Protein 3CET (pdb70)

Secondary structure (DSSP, 8-state):
-EEEEE--EEEEE--STT--EEEE----EEEEE----TTHHHHHHHHHHHHHHTT-EEEE-SSS-EEETTHHHH----B--SSHHHHHHHHHHT-SSEEEE---S-EEEEEEETTEE---SSHHHH---SEE---SS--BGGGG-SEEEETTEEEE---SS--BHHHHHHHTTSS-GGG--SPPTTS---SHHHHHHHHHHTTT--TTTS-HHHHHHHHHHHHHHHHHHHHHHHHHHHHHH---EEEE-STTHHHHHHHTTTSEEEEHHHHH-HHHHHSHHHHHHHHHHHHHHTT-/-EEEEE-SSEEEEEEE-TTS-EEEEEEE-----SHHHHHHHHTTTTT---EEEEE----S--SS-HHHHHHHHHHHHHHHHTT--EEE-TTS-EE-HHHHHHT------TTHHHHHHIIIII-SSEEEE---S-EEEEEEETTEE---SSHHHH---SEE---SSS-BGGGG-SEEEETTEEEE---SS--BHHHHHHHTTSS-GGG--SPPTTS---SHHHHHHHHHHTTT--TTTS-HHHHHHHHHHHHHHHHHHHHHHHHHHHHHHT--EEEE-STTHHHHHHHTTTSEEEEHHHHH-HHHHTSHHHHHHHHHHHHHHHTT-

InterPro domains:
  IPR002756 4-[[4-(2-aminoethyl)phenoxy]-methyl]-2-furanmethanamine-glutamate synthase [TIGR03123] (3-322)
  IPR002821 Hydantoinase A/oxoprolinase [PF01968] (53-323)
  IPR043129 ATPase, nucleotide binding domain [SSF53067] (1-283)
  IPR053660 MfnF synthase [NF040623] (1-324)

Solvent-accessible surface area: 27172 Å² total

Structure (mmCIF, N/CA/C/O backbone):
data_3CET
#
_entry.id   3CET
#
_cell.length_a   67.424
_cell.length_b   75.308
_cell.length_c   163.317
_cell.angle_alpha   90.00
_cell.angle_beta   90.00
_cell.angle_gamma   90.00
#
_symmetry.space_group_name_H-M   'P 21 21 21'
#
loop_
_entity.id
_entity.type
_entity.pdbx_description
1 polymer 'Conserved archaeal protein'
2 non-polymer 'SULFATE ION'
3 water water
#
loop_
_atom_site.group_PDB
_atom_site.id
_atom_site.type_symbol
_atom_site.label_atom_id
_atom_site.label_alt_id
_atom_site.label_comp_id
_atom_site.label_asym_id
_atom_site.label_entity_id
_atom_site.label_seq_id
_atom_site.pdbx_PDB_ins_code
_atom_site.Cartn_x
_atom_site.Cartn_y
_atom_site.Cartn_z
_atom_site.occupancy
_atom_site.B_iso_or_equiv
_atom_site.auth_seq_id
_atom_site.auth_comp_id
_atom_site.auth_asym_id
_atom_site.auth_atom_id
_atom_site.pdbx_PDB_model_num
ATOM 9 N N . ILE A 1 2 ? 19.843 99.176 73.284 1.00 49.80 2 ILE A N 1
ATOM 10 C CA . ILE A 1 2 ? 19.065 98.067 73.815 1.00 47.42 2 ILE A CA 1
ATOM 11 C C . ILE A 1 2 ? 19.911 97.313 74.833 1.00 45.89 2 ILE A C 1
ATOM 12 O O . ILE A 1 2 ? 21.130 97.220 74.689 1.00 46.26 2 ILE A O 1
ATOM 17 N N . LEU A 1 3 ? 19.266 96.785 75.867 1.00 44.10 3 LEU A N 1
ATOM 18 C CA . LEU A 1 3 ? 19.979 96.048 76.904 1.00 41.84 3 LEU A CA 1
ATOM 19 C C . LEU A 1 3 ? 19.672 94.557 76.903 1.00 40.99 3 LEU A C 1
ATOM 20 O O . LEU A 1 3 ? 18.568 94.135 76.562 1.00 40.54 3 LEU A O 1
ATOM 25 N N . GLY A 1 4 ? 20.671 93.770 77.287 1.00 40.83 4 GLY A N 1
ATOM 26 C CA . GLY A 1 4 ? 20.510 92.332 77.379 1.00 40.71 4 GLY A CA 1
ATOM 27 C C . GL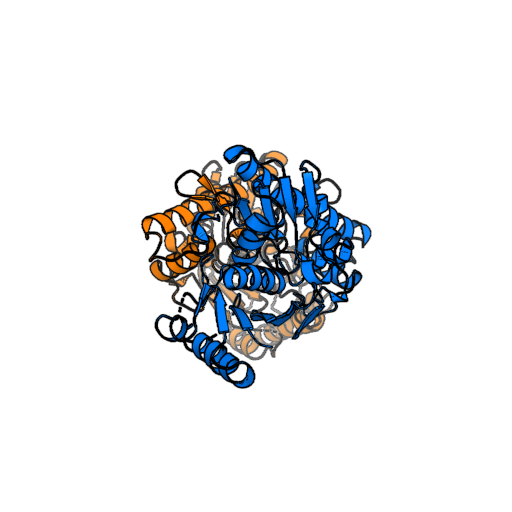Y A 1 4 ? 20.584 92.017 78.859 1.00 41.68 4 GLY A C 1
ATOM 28 O O . GLY A 1 4 ? 21.638 92.185 79.472 1.00 42.35 4 GLY A O 1
ATOM 29 N N . ILE A 1 5 ? 19.472 91.577 79.441 1.00 41.34 5 ILE A N 1
ATOM 30 C CA . ILE A 1 5 ? 19.432 91.277 80.868 1.00 42.03 5 ILE A CA 1
ATOM 31 C C . ILE A 1 5 ? 19.281 89.795 81.183 1.00 42.77 5 ILE A C 1
ATOM 32 O O . ILE A 1 5 ? 18.258 89.181 80.871 1.00 41.30 5 ILE A O 1
ATOM 37 N N . ASP A 1 6 ? 20.305 89.229 81.814 1.00 43.16 6 ASP A N 1
ATOM 38 C CA . ASP A 1 6 ? 20.292 87.826 82.202 1.00 44.67 6 ASP A CA 1
ATOM 39 C C . ASP A 1 6 ? 20.348 87.737 83.719 1.00 45.34 6 ASP A C 1
ATOM 40 O O . ASP A 1 6 ? 21.408 87.891 84.321 1.00 46.43 6 ASP A O 1
ATOM 45 N N . ILE A 1 7 ? 19.193 87.497 84.331 1.00 46.61 7 ILE A N 1
ATOM 46 C CA . ILE A 1 7 ? 19.101 87.393 85.781 1.00 48.39 7 ILE A CA 1
ATOM 47 C C . ILE A 1 7 ? 19.161 85.932 86.214 1.00 48.88 7 ILE A C 1
ATOM 48 O O . ILE A 1 7 ? 18.234 85.163 85.963 1.00 49.10 7 ILE A O 1
ATOM 53 N N . GLY A 1 8 ? 20.258 85.558 86.864 1.00 49.89 8 GLY A N 1
ATOM 54 C CA . GLY A 1 8 ? 20.417 84.190 87.321 1.00 50.58 8 GLY A CA 1
ATOM 55 C C . GLY A 1 8 ? 20.745 84.111 88.799 1.00 50.96 8 GLY A C 1
ATOM 56 O O . GLY A 1 8 ? 20.532 83.078 89.438 1.00 51.24 8 GLY A O 1
ATOM 57 N N . ASN A 1 11 ? 23.179 86.142 90.685 1.00 46.03 11 ASN A N 1
ATOM 58 C CA . ASN A 1 11 ? 23.902 87.190 89.975 1.00 45.74 11 ASN A CA 1
ATOM 59 C C . ASN A 1 11 ? 23.177 87.573 88.692 1.00 45.17 11 ASN A C 1
ATOM 60 O O . ASN A 1 11 ? 22.376 86.799 88.169 1.00 45.60 11 ASN A O 1
ATOM 65 N N . THR A 1 12 ? 23.462 88.769 88.188 1.00 44.80 12 THR A N 1
ATOM 66 C CA . THR A 1 12 ? 22.832 89.250 86.965 1.00 43.94 12 THR A CA 1
ATOM 67 C C . THR A 1 12 ? 23.856 89.923 86.059 1.00 42.55 12 THR A C 1
ATOM 68 O O . THR A 1 12 ? 24.792 90.566 86.534 1.00 42.13 12 THR A O 1
ATOM 72 N N . LYS A 1 13 ? 23.673 89.770 84.751 1.00 41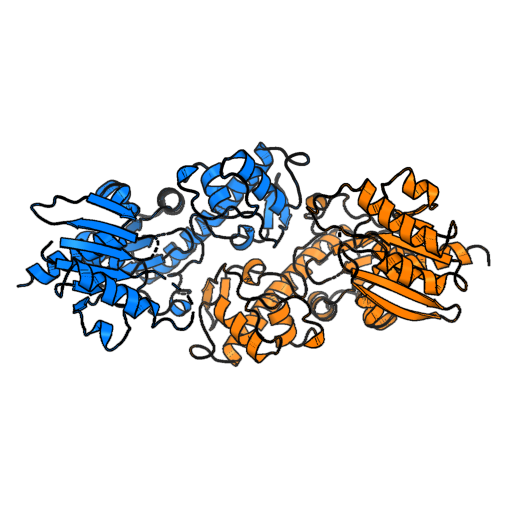.83 13 LYS A N 1
ATOM 73 C CA . LYS A 1 13 ? 24.585 90.354 83.773 1.00 41.32 13 LYS A CA 1
ATOM 74 C C . LYS A 1 13 ? 23.847 91.238 82.772 1.00 41.19 13 LYS A C 1
ATOM 75 O O . LYS A 1 13 ? 22.804 90.857 82.241 1.00 40.73 13 LYS A O 1
ATOM 81 N N . ILE A 1 14 ? 24.403 92.418 82.517 1.00 41.01 14 ILE A N 1
ATOM 82 C CA . ILE A 1 14 ? 23.792 93.374 81.601 1.00 41.50 14 ILE A CA 1
ATOM 83 C C . ILE A 1 14 ? 24.712 93.756 80.448 1.00 41.29 14 ILE A C 1
ATOM 84 O O . ILE A 1 14 ? 25.865 94.130 80.660 1.00 41.45 14 ILE A O 1
ATOM 89 N N . THR A 1 15 ? 24.189 93.663 79.229 1.00 41.25 15 THR A N 1
ATOM 90 C CA . THR A 1 15 ? 24.945 94.017 78.034 1.00 41.86 15 THR A CA 1
ATOM 91 C C . THR A 1 15 ? 24.275 95.201 77.338 1.00 42.73 15 THR A C 1
ATOM 92 O O . THR A 1 15 ? 23.108 95.124 76.954 1.00 42.28 15 THR A O 1
ATOM 96 N N . GLU A 1 16 ? 25.015 96.296 77.188 1.00 43.20 16 GLU A N 1
ATOM 97 C CA . GLU A 1 16 ? 24.496 97.494 76.536 1.00 43.55 16 GLU A CA 1
ATOM 98 C C . GLU A 1 16 ? 24.865 97.439 75.058 1.00 43.80 16 GLU A C 1
ATOM 99 O O . GLU A 1 16 ? 26.019 97.651 74.691 1.00 44.51 16 GLU A O 1
ATOM 105 N N . LEU A 1 17 ? 23.880 97.161 74.211 1.00 44.51 17 LEU A N 1
ATOM 106 C CA . LEU A 1 17 ? 24.119 97.039 72.777 1.00 44.91 17 LEU A CA 1
ATOM 107 C C . LEU A 1 17 ? 23.568 98.197 71.947 1.00 46.28 17 LEU A C 1
ATOM 108 O O . LEU A 1 17 ? 22.945 99.117 72.475 1.00 46.52 17 LEU A O 1
ATOM 113 N N . HIS A 1 18 ? 23.829 98.132 70.641 1.00 48.29 18 HIS A N 1
ATOM 114 C CA . HIS A 1 18 ? 23.378 99.120 69.662 1.00 49.06 18 HIS A CA 1
ATOM 115 C C . HIS A 1 18 ? 24.226 100.374 69.510 1.00 49.55 18 HIS A C 1
ATOM 116 O O . HIS A 1 18 ? 25.161 100.608 70.278 1.00 49.58 18 HIS A O 1
ATOM 123 N N . GLU A 1 19 ? 23.885 101.168 68.497 1.00 50.38 19 GLU A N 1
ATOM 124 C CA . GLU A 1 19 ? 24.595 102.401 68.171 1.00 51.53 19 GLU A CA 1
ATOM 125 C C . GLU A 1 19 ? 25.947 102.038 67.549 1.00 51.70 19 GLU A C 1
ATOM 126 O O . GLU A 1 19 ? 26.998 102.170 68.179 1.00 52.48 19 GLU A O 1
ATOM 132 N N . ASN A 1 20 ? 25.892 101.568 66.305 1.00 51.94 20 ASN A N 1
ATOM 133 C CA . ASN A 1 20 ? 27.067 101.155 65.539 1.00 51.94 20 ASN A CA 1
ATOM 134 C C . ASN A 1 20 ? 27.662 99.840 66.040 1.00 51.86 20 ASN A C 1
ATOM 135 O O . ASN A 1 20 ? 28.355 99.145 65.296 1.00 51.67 20 ASN A O 1
ATOM 140 N N . GLY A 1 21 ? 27.392 99.503 67.298 1.00 51.61 21 GLY A N 1
ATOM 141 C CA . GLY A 1 21 ? 27.913 98.270 67.860 1.00 51.09 21 GLY A CA 1
ATOM 142 C C . GLY A 1 21 ? 28.580 98.470 69.207 1.00 50.98 21 GLY A C 1
ATOM 143 O O . GLY A 1 21 ? 29.208 97.557 69.742 1.00 51.39 21 GLY A O 1
ATOM 144 N N . GLU A 1 22 ? 28.440 99.670 69.757 1.00 50.95 22 GLU A N 1
ATOM 145 C CA . GLU A 1 22 ? 29.031 100.002 71.048 1.00 50.76 22 GLU A CA 1
ATOM 146 C C . GLU A 1 22 ? 28.467 99.105 72.149 1.00 50.43 22 GLU A C 1
ATOM 147 O O . GLU A 1 22 ? 27.373 99.359 72.654 1.00 51.53 22 GLU A O 1
ATOM 153 N N . PHE A 1 23 ? 29.199 98.059 72.527 1.00 49.59 23 PHE A N 1
ATOM 154 C CA . PHE A 1 23 ? 28.716 97.181 73.586 1.00 48.16 23 PHE A CA 1
ATOM 155 C C . PHE A 1 23 ? 29.677 97.055 74.762 1.00 48.21 23 PHE A C 1
ATOM 156 O O . PHE A 1 23 ? 30.881 97.279 74.632 1.00 48.11 23 PHE A O 1
ATOM 164 N N . LYS A 1 24 ? 29.118 96.695 75.914 1.00 48.45 24 LYS A N 1
ATOM 165 C CA . LYS A 1 24 ? 29.867 96.508 77.153 1.00 48.50 24 LYS A CA 1
ATOM 166 C C . LYS A 1 24 ? 28.982 95.737 78.124 1.00 48.76 24 LYS A C 1
ATOM 167 O O . LYS A 1 24 ? 27.758 95.864 78.089 1.00 49.57 24 LYS A O 1
ATOM 173 N N . VAL A 1 25 ? 29.598 94.934 78.984 1.00 48.70 25 VAL A N 1
ATOM 174 C CA . VAL A 1 25 ? 28.845 94.148 79.950 1.00 49.08 25 VAL A CA 1
ATOM 175 C C . VAL A 1 25 ? 29.245 94.501 81.376 1.00 49.72 25 VAL A C 1
ATOM 176 O O . VAL A 1 25 ? 30.367 94.941 81.624 1.00 49.39 25 VAL A O 1
ATOM 180 N N . HIS A 1 26 ? 28.320 94.302 82.308 1.00 51.21 26 HIS A N 1
ATOM 181 C CA . HIS A 1 26 ? 28.568 94.595 83.713 1.00 52.96 26 HIS A CA 1
ATOM 182 C C . HIS A 1 26 ? 27.922 93.516 84.576 1.00 53.76 26 HIS A C 1
ATOM 183 O O . HIS A 1 26 ? 26.874 92.975 84.221 1.00 53.44 26 HIS A O 1
ATOM 190 N N . HIS A 1 27 ? 28.553 93.199 85.702 1.00 55.23 27 HIS A N 1
ATOM 191 C CA . HIS A 1 27 ? 28.031 92.183 86.609 1.00 56.88 27 HIS A CA 1
ATOM 192 C C . HIS A 1 27 ? 27.366 92.810 87.828 1.00 57.74 27 HIS A C 1
ATOM 193 O O . HIS A 1 27 ? 27.890 93.755 88.419 1.00 57.90 27 HIS A O 1
ATOM 200 N N . LEU A 1 28 ? 26.209 92.272 88.200 1.00 58.49 28 LEU A N 1
ATOM 201 C CA . LEU A 1 28 ? 25.457 92.770 89.343 1.00 59.14 28 LEU A CA 1
ATOM 202 C C . LEU A 1 28 ? 25.242 91.662 90.369 1.00 59.27 28 LEU A C 1
ATOM 203 O O . LEU A 1 28 ? 25.578 90.505 90.125 1.00 60.00 28 LEU A O 1
ATOM 208 N N . VAL A 1 50 ? 17.636 103.696 76.864 1.00 35.13 50 VAL A N 1
ATOM 209 C CA . VAL A 1 50 ? 17.329 102.325 76.467 1.00 35.44 50 VAL A CA 1
ATOM 210 C C . VAL A 1 50 ? 15.931 102.253 75.863 1.00 37.66 50 VAL A C 1
ATOM 211 O O . VAL A 1 50 ? 14.938 102.528 76.537 1.00 37.08 50 VAL A O 1
ATOM 215 N N . SER A 1 51 ? 15.865 101.877 74.590 1.00 36.77 51 SER A N 1
ATOM 216 C CA . SER A 1 51 ? 14.599 101.776 73.875 1.00 38.94 51 SER A CA 1
ATOM 217 C C . SER A 1 51 ? 13.950 100.402 74.013 1.00 40.93 51 SER A C 1
ATOM 218 O O . SER A 1 51 ? 12.724 100.286 74.060 1.00 41.38 51 SER A O 1
ATOM 221 N N . HIS A 1 52 ? 14.778 99.364 74.072 1.00 41.74 52 HIS A N 1
ATOM 222 C CA . HIS A 1 52 ? 14.283 97.998 74.192 1.00 42.22 52 HIS A CA 1
ATOM 223 C C . HIS A 1 52 ? 15.131 97.194 75.169 1.00 42.25 52 HIS A C 1
ATOM 224 O O . HIS A 1 52 ? 16.335 97.419 75.290 1.00 41.95 52 HIS A O 1
ATOM 231 N N . VAL A 1 53 ? 14.497 96.252 75.859 1.00 42.49 53 VAL A N 1
ATOM 232 C CA . VAL A 1 53 ? 15.196 95.413 76.822 1.00 42.05 53 VAL A CA 1
ATOM 233 C C . VAL A 1 53 ? 14.862 93.938 76.636 1.00 42.20 53 VAL A C 1
ATOM 234 O O . VAL A 1 53 ? 13.693 93.550 76.648 1.00 41.40 53 VAL A O 1
ATOM 238 N N . ALA A 1 54 ? 15.896 93.122 76.457 1.00 41.39 54 ALA A N 1
ATOM 239 C CA . ALA A 1 54 ? 15.721 91.684 76.296 1.00 41.16 54 ALA A CA 1
ATOM 240 C C . ALA A 1 54 ? 15.932 91.069 77.674 1.00 41.38 54 ALA A C 1
ATOM 241 O O . ALA A 1 54 ? 17.019 91.167 78.245 1.00 40.78 54 ALA A O 1
ATOM 243 N N . LEU A 1 55 ? 14.892 90.440 78.209 1.00 41.24 55 LEU A N 1
ATOM 244 C CA . LEU A 1 55 ? 14.972 89.845 79.535 1.00 41.52 55 LEU A CA 1
ATOM 245 C C . LEU A 1 55 ? 14.960 88.321 79.524 1.00 41.74 55 LEU A C 1
ATOM 246 O O . LEU A 1 55 ? 14.011 87.698 79.050 1.00 40.99 55 LEU A O 1
ATOM 251 N N . VAL A 1 56 ? 16.028 87.731 80.049 1.00 41.63 56 VAL A N 1
ATOM 252 C CA . VAL A 1 56 ? 16.146 86.283 80.134 1.00 41.76 56 VAL A CA 1
ATOM 253 C C . VAL A 1 56 ? 16.544 85.932 81.562 1.00 42.38 56 VAL A C 1
ATOM 254 O O . VAL A 1 56 ? 17.454 86.540 82.128 1.00 41.55 56 VAL A O 1
ATOM 258 N N . THR A 1 57 ? 15.853 84.962 82.149 1.00 43.17 57 THR A N 1
ATOM 259 C CA . THR A 1 57 ? 16.148 84.550 83.515 1.00 45.07 57 THR A CA 1
ATOM 260 C C . THR A 1 57 ? 16.590 83.096 83.574 1.00 45.12 57 THR A C 1
ATOM 261 O O . THR A 1 57 ? 15.790 82.182 83.369 1.00 45.24 57 THR A O 1
ATOM 265 N N . THR A 1 58 ? 17.874 82.896 83.854 1.00 46.23 58 THR A N 1
ATOM 266 C CA . THR A 1 58 ? 18.454 81.561 83.944 1.00 47.05 58 THR A CA 1
ATOM 267 C C . THR A 1 58 ? 18.451 81.066 85.387 1.00 46.77 58 THR A C 1
ATOM 268 O O . THR A 1 58 ? 18.897 79.954 85.675 1.00 46.32 58 THR A O 1
ATOM 272 N N . ALA A 1 59 ? 17.943 81.900 86.289 1.00 46.78 59 ALA A N 1
ATOM 273 C CA . ALA A 1 59 ? 17.878 81.554 87.704 1.00 46.90 59 ALA A CA 1
ATOM 274 C C . ALA A 1 59 ? 16.917 80.396 87.947 1.00 46.66 59 ALA A C 1
ATOM 275 O O . ALA A 1 59 ? 15.955 80.203 87.201 1.00 46.70 59 ALA A O 1
ATOM 277 N N . GLU A 1 66 ? 7.262 77.622 98.829 1.00 47.74 66 GLU A N 1
ATOM 278 C CA . GLU A 1 66 ? 8.086 78.340 97.864 1.00 48.20 66 GLU A CA 1
ATOM 279 C C . GLU A 1 66 ? 7.817 77.872 96.437 1.00 48.17 66 GLU A C 1
ATOM 280 O O . GLU A 1 66 ? 8.477 76.960 95.938 1.00 48.62 66 GLU A O 1
ATOM 286 N N . THR A 1 67 ? 6.842 78.503 95.787 1.00 48.75 67 THR A N 1
ATOM 287 C CA . THR A 1 67 ? 6.481 78.157 94.415 1.00 48.91 67 THR A CA 1
ATOM 288 C C . THR A 1 67 ? 7.220 79.060 93.434 1.00 49.31 67 THR A C 1
ATOM 289 O O . THR A 1 67 ? 7.378 80.258 93.677 1.00 49.80 67 THR A O 1
ATOM 293 N N . LYS A 1 68 ? 7.669 78.479 92.325 1.00 49.66 68 LYS A N 1
ATOM 294 C CA . LYS A 1 68 ? 8.411 79.227 91.320 1.00 49.93 68 LYS A CA 1
ATOM 295 C C . LYS A 1 68 ? 7.518 80.097 90.438 1.00 50.47 68 LYS A C 1
ATOM 296 O O . LYS A 1 68 ? 7.638 80.087 89.213 1.00 51.38 68 LYS A O 1
ATOM 302 N N . LYS A 1 69 ? 6.616 80.842 91.067 1.00 50.16 69 LYS A N 1
ATOM 303 C CA . LYS A 1 69 ? 5.725 81.736 90.339 1.00 50.33 69 LYS A CA 1
ATOM 304 C C . LYS A 1 69 ? 5.686 83.062 91.083 1.00 50.27 69 LYS A C 1
ATOM 305 O O . LYS A 1 69 ? 5.118 84.047 90.609 1.00 50.73 69 LYS A O 1
ATOM 311 N N . GLU A 1 70 ? 6.307 83.068 92.258 1.00 49.89 70 GLU A N 1
ATOM 312 C CA . GLU A 1 70 ? 6.383 84.260 93.089 1.00 49.78 70 GLU A CA 1
ATOM 313 C C . GLU A 1 70 ? 7.589 85.069 92.619 1.00 50.01 70 GLU A C 1
ATOM 314 O O . GLU A 1 70 ? 7.480 86.263 92.335 1.00 49.78 70 GLU A O 1
ATOM 320 N N . GLY A 1 71 ? 8.737 84.402 92.532 1.00 49.67 71 GLY A N 1
ATOM 321 C CA . GLY A 1 71 ? 9.947 85.067 92.087 1.00 49.16 71 GLY A CA 1
ATOM 322 C C . GLY A 1 71 ? 9.796 85.540 90.656 1.00 49.21 71 GLY A C 1
ATOM 323 O O . GLY A 1 71 ? 10.351 86.569 90.267 1.00 48.37 71 GLY A O 1
ATOM 324 N N . VAL A 1 72 ? 9.037 84.783 89.870 1.00 49.26 72 VAL A N 1
ATOM 325 C CA . VAL A 1 72 ? 8.806 85.130 88.476 1.00 49.93 72 VAL A CA 1
ATOM 326 C C . VAL A 1 72 ? 8.108 86.481 88.382 1.00 50.53 72 VAL A C 1
ATOM 327 O O . VAL A 1 72 ? 8.465 87.314 87.549 1.00 50.72 72 VAL A O 1
ATOM 331 N N . ASP A 1 73 ? 7.110 86.694 89.236 1.00 51.32 73 ASP A N 1
ATOM 332 C CA . ASP A 1 73 ? 6.384 87.958 89.239 1.00 52.14 73 ASP A CA 1
ATOM 333 C C . ASP A 1 73 ? 7.305 89.077 89.711 1.00 52.17 73 ASP A C 1
ATOM 334 O O . ASP A 1 73 ? 7.281 90.179 89.167 1.00 52.44 73 ASP A O 1
ATOM 339 N N . ASN A 1 74 ? 8.118 88.788 90.725 1.00 52.73 74 ASN A N 1
ATOM 340 C CA . ASN A 1 74 ? 9.054 89.773 91.254 1.00 53.51 74 ASN A CA 1
ATOM 341 C C . ASN A 1 74 ? 9.959 90.270 90.137 1.00 53.63 74 ASN A C 1
ATOM 342 O O . ASN A 1 74 ? 10.126 91.475 89.946 1.00 53.49 74 ASN A O 1
ATOM 347 N N . ILE A 1 75 ? 10.539 89.331 89.397 1.00 53.42 75 ILE A N 1
ATOM 348 C CA . ILE A 1 75 ? 11.428 89.670 88.292 1.00 53.16 75 ILE A CA 1
ATOM 349 C C . ILE A 1 75 ? 10.699 90.517 87.253 1.00 52.85 75 ILE A C 1
ATOM 350 O O . ILE A 1 75 ? 11.153 91.604 86.896 1.00 51.80 75 ILE A O 1
ATOM 355 N N . LEU A 1 76 ? 9.567 90.010 86.775 1.00 53.19 76 LEU A N 1
ATOM 356 C CA . LEU A 1 76 ? 8.774 90.709 85.773 1.00 53.44 76 LEU A CA 1
ATOM 357 C C . LEU A 1 76 ? 8.368 92.110 86.220 1.00 53.95 76 LEU A C 1
ATOM 358 O O . LEU A 1 76 ? 8.581 93.083 85.497 1.00 53.15 76 LEU A O 1
ATOM 363 N N . ASN A 1 77 ? 7.782 92.210 87.409 1.00 54.42 77 ASN A N 1
ATOM 364 C CA . ASN A 1 77 ? 7.350 93.502 87.928 1.00 55.63 77 ASN A CA 1
ATOM 365 C C . ASN A 1 77 ? 8.525 94.443 88.159 1.00 55.70 77 ASN A C 1
ATOM 366 O O . ASN A 1 77 ? 8.422 95.646 87.912 1.00 56.08 77 ASN A O 1
ATOM 371 N N . ALA A 1 78 ? 9.639 93.893 88.632 1.00 55.24 78 ALA A N 1
ATOM 372 C CA . ALA A 1 78 ? 10.831 94.693 88.888 1.00 55.02 78 ALA A CA 1
ATOM 373 C C . ALA A 1 78 ? 11.370 95.266 87.582 1.00 54.87 78 ALA A C 1
ATOM 374 O O . ALA A 1 78 ? 11.856 96.397 87.542 1.00 54.64 78 ALA A O 1
ATOM 376 N N . ALA A 1 79 ? 11.278 94.476 86.517 1.00 54.67 79 ALA A N 1
ATOM 377 C CA . ALA A 1 79 ? 11.751 94.900 85.205 1.00 55.14 79 ALA A CA 1
ATOM 378 C C . ALA A 1 79 ? 10.962 96.109 84.715 1.00 55.50 79 ALA A C 1
ATOM 379 O O . ALA A 1 79 ? 11.542 97.084 84.235 1.00 54.80 79 ALA A O 1
ATOM 381 N N . GLU A 1 80 ? 9.640 96.041 84.840 1.00 56.46 80 GLU A N 1
ATOM 382 C CA . GLU A 1 80 ? 8.768 97.133 84.411 1.00 57.73 80 GLU A CA 1
ATOM 383 C C . GLU A 1 80 ? 9.133 98.456 85.071 1.00 57.84 80 GLU A C 1
ATOM 384 O O . GLU A 1 80 ? 8.983 99.520 84.471 1.00 57.82 80 GLU A O 1
ATOM 390 N N . SER A 1 81 ? 9.608 98.378 86.310 1.00 57.84 81 SER A N 1
ATOM 391 C CA . SER A 1 81 ? 9.978 99.559 87.082 1.00 58.00 81 SER A CA 1
ATOM 392 C C . SER A 1 81 ? 10.818 100.591 86.337 1.00 57.58 81 SER A C 1
ATOM 393 O O . SER A 1 81 ? 10.397 101.737 86.176 1.00 57.61 81 SER A O 1
ATOM 396 N N . ALA A 1 82 ? 12.002 100.189 85.884 1.00 57.08 82 ALA A N 1
ATOM 397 C CA . ALA A 1 82 ? 12.891 101.114 85.189 1.00 56.36 82 ALA A CA 1
ATOM 398 C C . ALA A 1 82 ? 13.049 100.857 83.696 1.00 55.64 82 ALA A C 1
ATOM 399 O O . ALA A 1 82 ? 13.915 101.454 83.053 1.00 56.14 82 ALA A O 1
ATOM 401 N N . PHE A 1 83 ? 12.216 99.986 83.136 1.00 54.26 83 PHE A N 1
ATOM 402 C CA . PHE A 1 83 ? 12.316 99.689 81.712 1.00 52.78 83 PHE A CA 1
ATOM 403 C C . PHE A 1 83 ? 11.000 99.833 80.961 1.00 52.27 83 PHE A C 1
ATOM 404 O O . PHE A 1 83 ? 10.977 99.808 79.731 1.00 52.56 83 PHE A O 1
ATOM 412 N N . GLY A 1 84 ? 9.906 99.980 81.701 1.00 51.95 84 GLY A N 1
ATOM 413 C CA . GLY A 1 84 ? 8.608 100.142 81.070 1.00 51.13 84 GLY A CA 1
ATOM 414 C C . GLY A 1 84 ? 8.053 98.891 80.418 1.00 50.89 84 GLY A C 1
ATOM 415 O O . GLY A 1 84 ? 8.361 97.772 80.832 1.00 51.61 84 GLY A O 1
ATOM 416 N N . SER A 1 85 ? 7.232 99.082 79.389 1.00 49.78 85 SER A N 1
ATOM 417 C CA . SER A 1 85 ? 6.613 97.968 78.676 1.00 48.99 85 SER A CA 1
ATOM 418 C C . SER A 1 85 ? 7.482 97.419 77.546 1.00 47.66 85 SER A C 1
ATOM 419 O O . SER A 1 85 ? 7.204 96.347 77.010 1.00 47.26 85 SER A O 1
ATOM 422 N N . ASN A 1 86 ? 8.528 98.155 77.185 1.00 46.37 86 ASN A N 1
ATOM 423 C CA . ASN A 1 86 ? 9.424 97.727 76.114 1.00 45.26 86 ASN A CA 1
ATOM 424 C C . ASN A 1 86 ? 10.378 96.633 76.575 1.00 44.86 86 ASN A C 1
ATOM 425 O O . ASN A 1 86 ? 11.598 96.801 76.555 1.00 44.62 86 ASN A O 1
ATOM 430 N N . ILE A 1 87 ? 9.807 95.507 76.985 1.00 43.84 87 ILE A N 1
ATOM 431 C CA . ILE A 1 87 ? 10.595 94.381 77.453 1.00 43.03 87 ILE A CA 1
ATOM 432 C C . ILE A 1 87 ? 10.172 93.113 76.729 1.00 43.44 87 ILE A C 1
ATOM 433 O O . ILE A 1 87 ? 8.994 92.753 76.723 1.00 43.87 87 ILE A O 1
ATOM 438 N N . SER A 1 88 ? 11.137 92.448 76.106 1.00 42.58 88 SER A N 1
ATOM 439 C CA . SER A 1 88 ? 10.871 91.207 75.397 1.00 42.49 88 SER A CA 1
ATOM 440 C C . SER A 1 88 ? 11.490 90.079 76.210 1.00 42.29 88 SER A C 1
ATOM 441 O O . SER A 1 88 ? 12.690 90.088 76.483 1.00 41.81 88 SER A O 1
ATOM 444 N N . VAL A 1 89 ? 10.667 89.116 76.607 1.00 41.57 89 VAL A N 1
ATOM 445 C CA . VAL A 1 89 ? 11.148 88.000 77.403 1.00 41.85 89 VAL A CA 1
ATOM 446 C C . VAL A 1 89 ? 11.499 86.797 76.536 1.00 41.89 89 VAL A C 1
ATOM 447 O O . VAL A 1 89 ? 10.685 86.325 75.742 1.00 41.89 89 VAL A O 1
ATOM 451 N N . PHE A 1 90 ? 12.725 86.313 76.691 1.00 41.71 90 PHE A N 1
ATOM 452 C CA . PHE A 1 90 ? 13.199 85.159 75.943 1.00 42.27 90 PHE A CA 1
ATOM 453 C C . PHE A 1 90 ? 12.811 83.924 76.754 1.00 42.79 90 PHE A C 1
ATOM 454 O O . PHE A 1 90 ? 13.451 83.602 77.757 1.00 41.56 90 PHE A O 1
ATOM 462 N N . ASP A 1 91 ? 11.754 83.243 76.317 1.00 42.91 91 ASP A N 1
ATOM 463 C CA . ASP A 1 91 ? 11.243 82.068 77.017 1.00 43.91 91 ASP A CA 1
ATOM 464 C C . ASP A 1 91 ? 12.085 80.804 76.903 1.00 44.52 91 ASP A C 1
ATOM 465 O O . ASP A 1 91 ? 13.189 80.819 76.360 1.00 44.20 91 ASP A O 1
ATOM 470 N N . SER A 1 92 ? 11.541 79.711 77.430 1.00 45.28 92 SER A N 1
ATOM 471 C CA . SER A 1 92 ? 12.207 78.413 77.421 1.00 45.18 92 SER A CA 1
ATOM 472 C C . SER A 1 92 ? 12.710 78.046 76.032 1.00 43.38 92 SER A C 1
ATOM 473 O O . SER A 1 92 ? 13.753 77.405 75.888 1.00 45.96 92 SER A O 1
ATOM 476 N N . ASN A 1 93 ? 11.961 78.447 75.011 1.00 44.79 93 ASN A N 1
ATOM 477 C CA . ASN A 1 93 ? 12.341 78.166 73.633 1.00 43.32 93 ASN A CA 1
ATOM 478 C C . ASN A 1 93 ? 13.124 79.358 73.093 1.00 45.52 93 ASN A C 1
ATOM 479 O O . ASN A 1 93 ? 13.407 80.307 73.821 1.00 45.91 93 ASN A O 1
ATOM 484 N N . GLY A 1 94 ? 13.477 79.311 71.816 1.00 45.38 94 GLY A N 1
ATOM 485 C CA . GLY A 1 94 ? 14.209 80.417 71.231 1.00 47.16 94 GLY A CA 1
ATOM 486 C C . GLY A 1 94 ? 13.244 81.495 70.782 1.00 48.23 94 GLY A C 1
ATOM 487 O O . GLY A 1 94 ? 13.556 82.291 69.899 1.00 48.79 94 GLY A O 1
ATOM 488 N N . ASN A 1 95 ? 12.068 81.523 71.402 1.00 48.60 95 ASN A N 1
ATOM 489 C CA . ASN A 1 95 ? 11.037 82.494 71.049 1.00 48.58 95 ASN A CA 1
ATOM 490 C C . ASN A 1 95 ? 10.995 83.688 71.995 1.00 47.47 95 ASN A C 1
ATOM 491 O O . ASN A 1 95 ? 11.124 83.543 73.209 1.00 46.39 95 ASN A O 1
ATOM 496 N N . PHE A 1 96 ? 10.805 84.870 71.419 1.00 46.71 96 PHE A N 1
ATOM 497 C CA . PHE A 1 96 ? 10.723 86.107 72.185 1.00 46.18 96 PHE A CA 1
ATOM 498 C C . PHE A 1 96 ? 9.256 86.447 72.422 1.00 47.30 96 PHE A C 1
ATOM 499 O O . PHE A 1 96 ? 8.519 86.716 71.472 1.00 47.97 96 PHE A O 1
ATOM 507 N N . ILE A 1 97 ? 8.825 86.431 73.679 1.00 47.55 97 ILE A N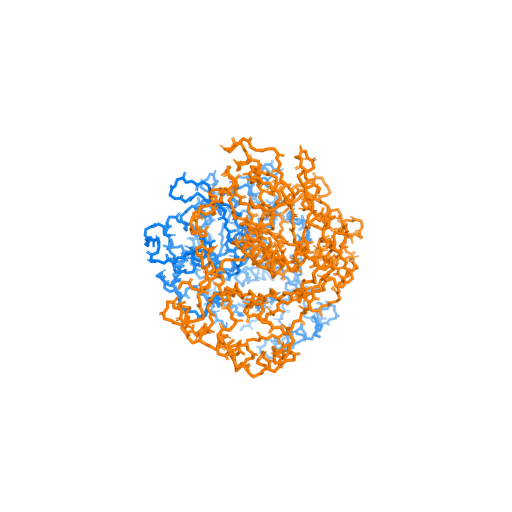 1
ATOM 508 C CA . ILE A 1 97 ? 7.443 86.773 73.991 1.00 48.16 97 ILE A CA 1
ATOM 509 C C . ILE A 1 97 ? 7.425 88.138 74.666 1.00 48.15 97 ILE A C 1
ATOM 510 O O . ILE A 1 97 ? 8.264 88.429 75.516 1.00 48.45 97 ILE A O 1
ATOM 515 N N . SER A 1 98 ? 6.474 88.978 74.274 1.00 48.98 98 SER A N 1
ATOM 516 C CA . SER A 1 98 ? 6.360 90.315 74.842 1.00 48.90 98 SER A CA 1
ATOM 517 C C . SER A 1 98 ? 5.951 90.243 76.306 1.00 48.81 98 SER A C 1
ATOM 518 O O . SER A 1 98 ? 5.700 89.161 76.841 1.00 48.52 98 SER A O 1
ATOM 521 N N . LEU A 1 99 ? 5.886 91.402 76.952 1.00 48.57 99 LEU A N 1
ATOM 522 C CA . LEU A 1 99 ? 5.492 91.466 78.352 1.00 47.47 99 LEU A CA 1
ATOM 523 C C . LEU A 1 99 ? 4.010 91.107 78.424 1.00 45.38 99 LEU A C 1
ATOM 524 O O . LEU A 1 99 ? 3.337 91.037 77.397 1.00 48.31 99 LEU A O 1
ATOM 529 N N . GLU A 1 100 ? 3.513 90.885 79.636 1.00 46.71 100 GLU A N 1
ATOM 530 C CA 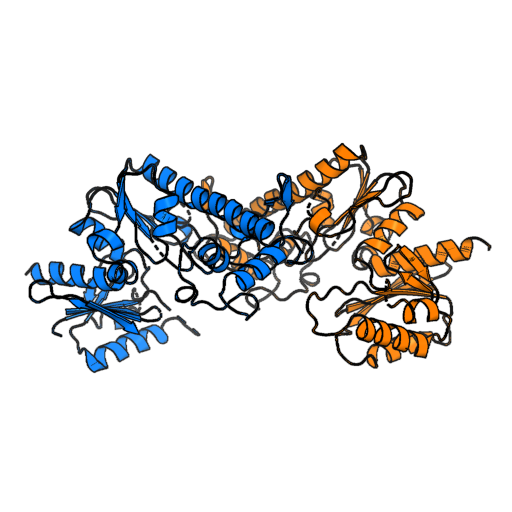. GLU A 1 100 ? 2.118 90.509 79.868 1.00 45.29 100 GLU A CA 1
ATOM 531 C C . GLU A 1 100 ? 1.885 89.080 79.388 1.00 48.44 100 GLU A C 1
ATOM 532 O O . GLU A 1 100 ? 1.096 88.341 79.977 1.00 47.24 100 GLU A O 1
ATOM 538 N N . SER A 1 101 ? 2.582 88.690 78.323 1.00 47.73 101 SER A N 1
ATOM 539 C CA . SER A 1 101 ? 2.469 87.336 77.796 1.00 51.00 101 SER A CA 1
ATOM 540 C C . SER A 1 101 ? 3.182 86.419 78.783 1.00 53.10 101 SER A C 1
ATOM 541 O O . SER A 1 101 ? 2.807 85.260 78.962 1.00 53.53 101 SER A O 1
ATOM 544 N N . ALA A 1 102 ? 4.217 86.960 79.419 1.00 54.31 102 ALA A N 1
ATOM 545 C CA . ALA A 1 102 ? 4.995 86.219 80.403 1.00 55.07 102 ALA A CA 1
ATOM 546 C C . ALA A 1 102 ? 4.294 86.322 81.751 1.00 55.87 102 ALA A C 1
ATOM 547 O O . ALA A 1 102 ? 4.465 85.465 82.620 1.00 56.08 102 ALA A O 1
ATOM 549 N N . LYS A 1 103 ? 3.508 87.383 81.917 1.00 56.46 103 LYS A N 1
ATOM 550 C CA . LYS A 1 103 ? 2.762 87.603 83.151 1.00 57.00 103 LYS A CA 1
ATOM 551 C C . LYS A 1 103 ? 1.571 86.655 83.218 1.00 57.04 103 LYS A C 1
ATOM 552 O O . LYS A 1 103 ? 1.190 86.201 84.297 1.00 57.38 103 LYS A O 1
ATOM 558 N N . THR A 1 104 ? 0.984 86.365 82.060 1.00 56.90 104 THR A N 1
ATOM 559 C CA . THR A 1 104 ? -0.159 85.463 81.992 1.00 56.55 104 THR A CA 1
ATOM 560 C C . THR A 1 104 ? 0.278 84.035 82.303 1.00 56.05 104 THR A C 1
ATOM 561 O O . THR A 1 104 ? -0.171 83.443 83.285 1.00 56.70 104 THR A O 1
ATOM 565 N N . ASN A 1 105 ? 1.156 83.486 81.468 1.00 55.33 105 ASN A N 1
ATOM 566 C CA . ASN A 1 105 ? 1.654 82.129 81.671 1.00 53.16 105 ASN A CA 1
ATOM 567 C C . ASN A 1 105 ? 3.133 82.135 82.048 1.00 49.83 105 ASN A C 1
ATOM 568 O O . ASN A 1 105 ? 4.010 82.004 81.194 1.00 52.56 105 ASN A O 1
ATOM 573 N N . ASN A 1 106 ? 3.393 82.280 83.343 1.00 50.44 106 ASN A N 1
ATOM 574 C CA . ASN A 1 106 ? 4.748 82.320 83.881 1.00 48.40 106 ASN A CA 1
ATOM 575 C C . ASN A 1 106 ? 5.549 81.033 83.682 1.00 51.43 106 ASN A C 1
ATOM 576 O O . ASN A 1 106 ? 6.735 80.985 84.005 1.00 49.87 106 ASN A O 1
ATOM 589 N N . LYS A 1 108 ? 6.784 79.909 81.183 1.00 57.47 108 LYS A N 1
ATOM 590 C CA . LYS A 1 108 ? 7.663 80.035 80.024 1.00 57.48 108 LYS A CA 1
ATOM 591 C C . LYS A 1 108 ? 8.838 80.954 80.335 1.00 57.01 108 LYS A C 1
ATOM 592 O O . LYS A 1 108 ? 9.820 80.997 79.595 1.00 57.44 108 LYS A O 1
ATOM 598 N N . VAL A 1 109 ? 8.729 81.686 81.438 1.00 55.83 109 VAL A N 1
ATOM 599 C CA . VAL A 1 109 ? 9.769 82.617 81.847 1.00 54.68 109 VAL A CA 1
ATOM 600 C C . VAL A 1 109 ? 11.088 81.915 82.166 1.00 53.60 109 VAL A C 1
ATOM 601 O O . VAL A 1 109 ? 12.155 82.378 81.765 1.00 53.97 109 VAL A O 1
ATOM 605 N N . SER A 1 110 ? 11.015 80.800 82.888 1.00 52.16 110 SER A N 1
ATOM 606 C CA . SER A 1 110 ? 12.214 80.046 83.248 1.00 50.62 110 SER A CA 1
ATOM 607 C C . SER A 1 110 ? 12.915 79.532 81.994 1.00 49.11 110 SER A C 1
ATOM 608 O O . SER A 1 110 ? 12.385 78.676 81.286 1.00 49.25 110 SER A O 1
ATOM 611 N N . ALA A 1 111 ? 14.109 80.051 81.726 1.00 46.89 111 ALA A N 1
ATOM 612 C CA . ALA A 1 111 ? 14.865 79.647 80.546 1.00 45.34 111 ALA A CA 1
ATOM 613 C C . ALA A 1 111 ? 16.228 79.052 80.883 1.00 43.88 111 ALA A C 1
ATOM 614 O O . ALA A 1 111 ? 16.801 79.331 81.936 1.00 43.85 111 ALA A O 1
ATOM 616 N N . SER A 1 112 ? 16.743 78.229 79.977 1.00 42.08 112 SER A N 1
ATOM 617 C CA . SER A 1 112 ? 18.043 77.598 80.163 1.00 40.91 112 SER A CA 1
ATOM 618 C C . SER A 1 112 ? 19.139 78.619 79.888 1.00 40.38 112 SER A C 1
ATOM 619 O O . SER A 1 112 ? 18.864 79.708 79.390 1.00 39.94 112 SER A O 1
ATOM 622 N N . ASN A 1 113 ? 20.380 78.269 80.206 1.00 40.29 113 ASN A N 1
ATOM 623 C CA . ASN A 1 113 ? 21.487 79.186 79.972 1.00 40.51 113 ASN A CA 1
ATOM 624 C C . ASN A 1 113 ? 22.139 78.940 78.613 1.00 37.85 113 ASN A C 1
ATOM 625 O O . ASN A 1 113 ? 23.118 79.599 78.265 1.00 38.14 113 ASN A O 1
ATOM 630 N N . TRP A 1 114 ? 21.597 78.000 77.844 1.00 34.31 114 TRP A N 1
ATOM 631 C CA . TRP A 1 114 ? 22.164 77.685 76.535 1.00 30.87 114 TRP A CA 1
ATOM 632 C C . TRP A 1 114 ? 21.260 78.015 75.347 1.00 29.75 114 TRP A C 1
ATOM 633 O O . TRP A 1 114 ? 21.750 78.266 74.245 1.00 28.29 114 TRP A O 1
ATOM 644 N N . CYS A 1 115 ? 19.949 78.013 75.563 1.00 29.42 115 CYS A N 1
ATOM 645 C CA . CYS A 1 115 ? 19.006 78.288 74.480 1.00 30.25 115 CYS A CA 1
ATOM 646 C C . CYS A 1 115 ? 19.255 79.621 73.782 1.00 29.33 115 CYS A C 1
ATOM 647 O O . CYS A 1 115 ? 19.318 79.679 72.555 1.00 29.04 115 CYS A O 1
ATOM 650 N N . GLY A 1 116 ? 19.392 80.688 74.564 1.00 28.92 116 GLY A N 1
ATOM 651 C CA . GLY A 1 116 ? 19.633 82.000 73.989 1.00 26.31 116 GLY A CA 1
ATOM 652 C C . GLY A 1 116 ? 20.943 82.030 73.229 1.00 26.10 116 GLY A C 1
ATOM 653 O O . GLY A 1 116 ? 21.011 82.520 72.099 1.00 23.80 116 GLY A O 1
ATOM 654 N N . THR A 1 117 ? 21.987 81.494 73.854 1.00 23.97 117 THR A N 1
ATOM 655 C CA . THR A 1 117 ? 23.309 81.442 73.244 1.00 23.50 117 THR A CA 1
ATOM 656 C C . THR A 1 117 ? 23.287 80.604 71.970 1.00 22.96 117 THR A C 1
ATOM 657 O O . THR A 1 117 ? 23.903 80.968 70.969 1.00 23.40 117 THR A O 1
ATOM 661 N N . ALA A 1 118 ? 22.577 79.480 72.011 1.00 22.15 118 ALA A N 1
ATOM 662 C CA . ALA A 1 118 ? 22.482 78.594 70.859 1.00 23.99 118 ALA A CA 1
ATOM 663 C C . ALA A 1 118 ? 21.846 79.315 69.674 1.00 24.76 118 ALA A C 1
ATOM 664 O O . ALA A 1 118 ? 22.342 79.233 68.550 1.00 24.26 118 ALA A O 1
ATOM 666 N N . LYS A 1 119 ? 20.749 80.020 69.936 1.00 26.37 119 LYS A N 1
ATOM 667 C CA . LYS A 1 119 ? 20.034 80.768 68.901 1.00 29.15 119 LYS A CA 1
ATOM 668 C C . LYS A 1 119 ? 20.986 81.777 68.257 1.00 28.53 119 LYS A C 1
ATOM 669 O O . LYS A 1 119 ? 21.122 81.833 67.036 1.00 27.88 119 LYS A O 1
ATOM 675 N N . TRP A 1 120 ? 21.639 82.567 69.104 1.00 28.55 120 TRP A N 1
ATOM 676 C CA . TRP A 1 120 ? 22.586 83.585 68.670 1.00 28.72 120 TRP A CA 1
ATOM 677 C C . TRP A 1 120 ? 23.687 82.992 67.796 1.00 29.30 120 TRP A C 1
ATOM 678 O O . TRP A 1 120 ? 24.006 83.522 66.727 1.00 29.50 120 TRP A O 1
ATOM 689 N N . VAL A 1 121 ? 24.268 81.888 68.250 1.00 28.57 121 VAL A N 1
ATOM 690 C CA . VAL A 1 121 ? 25.331 81.235 67.502 1.00 27.49 121 VAL A CA 1
ATOM 691 C C . VAL A 1 121 ? 24.881 80.765 66.122 1.00 27.53 121 VAL A C 1
ATOM 692 O O . VAL A 1 121 ? 25.586 80.965 65.133 1.00 28.08 121 VAL A O 1
ATOM 696 N N . SER A 1 122 ? 23.708 80.142 66.061 1.00 28.15 122 SER A N 1
ATOM 697 C CA . SER A 1 122 ? 23.176 79.621 64.806 1.00 30.96 122 SER A CA 1
ATOM 698 C C . SER A 1 122 ? 22.911 80.687 63.748 1.00 32.54 122 SER A C 1
ATOM 699 O O . SER A 1 122 ? 22.842 80.375 62.557 1.00 33.39 122 SER A O 1
ATOM 702 N N . LYS A 1 123 ? 22.764 81.936 64.174 1.00 33.43 123 LYS A N 1
ATOM 703 C CA . LYS A 1 123 ? 22.487 83.019 63.235 1.00 35.87 123 LYS A CA 1
ATOM 704 C C . LYS A 1 123 ? 23.612 84.040 63.117 1.00 36.14 123 LYS A C 1
ATOM 705 O O . LYS A 1 123 ? 23.567 84.909 62.249 1.00 37.59 123 LYS A O 1
ATOM 711 N N . ASN A 1 124 ? 24.628 83.938 63.967 1.00 36.69 124 ASN A N 1
ATOM 712 C CA . ASN A 1 124 ? 25.713 84.910 63.921 1.00 36.66 124 ASN A CA 1
ATOM 713 C C . ASN A 1 124 ? 27.134 84.359 63.895 1.00 36.71 124 ASN A C 1
ATOM 714 O O . ASN A 1 124 ? 28.087 85.124 63.748 1.00 37.30 124 ASN A O 1
ATOM 719 N N . ILE A 1 125 ? 27.286 83.046 64.037 1.00 35.56 125 ILE A N 1
ATOM 720 C CA . ILE A 1 125 ? 28.615 82.446 64.026 1.00 33.31 125 ILE A CA 1
ATOM 721 C C . ILE A 1 125 ? 28.707 81.255 63.081 1.00 32.76 125 ILE A C 1
ATOM 722 O O . ILE A 1 125 ? 29.470 81.276 62.111 1.00 31.54 125 ILE A O 1
ATOM 727 N N . GLU A 1 126 ? 27.923 80.218 63.359 1.00 31.03 126 GLU A N 1
ATOM 728 C CA . GLU A 1 126 ? 27.935 79.017 62.537 1.00 31.42 126 GLU A CA 1
ATOM 729 C C . GLU A 1 126 ? 26.557 78.360 62.528 1.00 31.02 126 GLU A C 1
ATOM 730 O O . GLU A 1 126 ? 25.896 78.279 63.563 1.00 31.61 126 GLU A O 1
ATOM 736 N N . GLU A 1 127 ? 26.130 77.898 61.355 1.00 29.90 127 GLU A N 1
ATOM 737 C CA . GLU A 1 127 ? 24.830 77.250 61.209 1.00 28.64 127 GLU A CA 1
ATOM 738 C C . GLU A 1 127 ? 24.932 75.742 61.365 1.00 26.84 127 GLU A C 1
ATOM 739 O O . GLU A 1 127 ? 23.921 75.050 61.499 1.00 24.53 127 GLU A O 1
ATOM 745 N N . ASN A 1 128 ? 26.159 75.236 61.330 1.00 25.21 128 ASN A N 1
ATOM 746 C CA . ASN A 1 128 ? 26.412 73.810 61.475 1.00 24.80 128 ASN A CA 1
ATOM 747 C C . ASN A 1 128 ? 27.568 73.622 62.438 1.00 24.72 128 ASN A C 1
ATOM 748 O O . ASN A 1 128 ? 28.733 73.624 62.036 1.00 25.50 128 ASN A O 1
ATOM 753 N N . CYS A 1 129 ? 27.241 73.471 63.716 1.00 20.67 129 CYS A N 1
ATOM 754 C CA . CYS A 1 129 ? 28.262 73.292 64.734 1.00 19.72 129 CYS A CA 1
ATOM 755 C C . CYS A 1 129 ? 27.651 72.747 66.009 1.00 20.08 129 CYS A C 1
ATOM 756 O O . CYS A 1 129 ? 26.472 72.390 66.053 1.00 18.57 129 CYS A O 1
ATOM 759 N N . ILE A 1 130 ? 28.483 72.675 67.039 1.00 19.41 130 ILE A N 1
ATOM 760 C CA . ILE A 1 130 ? 28.051 72.228 68.351 1.00 18.68 130 ILE A CA 1
ATOM 761 C C . ILE A 1 130 ? 28.471 73.327 69.316 1.00 18.98 130 ILE A C 1
ATOM 762 O O . ILE A 1 130 ? 29.646 73.701 69.366 1.00 20.67 130 ILE A O 1
ATOM 767 N N . LEU A 1 131 ? 27.513 73.875 70.052 1.00 18.10 131 LEU A N 1
ATOM 768 C CA . LEU A 1 131 ? 27.836 74.893 71.040 1.00 16.69 131 LEU A CA 1
ATOM 769 C C . LEU A 1 131 ? 28.162 74.142 72.317 1.00 17.54 131 LEU A C 1
ATOM 770 O O . LEU A 1 131 ? 27.413 73.253 72.724 1.00 15.35 131 LEU A O 1
ATOM 775 N N . VAL A 1 132 ? 29.282 74.485 72.939 1.00 17.43 132 VAL A N 1
ATOM 776 C CA . VAL A 1 132 ? 29.654 73.856 74.195 1.00 17.77 132 VAL A CA 1
ATOM 777 C C . VAL A 1 132 ? 29.908 74.977 75.186 1.00 18.10 132 VAL A C 1
ATOM 778 O O . VAL A 1 132 ? 30.837 75.766 75.025 1.00 17.51 132 VAL A O 1
ATOM 782 N N . ASP A 1 133 ? 29.051 75.059 76.197 1.00 18.48 133 ASP A N 1
ATOM 783 C CA . ASP A 1 133 ? 29.177 76.080 77.222 1.00 20.93 133 ASP A CA 1
ATOM 784 C C . ASP A 1 133 ? 29.279 75.395 78.572 1.00 20.08 133 ASP A C 1
ATOM 785 O O . ASP A 1 133 ? 28.528 74.466 78.865 1.00 20.97 133 ASP A O 1
ATOM 798 N N . GLY A 1 135 ? 29.405 76.287 82.647 1.00 17.96 135 GLY A N 1
ATOM 799 C CA . GLY A 1 135 ? 29.331 77.259 83.717 1.00 18.64 135 GLY A CA 1
ATOM 800 C C . GLY A 1 135 ? 29.999 76.728 84.967 1.00 19.71 135 GLY A C 1
ATOM 801 O O . GLY A 1 135 ? 30.971 75.974 84.897 1.00 18.10 135 GLY A O 1
ATOM 802 N N . SER A 1 136 ? 29.479 77.112 86.124 1.00 19.26 136 SER A N 1
ATOM 803 C CA . SER A 1 136 ? 30.066 76.655 87.376 1.00 19.91 136 SER A CA 1
ATOM 804 C C . SER A 1 136 ? 29.606 75.250 87.725 1.00 19.17 136 SER A C 1
ATOM 805 O O . SER A 1 136 ? 30.274 74.554 88.489 1.00 18.88 136 SER A O 1
ATOM 808 N N . THR A 1 137 ? 28.480 74.826 87.149 1.00 16.83 137 THR A N 1
ATOM 809 C CA . THR A 1 137 ? 27.902 73.530 87.481 1.00 17.56 137 THR A CA 1
ATOM 810 C C . THR A 1 137 ? 27.610 72.535 86.360 1.00 16.20 137 THR A C 1
ATOM 811 O O . THR A 1 137 ? 27.790 71.328 86.544 1.00 16.29 137 THR A O 1
ATOM 815 N N . THR A 1 138 ? 27.132 73.025 85.220 1.00 13.05 138 THR A N 1
ATOM 816 C CA . THR A 1 138 ? 26.800 72.141 84.102 1.00 14.07 138 THR A CA 1
ATOM 817 C C . THR A 1 138 ? 27.469 72.527 82.790 1.00 15.26 138 THR A C 1
ATOM 818 O O . THR A 1 138 ? 27.874 73.673 82.589 1.00 15.89 138 THR A O 1
ATOM 822 N N . THR A 1 139 ? 27.561 71.550 81.895 1.00 14.07 139 THR A N 1
ATOM 823 C CA . THR A 1 139 ? 28.140 71.759 80.582 1.00 13.40 139 THR A CA 1
ATOM 824 C C . THR A 1 139 ? 27.061 71.411 79.567 1.00 14.07 139 THR A C 1
ATOM 825 O O . THR A 1 139 ? 26.521 70.303 79.585 1.00 13.41 139 THR A O 1
ATOM 829 N N . ASP A 1 140 ? 26.741 72.364 78.698 1.00 12.87 140 ASP A N 1
ATOM 830 C CA . ASP A 1 140 ? 25.734 72.140 77.669 1.00 13.54 140 ASP A CA 1
ATOM 831 C C . ASP A 1 140 ? 26.438 71.833 76.352 1.00 13.97 140 ASP A C 1
ATOM 832 O O . ASP A 1 140 ? 27.392 72.510 75.975 1.00 15.39 140 ASP A O 1
ATOM 837 N N . ILE A 1 141 ? 25.980 70.786 75.677 1.00 13.92 141 ILE A N 1
ATOM 838 C CA . ILE A 1 141 ? 26.542 70.381 74.397 1.00 13.73 141 ILE A CA 1
ATOM 839 C C . ILE A 1 141 ? 25.346 70.340 73.453 1.00 16.50 141 ILE A C 1
ATOM 840 O O . ILE A 1 141 ? 24.619 69.351 73.388 1.00 15.38 141 ILE A O 1
ATOM 845 N N . ILE A 1 142 ? 25.151 71.428 72.718 1.00 18.08 142 ILE A N 1
ATOM 846 C CA . ILE A 1 142 ? 23.994 71.526 71.847 1.00 20.16 142 ILE A CA 1
ATOM 847 C C . ILE A 1 142 ? 24.272 71.595 70.354 1.00 18.07 142 ILE A C 1
ATOM 848 O O . ILE A 1 142 ? 24.931 72.510 69.866 1.00 16.76 142 ILE A O 1
ATOM 853 N N . PRO A 1 143 ? 23.774 70.599 69.611 1.00 18.40 143 PRO A N 1
ATOM 854 C CA . PRO A 1 143 ? 23.970 70.554 68.163 1.00 16.65 143 PRO A CA 1
ATOM 855 C C . PRO A 1 143 ? 23.107 71.586 67.448 1.00 20.40 143 PRO A C 1
ATOM 856 O O . PRO A 1 143 ? 21.947 71.816 67.809 1.00 18.88 143 PRO A O 1
ATOM 860 N N . ILE A 1 144 ? 23.705 72.224 66.452 1.00 20.52 144 ILE A N 1
ATOM 861 C CA . ILE A 1 144 ? 23.028 73.217 65.640 1.00 22.23 144 ILE A CA 1
ATOM 862 C C . ILE A 1 144 ? 23.201 72.695 64.225 1.00 22.96 144 ILE A C 1
ATOM 863 O O . ILE A 1 144 ? 24.327 72.502 63.764 1.00 23.30 144 ILE A O 1
ATOM 868 N N . VAL A 1 145 ? 22.082 72.429 63.558 1.00 24.36 145 VAL A N 1
ATOM 869 C CA . VAL A 1 145 ? 22.093 71.895 62.200 1.00 23.17 145 VAL A CA 1
ATOM 870 C C . VAL A 1 145 ? 21.241 72.762 61.277 1.00 24.96 145 VAL A C 1
ATOM 871 O O . VAL A 1 145 ? 20.087 73.063 61.5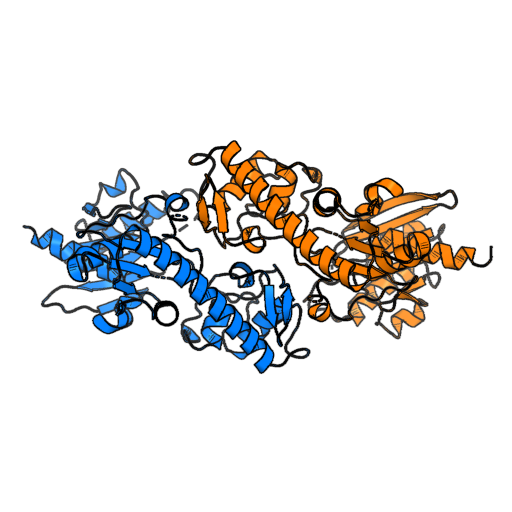79 1.00 22.32 145 VAL A O 1
ATOM 875 N N . GLU A 1 146 ? 21.826 73.165 60.153 1.00 26.14 146 GLU A N 1
ATOM 876 C CA . GLU A 1 146 ? 21.133 74.004 59.180 1.00 28.91 146 GLU A CA 1
ATOM 877 C C . GLU A 1 146 ? 20.576 75.283 59.803 1.00 28.60 146 GLU A C 1
ATOM 878 O O . GLU A 1 146 ? 19.516 75.769 59.401 1.00 28.69 146 GLU A O 1
ATOM 884 N N . GLY A 1 147 ? 21.287 75.819 60.791 1.00 27.73 147 GLY A N 1
ATOM 885 C CA . GLY A 1 147 ? 20.857 77.049 61.435 1.00 26.14 147 GLY A CA 1
ATOM 886 C C . GLY A 1 147 ? 19.825 76.904 62.539 1.00 27.18 147 GLY A C 1
ATOM 887 O O . GLY A 1 147 ? 19.370 77.902 63.105 1.00 26.15 147 GLY A O 1
ATOM 888 N N . LYS A 1 148 ? 19.448 75.672 62.855 1.00 25.99 148 LYS A N 1
ATOM 889 C CA . LYS A 1 148 ? 18.458 75.446 63.900 1.00 27.33 148 LYS A CA 1
ATOM 890 C C . LYS A 1 148 ? 19.030 74.615 65.045 1.00 27.55 148 LYS A C 1
ATOM 891 O O . LYS A 1 148 ? 19.895 73.763 64.836 1.00 26.66 148 LYS A O 1
ATOM 897 N N . VAL A 1 149 ? 18.546 74.880 66.254 1.00 27.39 149 VAL A N 1
ATOM 898 C CA . VAL A 1 149 ? 18.992 74.160 67.445 1.00 27.50 149 VAL A CA 1
ATOM 899 C C . VAL A 1 149 ? 18.230 72.839 67.485 1.00 27.36 149 VAL A C 1
ATOM 900 O O . VAL A 1 149 ? 17.000 72.832 67.563 1.00 28.44 149 VAL A O 1
ATOM 904 N N . VAL A 1 150 ? 18.948 71.722 67.431 1.00 25.56 150 VAL A N 1
ATOM 905 C CA . VAL A 1 150 ? 18.282 70.428 67.431 1.00 25.75 150 VAL A CA 1
ATOM 906 C C . VAL A 1 150 ? 18.530 69.578 68.678 1.00 24.61 150 VAL A C 1
ATOM 907 O O . VAL A 1 150 ? 18.447 68.351 68.632 1.00 25.24 150 VAL A O 1
ATOM 911 N N . ALA A 1 151 ? 18.832 70.234 69.792 1.00 23.26 151 ALA A N 1
ATOM 912 C CA . ALA A 1 151 ? 19.065 69.522 71.045 1.00 21.78 151 ALA A CA 1
ATOM 913 C C . ALA A 1 151 ? 17.705 69.120 71.598 1.00 21.62 151 ALA A C 1
ATOM 914 O O . ALA A 1 151 ? 16.692 69.747 71.274 1.00 21.42 151 ALA A O 1
ATOM 916 N N . GLU A 1 152 ? 17.674 68.077 72.420 1.00 19.81 152 GLU A N 1
ATOM 917 C CA . GLU A 1 152 ? 16.419 67.631 73.010 1.00 21.74 152 GLU A CA 1
ATOM 918 C C . GLU A 1 152 ? 15.899 68.699 73.970 1.00 21.37 152 GLU A C 1
ATOM 919 O O . GLU A 1 152 ? 16.650 69.568 74.416 1.00 21.88 152 GLU A O 1
ATOM 925 N N . LYS A 1 153 ? 14.615 68.618 74.297 1.00 21.82 153 LYS A N 1
ATOM 926 C CA . LYS A 1 153 ? 13.964 69.603 75.156 1.00 22.38 153 LYS A CA 1
ATOM 927 C C . LYS A 1 153 ? 14.292 69.630 76.647 1.00 19.64 153 LYS A C 1
ATOM 928 O O . LYS A 1 153 ? 14.964 70.550 77.119 1.00 18.90 153 LYS A O 1
ATOM 934 N N . THR A 1 154 ? 13.816 68.636 77.388 1.00 17.77 154 THR A N 1
ATOM 935 C CA . THR A 1 154 ? 14.032 68.594 78.836 1.00 16.35 154 THR A CA 1
ATOM 936 C C . THR A 1 154 ? 15.439 68.177 79.260 1.00 16.12 154 THR A C 1
ATOM 937 O O . THR A 1 154 ? 16.203 67.628 78.467 1.00 15.31 154 THR A O 1
ATOM 941 N N . ASP A 1 155 ? 15.779 68.443 80.518 1.00 15.58 155 ASP A N 1
ATOM 942 C CA . ASP A 1 155 ? 17.098 68.079 81.014 1.00 15.00 155 ASP A CA 1
ATOM 943 C C . ASP A 1 155 ? 17.323 66.575 80.914 1.00 14.19 155 ASP A C 1
ATOM 944 O O . ASP A 1 155 ? 18.412 66.130 80.551 1.00 14.24 155 ASP A O 1
ATOM 949 N N . LEU A 1 156 ? 16.297 65.792 81.237 1.00 11.81 156 LEU A N 1
ATOM 950 C CA . LEU A 1 156 ? 16.407 64.336 81.162 1.00 12.56 156 LEU A CA 1
ATOM 951 C C . LEU A 1 156 ? 16.751 63.892 79.749 1.00 11.15 156 LEU A C 1
ATOM 952 O O . LEU A 1 156 ? 17.646 63.072 79.538 1.00 10.42 156 LEU A O 1
ATOM 957 N N . GLU A 1 157 ? 16.017 64.412 78.775 1.00 12.16 157 GLU A N 1
ATOM 958 C CA . GLU A 1 157 ? 16.264 64.031 77.397 1.00 13.25 157 GLU A CA 1
ATOM 959 C C . GLU A 1 157 ? 17.670 64.417 76.958 1.00 13.22 157 GLU A C 1
ATOM 960 O O . GLU A 1 157 ? 18.301 63.696 76.201 1.00 14.20 157 GLU A O 1
ATOM 966 N N . ARG A 1 158 ? 18.167 65.549 77.436 1.00 12.14 158 ARG A N 1
ATOM 967 C CA . ARG A 1 158 ? 19.517 65.948 77.067 1.00 12.47 158 ARG A CA 1
ATOM 968 C C . ARG A 1 158 ? 20.574 65.072 77.765 1.00 11.20 158 ARG A C 1
ATOM 969 O O . ARG A 1 158 ? 21.614 64.772 77.177 1.00 11.00 158 ARG A O 1
ATOM 977 N N . LEU A 1 159 ? 20.299 64.642 78.996 1.00 11.62 159 LEU A N 1
ATOM 978 C CA . LEU A 1 159 ? 21.231 63.762 79.705 1.00 12.70 159 LEU A CA 1
ATOM 979 C C . LEU A 1 159 ? 21.313 62.428 78.965 1.00 13.46 159 LEU A C 1
ATOM 980 O O . LEU A 1 159 ? 22.336 61.744 79.016 1.00 12.67 159 LEU A O 1
ATOM 993 N N . ASN A 1 161 ? 21.100 62.083 75.724 1.00 13.05 161 ASN A N 1
ATOM 994 C CA . ASN A 1 161 ? 21.648 62.275 74.389 1.00 12.54 161 ASN A CA 1
ATOM 995 C C . ASN A 1 161 ? 22.974 63.036 74.354 1.00 12.97 161 ASN A C 1
ATOM 996 O O . ASN A 1 161 ? 23.304 63.679 73.360 1.00 12.09 161 ASN A O 1
ATOM 1001 N N . HIS A 1 162 ? 23.732 62.939 75.442 1.00 12.93 162 HIS A N 1
ATOM 1002 C CA . HIS A 1 162 ? 25.031 63.586 75.542 1.00 14.77 162 HIS A CA 1
ATOM 1003 C C . HIS A 1 162 ? 25.000 65.098 75.332 1.00 14.11 162 HIS A C 1
ATOM 1004 O O . HIS A 1 162 ? 26.012 65.691 74.942 1.00 16.53 162 HIS A O 1
ATOM 1011 N N . GLU A 1 163 ? 23.856 65.721 75.607 1.00 14.33 163 GLU A N 1
ATOM 1012 C CA . GLU A 1 163 ? 23.704 67.164 75.433 1.00 14.41 163 GLU A CA 1
ATOM 1013 C C . GLU A 1 163 ? 23.751 67.946 76.748 1.00 12.77 163 GLU A C 1
ATOM 1014 O O . GLU A 1 163 ? 23.776 69.175 76.754 1.00 14.93 163 GLU A O 1
ATOM 1020 N N . LEU A 1 164 ? 23.774 67.214 77.858 1.00 12.74 164 LEU A N 1
ATOM 1021 C CA . LEU A 1 164 ? 23.884 67.804 79.185 1.00 14.03 164 LEU A CA 1
ATOM 1022 C C . LEU A 1 164 ? 24.842 66.922 79.979 1.00 12.06 164 LEU A C 1
ATOM 1023 O O . LEU A 1 164 ? 24.638 65.714 80.088 1.00 14.18 164 LEU A O 1
ATOM 1028 N N . LEU A 1 165 ? 25.902 67.530 80.497 1.00 14.36 165 LEU A N 1
ATOM 1029 C CA . LEU A 1 165 ? 26.900 66.826 81.297 1.00 13.51 165 LEU A CA 1
ATOM 1030 C C . LEU A 1 165 ? 26.948 67.593 82.613 1.00 14.08 165 LEU A C 1
ATOM 1031 O O . LEU A 1 165 ? 27.190 68.803 82.629 1.00 12.24 165 LEU A O 1
ATOM 1036 N N . TYR A 1 166 ? 26.701 66.901 83.717 1.00 13.75 166 TYR A N 1
ATOM 1037 C CA . TYR A 1 166 ? 26.682 67.581 84.990 1.00 16.87 166 TYR A CA 1
ATOM 1038 C C . TYR A 1 166 ? 28.046 67.754 85.640 1.00 16.63 166 TYR A C 1
ATOM 1039 O O . TYR A 1 166 ? 28.319 67.228 86.721 1.00 18.77 166 TYR A O 1
ATOM 1048 N N . VAL A 1 167 ? 28.905 68.495 84.949 1.00 17.46 167 VAL A N 1
ATOM 1049 C CA . VAL A 1 167 ? 30.238 68.831 85.441 1.00 16.80 167 VAL A CA 1
ATOM 1050 C C . VAL A 1 167 ? 30.389 70.310 85.136 1.00 15.74 167 VAL A C 1
ATOM 1051 O O . VAL A 1 167 ? 30.012 70.761 84.050 1.00 14.45 167 VAL A O 1
ATOM 1055 N N . GLY A 1 168 ? 30.914 71.062 86.097 1.00 14.20 168 GLY A N 1
ATOM 1056 C CA . GLY A 1 168 ? 31.088 72.487 85.902 1.00 14.55 168 GLY A CA 1
ATOM 1057 C C . GLY A 1 168 ? 32.484 72.935 86.277 1.00 13.88 168 GLY A C 1
ATOM 1058 O O . GLY A 1 168 ? 33.279 72.167 86.821 1.00 11.88 168 GLY A O 1
ATOM 1059 N N . THR A 1 169 ? 32.782 74.194 86.003 1.00 13.66 169 THR A N 1
ATOM 1060 C CA . THR A 1 169 ? 34.098 74.724 86.302 1.00 14.34 169 THR A CA 1
ATOM 1061 C C . THR A 1 169 ? 34.377 74.811 87.797 1.00 14.15 169 THR A C 1
ATOM 1062 O O . THR A 1 169 ? 35.526 74.687 88.225 1.00 13.67 169 THR A O 1
ATOM 1066 N N . LEU A 1 170 ? 33.323 74.977 88.594 1.00 12.41 170 LEU A N 1
ATOM 1067 C CA . LEU A 1 170 ? 33.490 75.174 90.031 1.00 12.98 170 LEU A CA 1
ATOM 1068 C C . LEU A 1 170 ? 32.860 74.248 91.071 1.00 12.14 170 LEU A C 1
ATOM 1069 O O . LEU A 1 170 ? 33.537 73.795 91.989 1.00 12.74 170 LEU A O 1
ATOM 1074 N N . ARG A 1 171 ? 31.564 73.989 90.931 1.00 12.59 171 ARG A N 1
ATOM 1075 C CA . ARG A 1 171 ? 30.809 73.238 91.937 1.00 14.98 171 ARG A CA 1
ATOM 1076 C C . ARG A 1 171 ? 30.725 71.717 91.955 1.00 14.49 171 ARG A C 1
ATOM 1077 O O . ARG A 1 171 ? 30.130 71.145 92.873 1.00 17.24 171 ARG A O 1
ATOM 1085 N N . THR A 1 172 ? 31.327 71.057 90.979 1.00 12.72 172 THR A N 1
ATOM 1086 C CA . THR A 1 172 ? 31.258 69.605 90.898 1.00 14.27 172 THR A CA 1
ATOM 1087 C C . THR A 1 172 ? 32.083 68.868 91.945 1.00 13.41 172 THR A C 1
ATOM 1088 O O . THR A 1 172 ? 33.285 69.081 92.040 1.00 14.75 172 THR A O 1
ATOM 1092 N N . PRO A 1 173 ? 31.436 68.014 92.759 1.00 14.71 173 PRO A N 1
ATOM 1093 C CA . PRO A 1 173 ? 32.148 67.242 93.784 1.00 13.86 173 PRO A CA 1
ATOM 1094 C C . PRO A 1 173 ? 33.132 66.378 92.994 1.00 14.63 173 PRO A C 1
ATOM 1095 O O . PRO A 1 173 ? 32.745 65.726 92.032 1.00 12.57 173 PRO A O 1
ATOM 1099 N N . ILE A 1 174 ? 34.395 66.362 93.392 1.00 11.31 174 ILE A N 1
ATOM 1100 C CA . ILE A 1 174 ? 35.391 65.616 92.636 1.00 15.09 174 ILE A CA 1
ATOM 1101 C C . ILE A 1 174 ? 35.144 64.127 92.353 1.00 12.71 174 ILE A C 1
ATOM 1102 O O . ILE A 1 174 ? 35.458 63.661 91.258 1.00 11.46 174 ILE A O 1
ATOM 1107 N N . SER A 1 175 ? 34.558 63.375 93.280 1.00 11.73 175 SER A N 1
ATOM 1108 C CA . SER A 1 175 ? 34.356 61.954 92.985 1.00 11.61 175 SER A CA 1
ATOM 1109 C C . SER A 1 175 ? 33.312 61.714 91.898 1.00 11.54 175 SER A C 1
ATOM 1110 O O . SER A 1 175 ? 33.190 60.600 91.395 1.00 12.49 175 SER A O 1
ATOM 1113 N N . HIS A 1 176 ? 32.581 62.759 91.510 1.00 11.04 176 HIS A N 1
ATOM 1114 C CA . HIS A 1 176 ? 31.603 62.617 90.434 1.00 11.16 176 HIS A CA 1
ATOM 1115 C C . HIS A 1 176 ? 32.382 62.388 89.143 1.00 12.61 176 HIS A C 1
ATOM 1116 O O . HIS A 1 176 ? 31.861 61.808 88.187 1.00 12.46 176 HIS A O 1
ATOM 1123 N N . LEU A 1 177 ? 33.631 62.855 89.118 1.00 9.92 177 LEU A N 1
ATOM 1124 C CA . LEU A 1 177 ? 34.504 62.670 87.946 1.00 10.19 177 LEU A CA 1
ATOM 1125 C C . LEU A 1 177 ? 35.046 61.244 87.902 1.00 11.53 177 LEU A C 1
ATOM 1126 O O . LEU A 1 177 ? 35.555 60.799 86.868 1.00 11.36 177 LEU A O 1
ATOM 1131 N N . GLY A 1 178 ? 34.967 60.550 89.034 1.00 10.54 178 GLY A N 1
ATOM 1132 C CA . GLY A 1 178 ? 35.449 59.180 89.111 1.00 11.72 178 GLY A CA 1
ATOM 1133 C C . GLY A 1 178 ? 35.676 58.747 90.551 1.00 11.41 178 GLY A C 1
ATOM 1134 O O . GLY A 1 178 ? 36.246 59.500 91.346 1.00 10.28 178 GLY A O 1
ATOM 1135 N N . ASN A 1 179 ? 35.233 57.539 90.899 1.00 10.28 179 ASN A N 1
ATOM 1136 C CA . ASN A 1 179 ? 35.410 57.054 92.262 1.00 10.98 179 ASN A CA 1
ATOM 1137 C C . ASN A 1 179 ? 36.757 56.377 92.508 1.00 11.13 179 ASN A C 1
ATOM 1138 O O . ASN A 1 179 ? 36.993 55.822 93.584 1.00 10.56 179 ASN A O 1
ATOM 1143 N N . THR A 1 180 ? 37.630 56.407 91.506 1.00 13.21 180 THR A N 1
ATOM 1144 C CA . THR A 1 180 ? 38.978 55.870 91.659 1.00 11.32 180 THR A CA 1
ATOM 1145 C C . THR A 1 180 ? 39.900 56.806 90.892 1.00 11.64 180 THR A C 1
ATOM 1146 O O . THR A 1 180 ? 39.496 57.402 89.894 1.00 11.86 180 THR A O 1
ATOM 1150 N N . ILE A 1 181 ? 41.127 56.961 91.372 1.00 10.54 181 ILE A N 1
ATOM 1151 C CA . ILE A 1 181 ? 42.071 57.843 90.711 1.00 9.26 181 ILE A CA 1
ATOM 1152 C C . ILE A 1 181 ? 43.469 57.241 90.789 1.00 11.81 181 ILE A C 1
ATOM 1153 O O . ILE A 1 181 ? 43.801 56.545 91.747 1.00 10.50 181 ILE A O 1
ATOM 1158 N N . SER A 1 182 ? 44.283 57.485 89.770 1.00 12.09 182 SER A N 1
ATOM 1159 C CA . SER A 1 182 ? 45.646 56.976 89.791 1.00 11.52 182 SER A CA 1
ATOM 1160 C C . SER A 1 182 ? 46.428 57.874 90.748 1.00 11.62 182 SER A C 1
ATOM 1161 O O . SER A 1 182 ? 46.461 59.092 90.583 1.00 11.88 182 SER A O 1
ATOM 1164 N N . PHE A 1 183 ? 47.034 57.273 91.765 1.00 11.89 183 PHE A N 1
ATOM 1165 C CA . PHE A 1 183 ? 47.805 58.030 92.742 1.00 12.29 183 PHE A CA 1
ATOM 1166 C C . PHE A 1 183 ? 49.142 57.338 92.941 1.00 12.09 183 PHE A C 1
ATOM 1167 O O . PHE A 1 183 ? 49.189 56.152 93.256 1.00 11.99 183 PHE A O 1
ATOM 1175 N N . LYS A 1 184 ? 50.222 58.087 92.763 1.00 13.51 184 LYS A N 1
ATOM 1176 C CA . LYS A 1 184 ? 51.559 57.531 92.886 1.00 14.18 184 LYS A CA 1
ATOM 1177 C C . LYS A 1 184 ? 51.655 56.225 92.100 1.00 14.26 184 LYS A C 1
ATOM 1178 O O . LYS A 1 184 ? 52.259 55.252 92.547 1.00 16.07 184 LYS A O 1
ATOM 1184 N N . GLY A 1 185 ? 51.031 56.222 90.924 1.00 13.66 185 GLY A N 1
ATOM 1185 C CA . GLY A 1 185 ? 51.069 55.064 90.047 1.00 14.07 185 GLY A CA 1
ATOM 1186 C C . GLY A 1 185 ? 50.101 53.922 90.294 1.00 14.63 185 GLY A C 1
ATOM 1187 O O . GLY A 1 185 ? 50.098 52.952 89.534 1.00 15.26 185 GLY A O 1
ATOM 1188 N N . VAL A 1 186 ? 49.275 54.010 91.334 1.00 14.27 186 VAL A N 1
ATOM 1189 C CA . VAL A 1 186 ? 48.337 52.925 91.613 1.00 15.43 186 VAL A CA 1
ATOM 1190 C C . VAL A 1 186 ? 46.887 53.391 91.638 1.00 14.46 186 VAL A C 1
ATOM 1191 O O . VAL A 1 186 ? 46.588 54.479 92.126 1.00 12.65 186 VAL A O 1
ATOM 1195 N N . ASP A 1 187 ? 45.994 52.566 91.099 1.00 15.00 187 ASP A N 1
ATOM 1196 C CA . ASP A 1 187 ? 44.568 52.885 91.075 1.00 16.59 187 ASP A CA 1
ATOM 1197 C C . ASP A 1 187 ? 44.114 52.881 92.531 1.00 14.42 187 ASP A C 1
ATOM 1198 O O . ASP A 1 187 ? 44.190 51.865 93.212 1.00 14.61 187 ASP A O 1
ATOM 1203 N N . THR A 1 188 ? 43.629 54.030 92.983 1.00 12.87 188 THR A N 1
ATOM 1204 C CA . THR A 1 188 ? 43.230 54.231 94.371 1.00 12.76 188 THR A CA 1
ATOM 1205 C C . THR A 1 188 ? 41.767 54.625 94.540 1.00 11.55 188 THR A C 1
ATOM 1206 O O . THR A 1 188 ? 41.275 55.501 93.828 1.00 12.82 188 THR A O 1
ATOM 1210 N N . ASN A 1 189 ? 41.080 53.996 95.493 1.00 11.18 189 ASN A N 1
ATOM 1211 C CA . ASN A 1 189 ? 39.683 54.332 95.761 1.00 10.48 189 ASN A CA 1
ATOM 1212 C C . ASN A 1 189 ? 39.630 55.705 96.410 1.00 9.95 189 ASN A C 1
ATOM 1213 O O . ASN A 1 189 ? 40.579 56.110 97.083 1.00 10.81 189 ASN A O 1
ATOM 1218 N N . VAL A 1 190 ? 38.522 56.420 96.224 1.00 8.16 190 VAL A N 1
ATOM 1219 C CA . VAL A 1 190 ? 38.407 57.746 96.803 1.00 9.83 190 VAL A CA 1
ATOM 1220 C C . VAL A 1 190 ? 37.183 57.896 97.685 1.00 10.09 190 VAL A C 1
ATOM 1221 O O . VAL A 1 190 ? 36.204 57.156 97.557 1.00 11.03 190 VAL A O 1
ATOM 1225 N N . SER A 1 191 ? 37.249 58.869 98.579 1.00 8.69 191 SER A N 1
ATOM 1226 C CA . SER A 1 191 ? 36.147 59.129 99.495 1.00 9.60 191 SER A CA 1
ATOM 1227 C C . SER A 1 191 ? 34.943 59.698 98.750 1.00 8.96 191 SER A C 1
ATOM 1228 O O . SER A 1 191 ? 35.090 60.368 97.730 1.00 11.77 191 SER A O 1
ATOM 1231 N N . SER A 1 192 ? 33.751 59.432 99.276 1.00 10.74 192 SER A N 1
ATOM 1232 C CA . SER A 1 192 ? 32.514 59.937 98.689 1.00 11.13 192 SER A CA 1
ATOM 1233 C C . SER A 1 192 ? 32.056 61.208 99.415 1.00 11.19 192 SER A C 1
ATOM 1234 O O . SER A 1 192 ? 31.095 61.858 99.003 1.00 13.01 192 SER A O 1
ATOM 1237 N N . GLU A 1 193 ? 32.749 61.561 100.494 1.00 13.26 193 GLU A N 1
ATOM 1238 C CA . GLU A 1 193 ? 32.405 62.747 101.277 1.00 14.60 193 GLU A CA 1
ATOM 1239 C C . GLU A 1 193 ? 32.685 64.037 100.509 1.00 15.93 193 GLU A C 1
ATOM 1240 O O . GLU A 1 193 ? 33.556 64.088 99.633 1.00 13.87 193 GLU A O 1
ATOM 1246 N N . TYR A 1 194 ? 31.928 65.080 100.835 1.00 16.05 194 TYR A N 1
ATOM 1247 C CA . TYR A 1 194 ? 32.094 66.372 100.190 1.00 17.69 194 TYR A CA 1
ATOM 1248 C C . TYR A 1 194 ? 33.334 67.048 100.772 1.00 18.43 194 TYR A C 1
ATOM 1249 O O . TYR A 1 194 ? 33.282 67.628 101.859 1.00 20.04 194 TYR A O 1
ATOM 1258 N N . PHE A 1 195 ? 34.449 66.957 100.049 1.00 16.14 195 PHE A N 1
ATOM 1259 C CA . PHE A 1 195 ? 35.713 67.539 100.496 1.00 15.97 195 PHE A CA 1
ATOM 1260 C C . PHE A 1 195 ? 36.327 68.496 99.486 1.00 15.28 195 PHE A C 1
ATOM 1261 O O . PHE A 1 195 ? 36.876 69.528 99.860 1.00 14.79 195 PHE A O 1
ATOM 1269 N N . ALA A 1 196 ? 36.259 68.137 98.207 1.00 13.87 196 ALA A N 1
ATOM 1270 C CA . ALA A 1 196 ? 36.850 68.960 97.159 1.00 12.46 196 ALA A CA 1
ATOM 1271 C C . ALA A 1 196 ? 35.958 69.053 95.925 1.00 9.68 196 ALA A C 1
ATOM 1272 O O . ALA A 1 196 ? 35.198 68.132 95.623 1.00 11.22 196 ALA A O 1
ATOM 1274 N N . ILE A 1 197 ? 36.061 70.170 95.214 1.00 11.60 197 ILE A N 1
ATOM 1275 C CA . ILE A 1 197 ? 35.254 70.402 94.023 1.00 10.19 197 ILE A CA 1
ATOM 1276 C C . ILE A 1 197 ? 36.108 70.815 92.824 1.00 11.48 197 ILE A C 1
ATOM 1277 O O . ILE A 1 197 ? 37.310 71.049 92.958 1.00 12.72 197 ILE A O 1
ATOM 1282 N N . THR A 1 198 ? 35.496 70.896 91.646 1.00 12.48 198 THR A N 1
ATOM 1283 C CA . THR A 1 198 ? 36.250 71.276 90.460 1.00 11.05 198 THR A CA 1
ATOM 1284 C C . THR A 1 198 ? 36.919 72.640 90.613 1.00 11.19 198 THR A C 1
ATOM 1285 O O . THR A 1 198 ? 37.948 72.892 90.003 1.00 11.41 198 THR A O 1
ATOM 1289 N N . ALA A 1 199 ? 36.349 73.519 91.432 1.00 11.70 199 ALA A N 1
ATOM 1290 C CA . ALA A 1 199 ? 36.970 74.827 91.640 1.00 12.98 199 ALA A CA 1
ATOM 1291 C C . ALA A 1 199 ? 38.404 74.638 92.154 1.00 13.99 199 ALA A C 1
ATOM 1292 O O . ALA A 1 199 ? 39.321 75.364 91.754 1.00 15.57 199 ALA A O 1
ATOM 1294 N N . ASP A 1 200 ? 38.588 73.659 93.038 1.00 10.97 200 ASP A N 1
ATOM 1295 C CA . ASP A 1 200 ? 39.907 73.363 93.609 1.00 12.49 200 ASP A CA 1
ATOM 1296 C C . ASP A 1 200 ? 40.875 72.898 92.526 1.00 13.82 200 ASP A C 1
ATOM 1297 O O . ASP A 1 200 ? 42.050 73.286 92.513 1.00 12.15 200 ASP A O 1
ATOM 1302 N N . ILE A 1 201 ? 40.379 72.050 91.630 1.00 11.99 201 ILE A N 1
ATOM 1303 C CA . ILE A 1 201 ? 41.194 71.556 90.525 1.00 12.72 201 ILE A CA 1
ATOM 1304 C C . ILE A 1 201 ? 41.514 72.727 89.597 1.00 14.13 201 ILE A C 1
ATOM 1305 O O . ILE A 1 201 ? 42.659 72.920 89.184 1.00 13.26 201 ILE A O 1
ATOM 1310 N N . SER A 1 202 ? 40.490 73.514 89.277 1.00 12.47 202 SER A N 1
ATOM 1311 C CA . SER A 1 202 ? 40.656 74.654 88.380 1.00 14.39 202 SER A CA 1
ATOM 1312 C C . SER A 1 202 ? 41.695 75.662 88.868 1.00 14.94 202 SER A C 1
ATOM 1313 O O . SER A 1 202 ? 42.476 76.181 88.071 1.00 16.34 202 SER A O 1
ATOM 1316 N N . VAL A 1 203 ? 41.711 75.931 90.168 1.00 16.04 203 VAL A N 1
ATOM 1317 C CA . VAL A 1 203 ? 42.667 76.880 90.728 1.00 17.88 203 VAL A CA 1
ATOM 1318 C C . VAL A 1 203 ? 44.076 76.297 90.762 1.00 18.65 203 VAL A C 1
ATOM 1319 O O . VAL A 1 203 ? 45.050 76.964 90.400 1.00 18.30 203 VAL A O 1
ATOM 1323 N N . VAL A 1 204 ? 44.182 75.045 91.187 1.00 16.94 204 VAL A N 1
ATOM 1324 C CA . VAL A 1 204 ? 45.475 74.386 91.274 1.00 17.07 204 VAL A CA 1
ATOM 1325 C C . VAL A 1 204 ? 46.146 74.255 89.911 1.00 16.89 204 VAL A C 1
ATOM 1326 O O . VAL A 1 204 ? 47.364 74.360 89.797 1.00 19.75 204 VAL A O 1
ATOM 1330 N N . LEU A 1 205 ? 45.349 74.039 88.874 1.00 15.05 205 LEU A N 1
ATOM 1331 C CA . LEU A 1 205 ? 45.901 73.878 87.538 1.00 17.53 205 LEU A CA 1
ATOM 1332 C C . LEU A 1 205 ? 45.887 75.165 86.721 1.00 17.06 205 LEU A C 1
ATOM 1333 O O . LEU A 1 205 ? 46.190 75.157 85.529 1.00 16.20 205 LEU A O 1
ATOM 1338 N N . GLU A 1 206 ? 45.533 76.261 87.382 1.00 16.25 206 GLU A N 1
ATOM 1339 C CA . GLU A 1 206 ? 45.491 77.586 86.771 1.00 19.04 206 GLU A CA 1
ATOM 1340 C C . GLU A 1 206 ? 44.576 77.712 85.555 1.00 18.41 206 GLU A C 1
ATOM 1341 O O . GLU A 1 206 ? 44.924 78.370 84.568 1.00 18.30 206 GLU A O 1
ATOM 1347 N N . LYS A 1 207 ? 43.403 77.090 85.633 1.00 15.69 207 LYS A N 1
ATOM 1348 C CA . LYS A 1 207 ? 42.431 77.157 84.549 1.00 16.49 207 LYS A CA 1
ATOM 1349 C C . LYS A 1 207 ? 41.470 78.315 84.814 1.00 17.24 207 LYS A C 1
ATOM 1350 O O . LYS A 1 207 ? 40.736 78.749 83.920 1.00 19.25 207 LYS A O 1
ATOM 1356 N N . VAL A 1 208 ? 41.472 78.785 86.059 1.00 18.52 208 VAL A N 1
ATOM 1357 C CA . VAL A 1 208 ? 40.675 79.934 86.502 1.00 20.45 208 VAL A CA 1
ATOM 1358 C C . VAL A 1 208 ? 41.501 80.605 87.594 1.00 20.80 208 VAL A C 1
ATOM 1359 O O . VAL A 1 208 ? 42.328 79.955 88.235 1.00 20.45 208 VAL A O 1
ATOM 1363 N N . THR A 1 209 ? 41.279 81.896 87.814 1.00 22.60 209 THR A N 1
ATOM 1364 C CA . THR A 1 209 ? 42.019 82.614 88.847 1.00 23.22 209 THR A CA 1
ATOM 1365 C C . THR A 1 209 ? 41.397 82.364 90.213 1.00 23.67 209 THR A C 1
ATOM 1366 O O . THR A 1 209 ? 40.288 81.838 90.317 1.00 22.52 209 THR A O 1
ATOM 1370 N N . THR A 1 210 ? 42.113 82.752 91.262 1.00 23.67 210 THR A N 1
ATOM 1371 C CA . THR A 1 210 ? 41.616 82.584 92.619 1.00 26.27 210 THR A CA 1
ATOM 1372 C C . THR A 1 210 ? 40.361 83.425 92.798 1.00 25.16 210 THR A C 1
ATOM 1373 O O . THR A 1 210 ? 39.444 83.040 93.522 1.00 25.42 210 THR A O 1
ATOM 1377 N N . GLU A 1 211 ? 40.328 84.573 92.127 1.00 25.82 211 GLU A N 1
ATOM 1378 C CA . GLU A 1 211 ? 39.193 85.484 92.203 1.00 25.59 211 GLU A CA 1
ATOM 1379 C C . GLU A 1 211 ? 37.948 84.874 91.572 1.00 25.00 211 GLU A C 1
ATOM 1380 O O . GLU A 1 211 ? 36.827 85.207 91.951 1.00 23.50 211 GLU A O 1
ATOM 1386 N N . GLU A 1 212 ? 38.147 83.977 90.610 1.00 22.21 212 GLU A N 1
ATOM 1387 C CA . GLU A 1 212 ? 37.025 83.347 89.929 1.00 22.16 212 GLU A CA 1
ATOM 1388 C C . GLU A 1 212 ? 36.444 82.155 90.691 1.00 20.71 212 GLU A C 1
ATOM 1389 O O . GLU A 1 212 ? 35.478 81.537 90.242 1.00 20.10 212 GLU A O 1
ATOM 1395 N N . TYR A 1 213 ? 37.039 81.842 91.842 1.00 19.64 213 TYR A N 1
ATOM 1396 C CA . TYR A 1 213 ? 36.563 80.763 92.710 1.00 19.01 213 TYR A CA 1
ATOM 1397 C C . TYR A 1 213 ? 35.564 81.503 93.601 1.00 20.19 213 TYR A C 1
ATOM 1398 O O . TYR A 1 213 ? 35.858 81.856 94.749 1.00 19.03 213 TYR A O 1
ATOM 1407 N N . THR A 1 214 ? 34.381 81.737 93.039 1.00 21.28 214 THR A N 1
ATOM 1408 C CA . THR A 1 214 ? 33.313 82.483 93.695 1.00 23.04 214 THR A CA 1
ATOM 1409 C C . THR A 1 214 ? 32.284 81.712 94.522 1.00 23.96 214 THR A C 1
ATOM 1410 O O . THR A 1 214 ? 31.524 82.322 95.272 1.00 24.54 214 THR A O 1
ATOM 1414 N N . CYS A 1 215 ? 32.238 80.390 94.384 1.00 22.69 215 CYS A N 1
ATOM 1415 C CA . CYS A 1 215 ? 31.296 79.592 95.164 1.00 20.95 215 CYS A CA 1
ATOM 1416 C C . CYS A 1 215 ? 31.931 79.321 96.526 1.00 20.99 215 CYS A C 1
ATOM 1417 O O . CYS A 1 215 ? 33.130 79.542 96.704 1.00 20.96 215 CYS A O 1
ATOM 1420 N N . ASP A 1 216 ? 31.141 78.849 97.488 1.00 20.63 216 ASP A N 1
ATOM 1421 C CA . ASP A 1 216 ? 31.684 78.555 98.814 1.00 21.63 216 ASP A CA 1
ATOM 1422 C C . ASP A 1 216 ? 32.666 77.387 98.726 1.00 21.52 216 ASP A C 1
ATOM 1423 O O . ASP A 1 216 ? 32.453 76.445 97.958 1.00 21.02 216 ASP A O 1
ATOM 1428 N N . THR A 1 217 ? 33.747 77.452 99.497 1.00 20.62 217 THR A N 1
ATOM 1429 C CA . THR A 1 217 ? 34.706 76.356 99.507 1.00 19.71 217 THR A CA 1
ATOM 1430 C C . THR A 1 217 ? 34.062 75.260 100.351 1.00 18.81 217 THR A C 1
ATOM 1431 O O . THR A 1 217 ? 33.286 75.548 101.268 1.00 17.84 217 THR A O 1
ATOM 1435 N N . PRO A 1 218 ? 34.357 73.988 100.048 1.00 18.03 218 PRO A N 1
ATOM 1436 C CA . PRO A 1 218 ? 33.766 72.893 100.821 1.00 17.93 218 PRO A CA 1
ATOM 1437 C C . PRO A 1 218 ? 34.050 72.912 102.325 1.00 19.17 218 PRO A C 1
ATOM 1438 O O . PRO A 1 218 ? 33.213 72.475 103.113 1.00 19.95 218 PRO A O 1
ATOM 1442 N N . ASP A 1 219 ? 35.214 73.415 102.727 1.00 18.43 219 ASP A N 1
ATOM 1443 C CA . ASP A 1 219 ? 35.567 73.434 104.145 1.00 19.48 219 ASP A CA 1
ATOM 1444 C C . ASP A 1 219 ? 35.468 74.805 104.798 1.00 20.92 219 ASP A C 1
ATOM 1445 O O . ASP A 1 219 ? 35.830 74.969 105.963 1.00 21.25 219 ASP A O 1
ATOM 1450 N N . GLY A 1 220 ? 34.974 75.781 104.044 1.00 21.51 220 GLY A N 1
ATOM 1451 C CA . GLY A 1 220 ? 34.836 77.125 104.567 1.00 23.37 220 GLY A CA 1
ATOM 1452 C C . GLY A 1 220 ? 36.146 77.885 104.637 1.00 23.51 220 GLY A C 1
ATOM 1453 O O . GLY A 1 220 ? 36.199 78.968 105.214 1.00 25.15 220 GLY A O 1
ATOM 1454 N N . LYS A 1 221 ? 37.207 77.335 104.055 1.00 22.56 221 LYS A N 1
ATOM 1455 C CA . LYS A 1 221 ? 38.502 78.013 104.086 1.00 21.97 221 LYS A CA 1
ATOM 1456 C C . LYS A 1 221 ? 38.837 78.767 102.803 1.00 20.89 221 LYS A C 1
ATOM 1457 O O . LYS A 1 221 ? 37.969 78.998 101.960 1.00 21.43 221 LYS A O 1
ATOM 1463 N N . GLY A 1 222 ? 40.107 79.142 102.668 1.00 21.02 222 GLY A N 1
ATOM 1464 C CA . GLY A 1 222 ? 40.569 79.904 101.520 1.00 20.91 222 GLY A CA 1
ATOM 1465 C C . GLY A 1 222 ? 40.505 79.243 100.156 1.00 21.73 222 GLY A C 1
ATOM 1466 O O . GLY A 1 222 ? 40.379 78.026 100.041 1.00 21.84 222 GLY A O 1
ATOM 1467 N N . THR A 1 223 ? 40.616 80.066 99.117 1.00 20.75 223 THR A N 1
ATOM 1468 C CA . THR A 1 223 ? 40.560 79.596 97.736 1.00 20.73 223 THR A CA 1
ATOM 1469 C C . THR A 1 223 ? 41.929 79.541 97.067 1.00 19.95 223 THR A C 1
ATOM 1470 O O . THR A 1 223 ? 42.025 79.319 95.861 1.00 21.18 223 THR A O 1
ATOM 1474 N N . ASP A 1 224 ? 42.986 79.737 97.849 1.00 19.85 224 ASP A N 1
ATOM 1475 C CA . ASP A 1 224 ? 44.350 79.703 97.323 1.00 19.61 224 ASP A CA 1
ATOM 1476 C C . ASP A 1 224 ? 44.771 78.275 96.991 1.00 21.46 224 ASP A C 1
ATOM 1477 O O . ASP A 1 224 ? 44.149 77.315 97.443 1.00 20.16 224 ASP A O 1
ATOM 1482 N N . LYS A 1 225 ? 45.772 78.193 96.335 1.00 20.59 225 LYS A N 1
ATOM 1483 C CA . LYS A 1 225 ? 46.261 76.887 95.919 1.00 22.61 225 LYS A CA 1
ATOM 1484 C C . LYS A 1 225 ? 46.507 75.913 97.068 1.00 22.18 225 LYS A C 1
ATOM 1485 O O . LYS A 1 225 ? 46.042 74.772 97.027 1.00 18.79 225 LYS A O 1
ATOM 1491 N N . ARG A 1 226 ? 47.285 76.310 98.028 1.00 20.83 226 ARG A N 1
ATOM 1492 C CA . ARG A 1 226 ? 47.533 75.386 99.124 1.00 20.50 226 ARG A CA 1
ATOM 1493 C C . ARG A 1 226 ? 46.249 74.908 99.792 1.00 18.98 226 ARG A C 1
ATOM 1494 O O . ARG A 1 226 ? 46.113 73.724 100.098 1.00 18.54 226 ARG A O 1
ATOM 1502 N N . SER A 1 227 ? 45.312 75.822 100.022 1.00 18.06 227 SER A N 1
ATOM 1503 C CA . SER A 1 227 ? 44.053 75.452 100.659 1.00 17.04 227 SER A CA 1
ATOM 1504 C C . SER A 1 227 ? 43.286 74.465 99.782 1.00 16.15 227 SER A C 1
ATOM 1505 O O . SER A 1 227 ? 42.578 73.589 100.285 1.00 15.07 227 SER A O 1
ATOM 1508 N N . SER A 1 228 ? 43.435 74.615 98.472 1.00 15.55 228 SER A N 1
ATOM 1509 C CA . SER A 1 228 ? 42.774 73.729 97.525 1.00 16.13 228 SER A CA 1
ATOM 1510 C C . SER A 1 228 ? 43.431 72.352 97.578 1.00 16.15 228 SER A C 1
ATOM 1511 O O . SER A 1 228 ? 42.747 71.331 97.488 1.00 13.83 228 SER A O 1
ATOM 1514 N N . LEU A 1 229 ? 44.756 72.327 97.727 1.00 15.74 229 LEU A N 1
ATOM 1515 C CA . LEU A 1 229 ? 45.487 71.061 97.814 1.00 16.83 229 LEU A CA 1
ATOM 1516 C C . LEU A 1 229 ? 45.108 70.340 99.099 1.00 17.70 229 LEU A C 1
ATOM 1517 O O . LEU A 1 229 ? 45.059 69.110 99.138 1.00 14.60 229 LEU A O 1
ATOM 1522 N N . VAL A 1 230 ? 44.846 71.103 100.156 1.00 15.68 230 VAL A N 1
ATOM 1523 C CA . VAL A 1 230 ? 44.451 70.488 101.412 1.00 16.69 230 VAL A CA 1
ATOM 1524 C C . VAL A 1 230 ? 43.121 69.770 101.208 1.00 14.80 230 VAL A C 1
ATOM 1525 O O . VAL A 1 230 ? 42.953 68.631 101.637 1.00 14.43 230 VAL A O 1
ATOM 1529 N N . ARG A 1 231 ? 42.177 70.439 100.552 1.00 13.70 231 ARG A N 1
ATOM 1530 C CA . ARG A 1 231 ? 40.869 69.838 100.303 1.00 14.34 231 ARG A CA 1
ATOM 1531 C C . ARG A 1 231 ? 40.980 68.591 99.423 1.00 13.59 231 ARG A C 1
ATOM 1532 O O . ARG A 1 231 ? 40.358 67.565 99.706 1.00 13.18 231 ARG A O 1
ATOM 1540 N N . ILE A 1 232 ? 41.791 68.674 98.374 1.00 14.06 232 ILE A N 1
ATOM 1541 C CA . ILE A 1 232 ? 41.963 67.543 97.464 1.00 14.74 232 ILE A CA 1
ATOM 1542 C C . ILE A 1 232 ? 42.577 66.340 98.167 1.00 14.33 232 ILE A C 1
ATOM 1543 O O . ILE A 1 232 ? 42.230 65.194 97.878 1.00 14.54 232 ILE A O 1
ATOM 1548 N N . SER A 1 233 ? 43.479 66.596 99.108 1.00 14.19 233 SER A N 1
ATOM 1549 C CA . SER A 1 233 ? 44.117 65.512 99.841 1.00 15.52 233 SER A CA 1
ATOM 1550 C C . SER A 1 233 ? 43.128 64.737 100.701 1.00 14.44 233 SER A C 1
ATOM 1551 O O . SER A 1 233 ? 43.335 63.561 100.967 1.00 15.71 233 SER A O 1
ATOM 1554 N N . LYS A 1 234 ? 42.052 65.388 101.133 1.00 14.66 234 LYS A N 1
ATOM 1555 C CA . LYS A 1 234 ? 41.057 64.713 101.960 1.00 14.29 234 LYS A CA 1
ATOM 1556 C C . LYS A 1 234 ? 40.289 63.667 101.161 1.00 14.75 234 LYS A C 1
ATOM 1557 O O . LYS A 1 234 ? 39.678 62.763 101.731 1.00 14.26 234 LYS A O 1
ATOM 1563 N N . VAL A 1 235 ? 40.310 63.802 99.841 1.00 14.06 235 VAL A N 1
ATOM 1564 C CA . VAL A 1 235 ? 39.612 62.862 98.971 1.00 15.94 235 VAL A CA 1
ATOM 1565 C C . VAL A 1 235 ? 40.223 61.472 99.123 1.00 14.31 235 VAL A C 1
ATOM 1566 O O . VAL A 1 235 ? 39.542 60.452 98.952 1.00 14.28 235 VAL A O 1
ATOM 1570 N N . LEU A 1 236 ? 41.512 61.434 99.454 1.00 14.12 236 LEU A N 1
ATOM 1571 C CA . LEU A 1 236 ? 42.208 60.167 99.662 1.00 14.41 236 LEU A CA 1
ATOM 1572 C C . LEU A 1 236 ? 42.411 59.884 101.152 1.00 16.22 236 LEU A C 1
ATOM 1573 O O . LEU A 1 236 ? 43.335 59.163 101.532 1.00 14.96 236 LEU A O 1
ATOM 1578 N N . CYS A 1 237 ? 41.542 60.457 101.984 1.00 14.55 237 CYS A N 1
ATOM 1579 C CA . CYS A 1 237 ? 41.599 60.263 103.432 1.00 17.45 237 CYS A CA 1
ATOM 1580 C C . CYS A 1 237 ? 42.988 60.580 103.970 1.00 18.29 237 CYS A C 1
ATOM 1581 O O . CYS A 1 237 ? 43.479 59.919 104.883 1.00 19.54 237 CYS A O 1
ATOM 1584 N N . SER A 1 238 ? 43.609 61.610 103.412 1.00 17.99 238 SER A N 1
ATOM 1585 C CA . SER A 1 238 ? 44.952 61.975 103.822 1.00 21.51 238 SER A CA 1
ATOM 1586 C C . SER A 1 238 ? 45.067 63.480 104.034 1.00 21.84 238 SER A C 1
ATOM 1587 O O . SER A 1 238 ? 44.069 64.204 104.016 1.00 23.14 238 SER A O 1
ATOM 1590 N N . ASP A 1 239 ? 46.293 63.941 104.241 1.00 22.92 239 ASP A N 1
ATOM 1591 C CA . ASP A 1 239 ? 46.557 65.356 104.441 1.00 24.38 239 ASP A CA 1
ATOM 1592 C C . ASP A 1 239 ? 47.945 65.645 103.904 1.00 23.28 239 ASP A C 1
ATOM 1593 O O . ASP A 1 239 ? 48.637 64.734 103.456 1.00 22.17 239 ASP A O 1
ATOM 1598 N N . LEU A 1 240 ? 48.355 66.907 103.943 1.00 23.42 240 LEU A N 1
ATOM 1599 C CA . LEU A 1 240 ? 49.660 67.276 103.415 1.00 24.67 240 LEU A CA 1
ATOM 1600 C C . LEU A 1 240 ? 50.834 66.913 104.312 1.00 25.57 240 LEU A C 1
ATOM 1601 O O . LEU A 1 240 ? 51.954 67.373 104.094 1.00 25.89 240 LEU A O 1
ATOM 1606 N N . ASP A 1 241 ? 50.572 66.092 105.323 1.00 27.77 241 ASP A N 1
ATOM 1607 C CA . ASP A 1 241 ? 51.630 65.621 106.208 1.00 29.50 241 ASP A CA 1
ATOM 1608 C C . ASP A 1 241 ? 51.967 64.205 105.739 1.00 29.27 241 ASP A C 1
ATOM 1609 O O . ASP A 1 241 ? 53.122 63.777 105.785 1.00 30.59 241 ASP A O 1
ATOM 1614 N N . GLN A 1 242 ? 50.951 63.487 105.265 1.00 27.10 242 GLN A N 1
ATOM 1615 C CA . GLN A 1 242 ? 51.144 62.125 104.783 1.00 26.01 242 GLN A CA 1
ATOM 1616 C C . GLN A 1 242 ? 51.555 62.122 103.313 1.00 23.84 242 GLN A C 1
ATOM 1617 O O . GLN A 1 242 ? 52.320 61.264 102.880 1.00 23.94 242 GLN A O 1
ATOM 1623 N N . ILE A 1 243 ? 51.041 63.075 102.542 1.00 20.44 243 ILE A N 1
ATOM 1624 C CA . ILE A 1 243 ? 51.405 63.165 101.135 1.00 20.14 243 ILE A CA 1
ATOM 1625 C C . ILE A 1 243 ? 51.917 64.568 100.858 1.00 19.39 243 ILE A C 1
ATOM 1626 O O . ILE A 1 243 ? 51.546 65.513 101.548 1.00 21.21 243 ILE A O 1
ATOM 1631 N N . SER A 1 244 ? 52.773 64.700 99.852 1.00 19.55 244 SER A N 1
ATOM 1632 C CA . SER A 1 244 ? 53.355 65.995 99.516 1.00 20.91 244 SER A CA 1
ATOM 1633 C C . SER A 1 244 ? 52.445 66.877 98.671 1.00 21.68 244 SER A C 1
ATOM 1634 O O . SER A 1 244 ? 51.417 66.422 98.167 1.00 18.26 244 SER A O 1
ATOM 1637 N N . GLU A 1 245 ? 52.818 68.148 98.529 1.00 19.45 245 GLU A N 1
ATOM 1638 C CA . GLU A 1 245 ? 52.029 69.060 97.710 1.00 21.00 245 GLU A CA 1
ATOM 1639 C C . GLU A 1 245 ? 52.111 68.600 96.257 1.00 20.13 245 GLU A C 1
ATOM 1640 O O . GLU A 1 245 ? 51.153 68.752 95.498 1.00 19.30 245 GLU A O 1
ATOM 1646 N N . ILE A 1 246 ? 53.252 68.037 95.869 1.00 20.21 246 ILE A N 1
ATOM 1647 C CA . ILE A 1 246 ? 53.423 67.542 94.507 1.00 20.73 246 ILE A CA 1
ATOM 1648 C C . ILE A 1 246 ? 52.495 66.346 94.281 1.00 20.83 246 ILE A C 1
ATOM 1649 O O . ILE A 1 246 ? 51.914 66.202 93.201 1.00 17.55 246 ILE A O 1
ATOM 1654 N N . ASP A 1 247 ? 52.366 65.487 95.294 1.00 18.08 247 ASP A N 1
ATOM 1655 C CA . ASP A 1 247 ? 51.481 64.317 95.196 1.00 19.34 247 ASP A CA 1
ATOM 1656 C C . ASP A 1 247 ? 50.041 64.777 95.043 1.00 18.06 247 ASP A C 1
ATOM 1657 O O . ASP A 1 247 ? 49.295 64.264 94.206 1.00 18.08 247 ASP A O 1
ATOM 1662 N N . ALA A 1 248 ? 49.652 65.727 95.886 1.00 15.73 248 ALA A N 1
ATOM 1663 C CA . ALA A 1 248 ? 48.304 66.269 95.860 1.00 17.15 248 ALA A CA 1
ATOM 1664 C C . ALA A 1 248 ? 48.022 66.948 94.523 1.00 17.42 248 ALA A C 1
ATOM 1665 O O . ALA A 1 248 ? 46.930 66.817 93.974 1.00 15.68 248 ALA A O 1
ATOM 1667 N N . GLU A 1 249 ? 48.998 67.690 94.006 1.00 16.40 249 GLU A N 1
ATOM 1668 C CA . GLU A 1 249 ? 48.805 68.350 92.722 1.00 17.51 249 GLU A CA 1
ATOM 1669 C C . GLU A 1 249 ? 48.586 67.289 91.652 1.00 15.89 249 GLU A C 1
ATOM 1670 O O . GLU A 1 249 ? 47.802 67.490 90.724 1.00 14.52 249 GLU A O 1
ATOM 1676 N N . ASN A 1 250 ? 49.283 66.159 91.783 1.00 13.95 250 ASN A N 1
ATOM 1677 C CA . ASN A 1 250 ? 49.148 65.072 90.812 1.00 14.71 250 ASN A CA 1
ATOM 1678 C C . ASN A 1 250 ? 47.757 64.459 90.844 1.00 13.94 250 ASN A C 1
ATOM 1679 O O . ASN A 1 250 ? 47.287 63.935 89.837 1.00 12.80 250 ASN A O 1
ATOM 1684 N N . ILE A 1 251 ? 47.110 64.514 92.002 1.00 11.47 251 ILE A N 1
ATOM 1685 C CA . ILE A 1 251 ? 45.749 64.011 92.126 1.00 11.59 251 ILE A CA 1
ATOM 1686 C C . ILE A 1 251 ? 44.878 64.950 91.276 1.00 10.28 251 ILE A C 1
ATOM 1687 O O . ILE A 1 251 ? 44.018 64.508 90.513 1.00 11.03 251 ILE A O 1
ATOM 1692 N N . ALA A 1 252 ? 45.122 66.250 91.409 1.00 10.34 252 ALA A N 1
ATOM 1693 C CA . ALA A 1 252 ? 44.373 67.244 90.646 1.00 11.33 252 ALA A CA 1
ATOM 1694 C C . ALA A 1 252 ? 44.612 67.064 89.149 1.00 10.73 252 ALA A C 1
ATOM 1695 O O . ALA A 1 252 ? 43.675 67.125 88.352 1.00 9.18 252 ALA A O 1
ATOM 1697 N N . LYS A 1 253 ? 45.867 66.843 88.765 1.00 10.21 253 LYS A N 1
ATOM 1698 C CA . LYS A 1 253 ? 46.186 66.653 87.354 1.00 11.61 253 LYS A CA 1
ATOM 1699 C C . LYS A 1 253 ? 45.497 65.426 86.777 1.00 11.94 253 LYS A C 1
ATOM 1700 O O . LYS A 1 253 ? 44.950 65.475 85.675 1.00 12.17 253 LYS A O 1
ATOM 1706 N N . ASN A 1 254 ? 45.524 64.321 87.513 1.00 10.89 254 ASN A N 1
ATOM 1707 C CA . ASN A 1 254 ? 44.886 63.108 87.015 1.00 11.34 254 ASN A CA 1
ATOM 1708 C C . ASN A 1 254 ? 43.367 63.272 86.917 1.00 10.21 254 ASN A C 1
ATOM 1709 O O . ASN A 1 254 ? 42.749 62.773 85.976 1.00 10.71 254 ASN A O 1
ATOM 1714 N N . TYR A 1 255 ? 42.761 63.983 87.862 1.00 10.56 255 TYR A N 1
ATOM 1715 C CA . TYR A 1 255 ? 41.323 64.199 87.787 1.00 9.46 255 TYR A CA 1
ATOM 1716 C C . TYR A 1 255 ? 41.010 65.109 86.598 1.00 9.68 255 TYR A C 1
ATOM 1717 O O . TYR A 1 255 ? 39.971 64.967 85.943 1.00 8.86 255 TYR A O 1
ATOM 1726 N N . TYR A 1 256 ? 41.915 66.037 86.304 1.00 10.61 256 TYR A N 1
ATOM 1727 C CA . TYR A 1 256 ? 41.710 66.949 85.183 1.00 11.79 256 TYR A CA 1
ATOM 1728 C C . TYR A 1 256 ? 41.603 66.166 83.879 1.00 11.03 256 TYR A C 1
ATOM 1729 O O . TYR A 1 256 ? 40.808 66.506 83.006 1.00 10.29 256 TYR A O 1
ATOM 1738 N N . GLU A 1 257 ? 42.397 65.108 83.744 1.00 9.68 257 GLU A N 1
ATOM 1739 C CA . GLU A 1 257 ? 42.335 64.313 82.526 1.00 11.65 257 GLU A CA 1
ATOM 1740 C C . GLU A 1 257 ? 41.026 63.517 82.445 1.00 12.10 257 GLU A C 1
ATOM 1741 O O . GLU A 1 257 ? 40.521 63.276 81.360 1.00 13.27 257 GLU A O 1
ATOM 1747 N N . LEU A 1 258 ? 40.474 63.122 83.591 1.00 11.13 258 LEU A N 1
ATOM 1748 C CA . LEU A 1 258 ? 39.209 62.387 83.604 1.00 11.13 258 LEU A CA 1
ATOM 1749 C C . LEU A 1 258 ? 38.113 63.352 83.166 1.00 11.12 258 LEU A C 1
ATOM 1750 O O . LEU A 1 258 ? 37.194 62.995 82.416 1.00 11.40 258 LEU A O 1
ATOM 1755 N N . TRP A 1 259 ? 38.230 64.582 83.651 1.00 10.42 259 TRP A N 1
ATOM 1756 C CA . TRP A 1 259 ? 37.300 65.668 83.350 1.00 10.92 259 TRP A CA 1
ATOM 1757 C C . TRP A 1 259 ? 37.320 65.961 81.845 1.00 11.98 259 TRP A C 1
ATOM 1758 O O . TRP A 1 259 ? 36.265 66.076 81.207 1.00 9.02 259 TRP A O 1
ATOM 1769 N N . LYS A 1 260 ? 38.520 66.083 81.277 1.00 9.24 260 LYS A N 1
ATOM 1770 C CA . LYS A 1 260 ? 38.651 66.327 79.842 1.00 11.80 260 LYS A CA 1
ATOM 1771 C C . LYS A 1 260 ? 37.989 65.215 79.029 1.00 11.05 260 LYS A C 1
ATOM 1772 O O . LYS A 1 260 ? 37.324 65.477 78.026 1.00 10.87 260 LYS A O 1
ATOM 1778 N N . GLU A 1 261 ? 38.159 63.971 79.461 1.00 9.79 261 GLU A N 1
ATOM 1779 C CA . GLU A 1 261 ? 37.566 62.853 78.727 1.00 9.37 261 GLU A CA 1
ATOM 1780 C C . GLU A 1 261 ? 36.040 62.906 78.763 1.00 9.46 261 GLU A C 1
ATOM 1781 O O . GLU A 1 261 ? 35.384 62.597 77.764 1.00 11.71 261 GLU A O 1
ATOM 1787 N N . LEU A 1 262 ? 35.470 63.281 79.908 1.00 11.30 262 LEU A N 1
ATOM 1788 C CA . LEU A 1 262 ? 34.011 63.381 80.016 1.00 10.63 262 LEU A CA 1
ATOM 1789 C C . LEU A 1 262 ? 33.495 64.377 78.985 1.00 11.29 262 LEU A C 1
ATOM 1790 O O . LEU A 1 262 ? 32.520 64.114 78.269 1.00 11.97 262 LEU A O 1
ATOM 1795 N N . ILE A 1 263 ? 34.157 65.526 78.902 1.00 11.27 263 ILE A N 1
ATOM 1796 C CA . ILE A 1 263 ? 33.754 66.544 77.943 1.00 12.46 263 ILE A CA 1
ATOM 1797 C C . ILE A 1 263 ? 33.895 66.001 76.521 1.00 13.59 263 ILE A C 1
ATOM 1798 O O . ILE A 1 263 ? 32.958 66.062 75.720 1.00 13.20 263 ILE A O 1
ATOM 1803 N N . LEU A 1 264 ? 35.065 65.453 76.218 1.00 12.65 264 LEU A N 1
ATOM 1804 C CA . LEU A 1 264 ? 35.339 64.918 74.889 1.00 13.88 264 LEU A CA 1
ATOM 1805 C C . LEU A 1 264 ? 34.374 63.822 74.426 1.00 15.32 264 LEU A C 1
ATOM 1806 O O . LEU A 1 264 ? 33.837 63.891 73.317 1.00 14.61 264 LEU A O 1
ATOM 1811 N N . GLU A 1 265 ? 34.145 62.820 75.270 1.00 15.51 265 GLU A N 1
ATOM 1812 C CA . GLU A 1 265 ? 33.260 61.715 74.906 1.00 17.54 265 GLU A CA 1
ATOM 1813 C C . GLU A 1 265 ? 31.865 62.187 74.522 1.00 15.68 265 GLU A C 1
ATOM 1814 O O . GLU A 1 265 ? 31.285 61.705 73.549 1.00 13.75 265 GLU A O 1
ATOM 1820 N N . ASN A 1 266 ? 31.323 63.128 75.287 1.00 15.24 266 ASN A N 1
ATOM 1821 C CA . ASN A 1 266 ? 29.990 63.632 74.999 1.00 15.31 266 ASN A CA 1
ATOM 1822 C C . ASN A 1 266 ? 29.948 64.415 73.699 1.00 15.31 266 ASN A C 1
ATOM 1823 O O . ASN A 1 266 ? 29.054 64.207 72.878 1.00 14.92 266 ASN A O 1
ATOM 1828 N N . VAL A 1 267 ? 30.912 65.309 73.505 1.00 12.68 267 VAL A N 1
ATOM 1829 C CA . VAL A 1 267 ? 30.947 66.090 72.275 1.00 14.30 267 VAL A CA 1
ATOM 1830 C C . VAL A 1 267 ? 31.111 65.182 71.056 1.00 14.95 267 VAL A C 1
ATOM 1831 O O . VAL A 1 267 ? 30.479 65.412 70.016 1.00 15.20 267 VAL A O 1
ATOM 1835 N N . GLU A 1 268 ? 31.938 64.146 71.185 1.00 14.22 268 GLU A N 1
ATOM 1836 C CA . GLU A 1 268 ? 32.168 63.210 70.083 1.00 18.33 268 GLU A CA 1
ATOM 1837 C C . GLU A 1 268 ? 30.893 62.462 69.713 1.00 19.10 268 GLU A C 1
ATOM 1838 O O . GLU A 1 268 ? 30.616 62.237 68.532 1.00 18.82 268 GLU A O 1
ATOM 1844 N N . ASN A 1 269 ? 30.123 62.070 70.723 1.00 17.79 269 ASN A N 1
ATOM 1845 C CA . ASN A 1 269 ? 28.875 61.352 70.488 1.00 19.45 269 ASN A CA 1
ATOM 1846 C C . ASN A 1 269 ? 27.896 62.225 69.720 1.00 19.56 269 ASN A C 1
ATOM 1847 O O . ASN A 1 269 ? 27.267 61.767 68.761 1.00 19.96 269 ASN A O 1
ATOM 1852 N N . VAL A 1 270 ? 27.767 63.482 70.135 1.00 18.17 270 VAL A N 1
ATOM 1853 C CA . VAL A 1 270 ? 26.863 64.399 69.454 1.00 18.16 270 VAL A CA 1
ATOM 1854 C C . VAL A 1 270 ? 27.363 64.643 68.031 1.00 20.63 270 VAL A C 1
ATOM 1855 O O . VAL A 1 270 ? 26.581 64.637 67.078 1.00 19.31 270 VAL A O 1
ATOM 1859 N N . ALA A 1 271 ? 28.670 64.847 67.896 1.00 20.24 271 ALA A N 1
ATOM 1860 C CA . ALA A 1 271 ? 29.282 65.082 66.591 1.00 22.95 271 ALA A CA 1
ATOM 1861 C C . ALA A 1 271 ? 29.077 63.900 65.651 1.00 24.17 271 ALA A C 1
ATOM 1862 O O . ALA A 1 271 ? 28.793 64.083 64.467 1.00 25.85 271 ALA A O 1
ATOM 1864 N N . GLU A 1 272 ? 29.220 62.686 66.173 1.00 24.52 272 GLU A N 1
ATOM 1865 C CA . GLU A 1 272 ? 29.050 61.488 65.355 1.00 27.41 272 GLU A CA 1
ATOM 1866 C C . GLU A 1 272 ? 27.633 61.358 64.802 1.00 26.97 272 GLU A C 1
ATOM 1867 O O . GLU A 1 272 ? 27.439 60.899 63.676 1.00 25.85 272 GLU A O 1
ATOM 1873 N N . LYS A 1 273 ? 26.643 61.776 65.582 1.00 25.23 273 LYS A N 1
ATOM 1874 C CA . LYS A 1 273 ? 25.258 61.676 65.139 1.00 25.82 273 LYS A CA 1
ATOM 1875 C C . LYS A 1 273 ? 24.859 62.773 64.158 1.00 25.76 273 LYS A C 1
ATOM 1876 O O . LYS A 1 273 ? 24.093 62.529 63.225 1.00 24.44 273 LYS A O 1
ATOM 1882 N N . TYR A 1 274 ? 25.392 63.973 64.358 1.00 26.45 274 TYR A N 1
ATOM 1883 C CA . TYR A 1 274 ? 25.044 65.102 63.507 1.00 27.18 274 TYR A CA 1
ATOM 1884 C C . TYR A 1 274 ? 26.100 65.495 62.475 1.00 28.56 274 TYR A C 1
ATOM 1885 O O . TYR A 1 274 ? 25.892 66.420 61.693 1.00 30.24 274 TYR A O 1
ATOM 1894 N N . GLY A 1 275 ? 27.223 64.781 62.468 1.00 29.66 275 GLY A N 1
ATOM 1895 C CA . GLY A 1 275 ? 28.280 65.040 61.501 1.00 30.98 275 GLY A CA 1
ATOM 1896 C C . GLY A 1 275 ? 29.008 66.365 61.613 1.00 32.60 275 GLY A C 1
ATOM 1897 O O . GLY A 1 275 ? 29.775 66.739 60.723 1.00 32.46 275 GLY A O 1
ATOM 1898 N N . SER A 1 276 ? 28.772 67.076 62.707 1.00 32.81 276 SER A N 1
ATOM 1899 C CA . SER A 1 276 ? 29.407 68.363 62.941 1.00 34.06 276 SER A CA 1
ATOM 1900 C C . SER A 1 276 ? 30.866 68.207 63.374 1.00 33.89 276 SER A C 1
ATOM 1901 O O . SER A 1 276 ? 31.217 67.270 64.089 1.00 34.49 276 SER A O 1
ATOM 1904 N N . LYS A 1 277 ? 31.714 69.127 62.929 1.00 34.39 277 LYS A N 1
ATOM 1905 C CA . LYS A 1 277 ? 33.129 69.094 63.276 1.00 35.36 277 LYS A CA 1
ATOM 1906 C C . LYS A 1 277 ? 33.541 70.397 63.952 1.00 32.86 277 LYS A C 1
ATOM 1907 O O . LYS A 1 277 ? 34.589 70.470 64.597 1.00 32.91 277 LYS A O 1
ATOM 1913 N N . LYS A 1 278 ? 32.705 71.420 63.808 1.00 29.51 278 LYS A N 1
ATOM 1914 C CA . LYS A 1 278 ? 32.979 72.723 64.402 1.00 27.73 278 LYS A CA 1
ATOM 1915 C C . LYS A 1 278 ? 32.339 72.873 65.774 1.00 26.01 278 LYS A C 1
ATOM 1916 O O . LYS A 1 278 ? 31.165 72.560 65.962 1.00 21.72 278 LYS A O 1
ATOM 1922 N N . VAL A 1 279 ? 33.116 73.364 66.730 1.00 24.17 279 VAL A N 1
ATOM 1923 C CA . VAL A 1 279 ? 32.604 73.573 68.073 1.00 24.40 279 VAL A CA 1
ATOM 1924 C C . VAL A 1 279 ? 32.837 75.014 68.502 1.00 23.06 279 VAL A C 1
ATOM 1925 O O . VAL A 1 279 ? 33.924 75.564 68.314 1.00 23.52 279 VAL A O 1
ATOM 1929 N N . VAL A 1 280 ? 31.797 75.627 69.052 1.00 20.35 280 VAL A N 1
ATOM 1930 C CA . VAL A 1 280 ? 31.875 76.995 69.540 1.00 19.35 280 VAL A CA 1
ATOM 1931 C C . VAL A 1 280 ? 31.838 76.897 71.060 1.00 19.30 280 VAL A C 1
ATOM 1932 O O . VAL A 1 280 ? 30.872 76.382 71.622 1.00 17.00 280 VAL A O 1
ATOM 1936 N N . ILE A 1 281 ? 32.884 77.380 71.728 1.00 18.97 281 ILE A N 1
ATOM 1937 C CA . ILE A 1 281 ? 32.935 77.307 73.190 1.00 18.97 281 ILE A CA 1
ATOM 1938 C C . ILE A 1 281 ? 32.799 78.661 73.871 1.00 18.97 281 ILE A C 1
ATOM 1939 O O . ILE A 1 281 ? 33.129 79.698 73.293 1.00 19.71 281 ILE A O 1
ATOM 1944 N N . THR A 1 282 ? 32.318 78.645 75.108 1.00 18.84 282 THR A N 1
ATOM 1945 C CA . THR A 1 282 ? 32.156 79.871 75.872 1.00 19.59 282 THR A CA 1
ATOM 1946 C C . THR A 1 282 ? 31.960 79.561 77.352 1.00 20.72 282 THR A C 1
ATOM 1947 O O . THR A 1 282 ? 31.792 78.399 77.736 1.00 19.22 282 THR A O 1
ATOM 1951 N N . GLY A 1 283 ? 31.992 80.601 78.181 1.00 20.71 283 GLY A N 1
ATOM 1952 C CA . GLY A 1 283 ? 31.803 80.411 79.610 1.00 21.06 283 GLY A CA 1
ATOM 1953 C C . GLY A 1 283 ? 33.089 80.466 80.415 1.00 19.77 283 GLY A C 1
ATOM 1954 O O . GLY A 1 283 ? 34.187 80.500 79.858 1.00 19.71 283 GLY A O 1
ATOM 1955 N N . LEU A 1 284 ? 32.944 80.472 81.735 1.00 19.86 284 LEU A N 1
ATOM 1956 C CA . LEU A 1 284 ? 34.080 80.518 82.648 1.00 22.83 284 LEU A CA 1
ATOM 1957 C C . LEU A 1 284 ? 35.062 79.371 82.400 1.00 21.75 284 LEU A C 1
ATOM 1958 O O . LEU A 1 284 ? 36.258 79.501 82.661 1.00 21.94 284 LEU A O 1
ATOM 1963 N N . GLY A 1 285 ? 34.554 78.255 81.890 1.00 21.10 285 GLY A N 1
ATOM 1964 C CA . GLY A 1 285 ? 35.409 77.102 81.655 1.00 19.92 285 GLY A CA 1
ATOM 1965 C C . GLY A 1 285 ? 36.050 76.949 80.290 1.00 19.14 285 GLY A C 1
ATOM 1966 O O . GLY A 1 285 ? 36.486 75.845 79.944 1.00 18.63 285 GLY A O 1
ATOM 1967 N N . GLU A 1 286 ? 36.128 78.031 79.514 1.00 17.50 286 GLU A N 1
ATOM 1968 C CA . GLU A 1 286 ? 36.722 77.957 78.183 1.00 17.71 286 GLU A CA 1
ATOM 1969 C C . GLU A 1 286 ? 38.095 77.304 78.137 1.00 17.63 286 GLU A C 1
ATOM 1970 O O . GLU A 1 286 ? 38.367 76.511 77.241 1.00 17.43 286 GLU A O 1
ATOM 1976 N N . ASN A 1 287 ? 38.954 77.635 79.097 1.00 17.73 287 ASN A N 1
ATOM 1977 C CA . ASN A 1 287 ? 40.300 77.064 79.149 1.00 19.36 287 ASN A CA 1
ATOM 1978 C C . ASN A 1 287 ? 40.269 75.543 79.240 1.00 17.83 287 ASN A C 1
ATOM 1979 O O . ASN A 1 287 ? 41.096 74.853 78.642 1.00 18.65 287 ASN A O 1
ATOM 1984 N N . ILE A 1 288 ? 39.310 75.029 79.994 1.00 14.91 288 ILE A N 1
ATOM 1985 C CA . ILE A 1 288 ? 39.158 73.591 80.164 1.00 14.69 288 ILE A CA 1
ATOM 1986 C C . ILE A 1 288 ? 38.579 73.004 78.878 1.00 13.30 288 ILE A C 1
ATOM 1987 O O . ILE A 1 288 ? 39.023 71.959 78.395 1.00 12.03 288 ILE A O 1
ATOM 1992 N N . LEU A 1 289 ? 37.596 73.695 78.316 1.00 13.87 289 LEU A N 1
ATOM 1993 C CA . LEU A 1 289 ? 36.970 73.257 77.074 1.00 16.54 289 LEU A CA 1
ATOM 1994 C C . LEU A 1 289 ? 38.003 73.148 75.951 1.00 17.48 289 LEU A C 1
ATOM 1995 O O . LEU A 1 289 ? 38.020 72.166 75.205 1.00 15.71 289 LEU A O 1
ATOM 2000 N N . LYS A 1 290 ? 38.862 74.157 75.836 1.00 17.88 290 LYS A N 1
ATOM 2001 C CA . LYS A 1 290 ? 39.894 74.157 74.805 1.00 18.87 290 LYS A CA 1
ATOM 2002 C C . LYS A 1 290 ? 40.814 72.951 74.958 1.00 17.95 290 LYS A C 1
ATOM 2003 O O . LYS A 1 290 ? 41.163 72.292 73.973 1.00 18.92 290 LYS A O 1
ATOM 2009 N N . ASP A 1 291 ? 41.211 72.669 76.193 1.00 17.57 291 ASP A N 1
ATOM 2010 C CA . ASP A 1 291 ? 42.092 71.539 76.455 1.00 16.28 291 ASP A CA 1
ATOM 2011 C C . ASP A 1 291 ? 41.440 70.216 76.063 1.00 16.13 291 ASP A C 1
ATOM 2012 O O . ASP A 1 291 ? 42.091 69.334 75.513 1.00 16.23 291 ASP A O 1
ATOM 2017 N N . ALA A 1 292 ? 40.152 70.077 76.355 1.00 12.92 292 ALA A N 1
ATOM 2018 C CA . ALA A 1 292 ? 39.441 68.837 76.062 1.00 13.71 292 ALA A CA 1
ATOM 2019 C C . ALA A 1 292 ? 39.037 68.628 74.604 1.00 15.73 292 ALA A C 1
ATOM 2020 O O . ALA A 1 292 ? 38.962 67.492 74.140 1.00 14.51 292 ALA A O 1
ATOM 2022 N N . LEU A 1 293 ? 38.796 69.716 73.878 1.00 15.16 293 LEU A N 1
ATOM 2023 C CA . LEU A 1 293 ? 38.331 69.608 72.501 1.00 18.06 293 LEU A CA 1
ATOM 2024 C C . LEU A 1 293 ? 39.314 69.976 71.390 1.00 21.19 293 LEU A C 1
ATOM 2025 O O . LEU A 1 293 ? 38.903 70.458 70.335 1.00 20.31 293 LEU A O 1
ATOM 2030 N N . ALA A 1 294 ? 40.600 69.721 71.610 1.00 22.77 294 ALA A N 1
ATOM 2031 C CA . ALA A 1 294 ? 41.611 70.030 70.601 1.00 26.18 294 ALA A CA 1
ATOM 2032 C C . ALA A 1 294 ? 41.383 69.261 69.299 1.00 25.94 294 ALA A C 1
ATOM 2033 O O . ALA A 1 294 ? 41.812 69.703 68.235 1.00 27.31 294 ALA A O 1
ATOM 2035 N N . ASP A 1 295 ? 40.715 68.112 69.381 1.00 26.41 295 ASP A N 1
ATOM 2036 C CA . ASP A 1 295 ? 40.441 67.303 68.197 1.00 27.03 295 ASP A CA 1
ATOM 2037 C C . ASP A 1 295 ? 39.395 67.919 67.266 1.00 27.26 295 ASP A C 1
ATOM 2038 O O . ASP A 1 295 ? 39.169 67.415 66.165 1.00 27.16 295 ASP A O 1
ATOM 2043 N N . PHE A 1 296 ? 38.753 68.994 67.708 1.00 25.35 296 PHE A N 1
ATOM 2044 C CA . PHE A 1 296 ? 37.734 69.650 66.891 1.00 25.12 296 PHE A CA 1
ATOM 2045 C C . PHE A 1 296 ? 38.187 71.022 66.421 1.00 24.97 296 PHE A C 1
ATOM 2046 O O . PHE A 1 296 ? 39.182 71.558 66.907 1.00 24.28 296 PHE A O 1
ATOM 2054 N N . GLU A 1 297 ? 37.453 71.586 65.465 1.00 27.02 297 GLU A N 1
ATOM 2055 C CA . GLU A 1 297 ? 37.759 72.923 64.967 1.00 27.12 297 GLU A CA 1
ATOM 2056 C C . GLU A 1 297 ? 37.095 73.824 65.995 1.00 27.14 297 GLU A C 1
ATOM 2057 O O . GLU A 1 297 ? 35.870 73.967 65.999 1.00 25.45 297 GLU A O 1
ATOM 2063 N N . VAL A 1 298 ? 37.898 74.434 66.859 1.00 26.23 298 VAL A N 1
ATOM 2064 C CA . VAL A 1 298 ? 37.364 75.274 67.919 1.00 25.62 298 VAL A CA 1
ATOM 2065 C C . VAL A 1 298 ? 37.276 76.767 67.648 1.00 26.07 298 VAL A C 1
ATOM 2066 O O . VAL A 1 298 ? 38.240 77.402 67.218 1.00 25.58 298 VAL A O 1
ATOM 2070 N N . ILE A 1 299 ? 36.098 77.313 67.918 1.00 24.48 299 ILE A N 1
ATOM 2071 C CA . ILE A 1 299 ? 35.841 78.731 67.770 1.00 24.30 299 ILE A CA 1
ATOM 2072 C C . ILE A 1 299 ? 35.566 79.236 69.177 1.00 23.85 299 ILE A C 1
ATOM 2073 O O . ILE A 1 299 ? 34.622 78.791 69.832 1.00 22.81 299 ILE A O 1
ATOM 2078 N N . SER A 1 300 ? 36.404 80.153 69.646 1.00 23.61 300 SER A N 1
ATOM 2079 C CA . SER A 1 300 ? 36.266 80.703 70.991 1.00 23.73 300 SER A CA 1
ATOM 2080 C C . SER A 1 300 ? 35.525 82.030 71.051 1.00 25.42 300 SER A C 1
ATOM 2081 O O . SER A 1 300 ? 35.890 82.990 70.368 1.00 25.28 300 SER A O 1
ATOM 2084 N N . VAL A 1 301 ? 34.492 82.085 71.886 1.00 24.03 301 VAL A N 1
ATOM 2085 C CA . VAL A 1 301 ? 33.715 83.306 72.046 1.00 25.93 301 VAL A CA 1
ATOM 2086 C C . VAL A 1 301 ? 34.572 84.384 72.700 1.00 28.86 301 VAL A C 1
ATOM 2087 O O . VAL A 1 301 ? 34.518 85.558 72.316 1.00 27.86 301 VAL A O 1
ATOM 2091 N N . ALA A 1 302 ? 35.367 83.978 73.685 1.00 30.22 302 ALA A N 1
ATOM 2092 C CA . ALA A 1 302 ? 36.239 84.906 74.394 1.00 32.73 302 ALA A CA 1
ATOM 2093 C C . ALA A 1 302 ? 37.272 85.509 73.448 1.00 35.12 302 ALA A C 1
ATOM 2094 O O . ALA A 1 302 ? 37.677 86.659 73.609 1.00 35.92 302 ALA A O 1
ATOM 2096 N N . GLU A 1 303 ? 37.687 84.728 72.458 1.00 37.01 303 GLU A N 1
ATOM 2097 C CA . GLU A 1 303 ? 38.682 85.175 71.493 1.00 39.92 303 GLU A CA 1
ATOM 2098 C C . GLU A 1 303 ? 38.088 86.064 70.404 1.00 40.63 303 GLU A C 1
ATOM 2099 O O . GLU A 1 303 ? 38.758 86.959 69.890 1.00 40.76 303 GLU A O 1
ATOM 2105 N N . ARG A 1 304 ? 36.827 85.824 70.063 1.00 40.23 304 ARG A N 1
ATOM 2106 C CA . ARG A 1 304 ? 36.167 86.596 69.020 1.00 40.94 304 ARG A CA 1
ATOM 2107 C C . ARG A 1 304 ? 35.376 87.801 69.529 1.00 40.13 304 ARG A C 1
ATOM 2108 O O . ARG A 1 304 ? 35.210 88.784 68.806 1.00 40.16 304 ARG A O 1
ATOM 2116 N N . TYR A 1 305 ? 34.906 87.741 70.772 1.00 39.49 305 TYR A N 1
ATOM 2117 C CA . TYR A 1 305 ? 34.118 88.837 71.333 1.00 38.82 305 TYR A CA 1
ATOM 2118 C C . TYR A 1 305 ? 34.644 89.388 72.656 1.00 38.66 305 TYR A C 1
ATOM 2119 O O . TYR A 1 305 ? 34.082 90.340 73.201 1.00 39.27 305 TYR A O 1
ATOM 2128 N N . GLY A 1 306 ? 35.719 88.797 73.173 1.00 37.98 306 GLY A N 1
ATOM 2129 C CA . GLY A 1 306 ? 36.284 89.260 74.431 1.00 36.93 306 GLY A CA 1
ATOM 2130 C C . GLY A 1 306 ? 35.882 88.377 75.596 1.00 37.27 306 GLY A C 1
ATOM 2131 O O . GLY A 1 306 ? 34.824 87.747 75.563 1.00 36.50 306 GLY A O 1
ATOM 2132 N N . LYS A 1 307 ? 36.714 88.332 76.634 1.00 36.77 307 LYS A N 1
ATOM 2133 C CA . LYS A 1 307 ? 36.421 87.500 77.794 1.00 37.93 307 LYS A CA 1
ATOM 2134 C C . LYS A 1 307 ? 35.133 87.909 78.498 1.00 37.65 307 LYS A C 1
ATOM 2135 O O . LYS A 1 307 ? 34.450 87.073 79.089 1.00 37.32 307 LYS A O 1
ATOM 2141 N N . ASP A 1 308 ? 34.802 89.193 78.433 1.00 38.24 308 ASP A N 1
ATOM 2142 C CA . ASP A 1 308 ? 33.588 89.695 79.071 1.00 38.53 308 ASP A CA 1
ATOM 2143 C C . ASP A 1 308 ? 32.334 89.042 78.499 1.00 36.64 308 ASP A C 1
ATOM 2144 O O . ASP A 1 308 ? 31.452 88.617 79.244 1.00 36.82 308 ASP A O 1
ATOM 2149 N N . VAL A 1 309 ? 32.256 88.969 77.175 1.00 36.15 309 VAL A N 1
ATOM 2150 C CA . VAL A 1 309 ? 31.112 88.360 76.511 1.00 34.93 309 VAL A CA 1
ATOM 2151 C C . VAL A 1 309 ? 31.073 86.866 76.826 1.00 34.37 309 VAL A C 1
ATOM 2152 O O . VAL A 1 309 ? 30.007 86.294 77.057 1.00 31.12 309 VAL A O 1
ATOM 2156 N N . SER A 1 310 ? 32.248 86.246 76.842 1.00 34.22 310 SER A N 1
ATOM 2157 C CA . SER A 1 310 ? 32.371 84.820 77.133 1.00 34.01 310 SER A CA 1
ATOM 2158 C C . SER A 1 310 ? 31.825 84.486 78.518 1.00 34.32 310 SER A C 1
ATOM 2159 O O . SER A 1 310 ? 31.288 83.399 78.738 1.00 33.63 310 SER A O 1
ATOM 2162 N N . LEU A 1 311 ? 31.958 85.428 79.448 1.00 33.96 311 LEU A N 1
ATOM 2163 C CA . LEU A 1 311 ? 31.485 85.225 80.813 1.00 34.67 311 LEU A CA 1
ATOM 2164 C C . LEU A 1 311 ? 30.047 85.695 81.009 1.00 34.68 311 LEU A C 1
ATOM 2165 O O . LEU A 1 311 ? 29.453 85.467 82.063 1.00 35.11 311 LEU A O 1
ATOM 2170 N N . ALA A 1 312 ? 29.494 86.352 79.994 1.00 34.09 312 ALA A N 1
ATOM 2171 C CA . ALA A 1 312 ? 28.122 86.850 80.047 1.00 34.65 312 ALA A CA 1
ATOM 2172 C C . ALA A 1 312 ? 27.487 86.640 78.679 1.00 34.10 312 ALA A C 1
ATOM 2173 O O . ALA A 1 312 ? 26.883 87.550 78.110 1.00 33.71 312 ALA A O 1
ATOM 2175 N N . THR A 1 313 ? 27.620 85.424 78.161 1.00 32.79 313 THR A N 1
ATOM 2176 C CA . THR A 1 313 ? 27.098 85.095 76.844 1.00 31.66 313 THR A CA 1
ATOM 2177 C C . THR A 1 313 ? 25.583 85.187 76.690 1.00 31.08 313 THR A C 1
ATOM 2178 O O . THR A 1 313 ? 25.095 85.749 75.710 1.00 30.71 313 THR A O 1
ATOM 2182 N N . PRO A 1 314 ? 24.816 84.627 77.640 1.00 30.38 314 PRO A N 1
ATOM 2183 C CA . PRO A 1 314 ? 23.360 84.707 77.503 1.00 30.53 314 PRO A CA 1
ATOM 2184 C C . PRO A 1 314 ? 22.828 86.136 77.413 1.00 30.96 314 PRO A C 1
ATOM 2185 O O . PRO A 1 314 ? 21.925 86.416 76.624 1.00 30.06 314 PRO A O 1
ATOM 2189 N N . SER A 1 315 ? 23.393 87.038 78.210 1.00 31.99 315 SER A N 1
ATOM 2190 C CA . SER A 1 315 ? 22.951 88.428 78.205 1.00 33.05 315 SER A CA 1
ATOM 2191 C C . SER A 1 315 ? 23.301 89.117 76.889 1.00 33.25 315 SER A C 1
ATOM 2192 O O . SER A 1 315 ? 22.515 89.907 76.361 1.00 32.32 315 SER A O 1
ATOM 2195 N N . PHE A 1 316 ? 24.482 88.813 76.362 1.00 33.58 316 PHE A N 1
ATOM 2196 C CA . PHE A 1 316 ? 24.938 89.394 75.105 1.00 33.63 316 PHE A CA 1
ATOM 2197 C C . PHE A 1 316 ? 24.158 88.796 73.936 1.00 34.05 316 PHE A C 1
ATOM 2198 O O . PHE A 1 316 ? 23.815 89.490 72.976 1.00 32.23 316 PHE A O 1
ATOM 2206 N N . ALA A 1 317 ? 23.878 87.500 74.033 1.00 32.95 317 ALA A N 1
ATOM 2207 C CA . ALA A 1 317 ? 23.142 86.791 72.998 1.00 32.96 317 ALA A CA 1
ATOM 2208 C C . ALA A 1 317 ? 21.738 87.359 72.811 1.00 33.14 317 ALA A C 1
ATOM 2209 O O . ALA A 1 317 ? 21.349 87.708 71.696 1.00 32.15 317 ALA A O 1
ATOM 2211 N N . VAL A 1 318 ? 20.976 87.444 73.899 1.00 33.50 318 VAL A N 1
ATOM 2212 C CA . VAL A 1 318 ? 19.615 87.963 73.828 1.00 34.67 318 VAL A CA 1
ATOM 2213 C C . VAL A 1 318 ? 19.580 89.410 73.345 1.00 35.64 318 VAL A C 1
ATOM 2214 O O . VAL A 1 318 ? 18.555 89.884 72.854 1.00 35.52 318 VAL A O 1
ATOM 2218 N N . ALA A 1 319 ? 20.702 90.108 73.483 1.00 36.89 319 ALA A N 1
ATOM 2219 C CA . ALA A 1 319 ? 20.792 91.494 73.041 1.00 38.14 319 ALA A CA 1
ATOM 2220 C C . ALA A 1 319 ? 20.882 91.527 71.519 1.00 38.50 319 ALA A C 1
ATOM 2221 O O . ALA A 1 319 ? 20.163 92.279 70.861 1.00 38.36 319 ALA A O 1
ATOM 2223 N N . GLU A 1 320 ? 21.767 90.703 70.967 1.00 38.18 320 GLU A N 1
ATOM 2224 C CA . GLU A 1 320 ? 21.949 90.627 69.520 1.00 39.53 320 GLU A CA 1
ATOM 2225 C C . GLU A 1 320 ? 20.688 90.088 68.846 1.00 39.10 320 GLU A C 1
ATOM 2226 O O . GLU A 1 320 ? 20.301 90.551 67.773 1.00 38.73 320 GLU A O 1
ATOM 2232 N N . LEU A 1 321 ? 20.057 89.103 69.480 1.00 38.97 321 LEU A N 1
ATOM 2233 C CA . LEU A 1 321 ? 18.844 88.494 68.941 1.00 39.29 321 LEU A CA 1
ATOM 2234 C C . LEU A 1 321 ? 17.686 89.486 68.863 1.00 40.38 321 LEU A C 1
ATOM 2235 O O . LEU A 1 321 ? 16.950 89.515 67.876 1.00 39.80 321 LEU A O 1
ATOM 2240 N N . LEU A 1 322 ? 17.526 90.288 69.910 1.00 41.44 322 LEU A N 1
ATOM 2241 C CA . LEU A 1 322 ? 16.458 91.278 69.949 1.00 43.57 322 LEU A CA 1
ATOM 2242 C C . LEU A 1 322 ? 16.678 92.309 68.846 1.00 45.32 322 LEU A C 1
ATOM 2243 O O . LEU A 1 322 ? 15.725 92.797 68.237 1.00 45.77 322 LEU A O 1
ATOM 2248 N N . LYS A 1 323 ? 17.942 92.631 68.591 1.00 47.72 323 LYS A N 1
ATOM 2249 C CA . LYS A 1 323 ? 18.294 93.593 67.556 1.00 49.77 323 LYS A CA 1
ATOM 2250 C C . LYS A 1 323 ? 17.825 93.112 66.188 1.00 51.36 323 LYS A C 1
ATOM 2251 O O . LYS A 1 323 ? 17.102 93.818 65.484 1.00 51.18 323 LYS A O 1
ATOM 2257 N N . ASN A 1 324 ? 18.239 91.905 65.818 1.00 53.02 324 ASN A N 1
ATOM 2258 C CA . ASN A 1 324 ? 17.877 91.328 64.529 1.00 55.07 324 ASN A CA 1
ATOM 2259 C C . ASN A 1 324 ? 16.372 91.142 64.338 1.00 56.29 324 ASN A C 1
ATOM 2260 O O . ASN A 1 324 ? 15.862 91.308 63.230 1.00 56.37 324 ASN A O 1
ATOM 2265 N N . GLU A 1 325 ? 15.661 90.799 65.408 1.00 57.54 325 GLU A N 1
ATOM 2266 C CA . GLU A 1 325 ? 14.219 90.600 65.311 1.00 59.34 325 GLU A CA 1
ATOM 2267 C C . GLU A 1 325 ? 13.449 91.912 65.187 1.00 60.65 325 GLU A C 1
ATOM 2268 O O . GLU A 1 325 ? 12.428 91.975 64.501 1.00 60.72 325 GLU A O 1
ATOM 2274 N N . LEU A 1 326 ? 13.935 92.956 65.850 1.00 61.79 326 LEU A N 1
ATOM 2275 C CA . LEU A 1 326 ? 13.288 94.261 65.787 1.00 62.97 326 LEU A CA 1
ATOM 2276 C C . LEU A 1 326 ? 13.694 94.957 64.494 1.00 64.36 326 LEU A C 1
ATOM 2277 O O . LEU A 1 326 ? 13.056 95.918 64.060 1.00 64.30 326 LEU A O 1
ATOM 2282 N N . LEU A 1 327 ? 14.766 94.459 63.886 1.00 65.83 327 LEU A N 1
ATOM 2283 C CA . LEU A 1 327 ? 15.279 95.009 62.639 1.00 67.25 327 LEU A CA 1
ATOM 2284 C C . LEU A 1 327 ? 14.612 94.283 61.476 1.00 68.35 327 LEU A C 1
ATOM 2285 O O . LEU A 1 327 ? 14.864 94.585 60.309 1.00 68.85 327 LEU A O 1
ATOM 2290 N N . GLU A 1 328 ? 13.760 93.319 61.810 1.00 69.47 328 GLU A N 1
ATOM 2291 C CA . GLU A 1 328 ? 13.041 92.541 60.810 1.00 70.79 328 GLU A CA 1
ATOM 2292 C C . GLU A 1 328 ? 11.984 93.424 60.158 1.00 71.35 328 GLU A C 1
ATOM 2293 O O . GLU A 1 328 ? 11.488 93.122 59.071 1.00 71.69 328 GLU A O 1
ATOM 2299 N N . HIS A 1 329 ? 11.648 94.518 60.834 1.00 72.01 329 HIS A N 1
ATOM 2300 C CA . HIS A 1 329 ? 10.654 95.463 60.341 1.00 72.70 329 HIS A CA 1
ATOM 2301 C C . HIS A 1 329 ? 11.157 96.181 59.092 1.00 72.90 329 HIS A C 1
ATOM 2302 O O . HIS A 1 329 ? 10.471 96.100 58.050 1.00 72.45 329 HIS A O 1
ATOM 2317 N N . ILE B 1 2 ? 29.243 40.176 131.222 1.00 21.13 2 ILE B N 1
ATOM 2318 C CA . ILE B 1 2 ? 30.383 40.904 130.669 1.00 22.16 2 ILE B CA 1
ATOM 2319 C C . ILE B 1 2 ? 29.809 42.069 129.874 1.00 19.34 2 ILE B C 1
ATOM 2320 O O . ILE B 1 2 ? 28.797 41.908 129.193 1.00 19.70 2 ILE B O 1
ATOM 2325 N N . LEU B 1 3 ? 30.436 43.239 129.963 1.00 19.21 3 LEU B N 1
ATOM 2326 C CA . LEU B 1 3 ? 29.969 44.397 129.200 1.00 19.42 3 LEU B CA 1
ATOM 2327 C C . LEU B 1 3 ? 30.965 44.780 128.118 1.00 19.03 3 LEU B C 1
ATOM 2328 O O . LEU B 1 3 ? 32.157 44.909 128.384 1.00 20.47 3 LEU B O 1
ATOM 2333 N N . GLY B 1 4 ? 30.466 44.942 126.896 1.00 17.04 4 GLY B N 1
ATOM 2334 C CA . GLY B 1 4 ? 31.303 45.367 125.790 1.00 15.90 4 GLY B CA 1
ATOM 2335 C C . GLY B 1 4 ? 30.778 46.752 125.451 1.00 15.09 4 GLY B C 1
ATOM 2336 O O . GLY B 1 4 ? 29.611 46.894 125.091 1.00 18.04 4 GLY B O 1
ATOM 2337 N N . ILE B 1 5 ? 31.612 47.775 125.593 1.00 14.14 5 ILE B N 1
ATOM 2338 C CA . ILE B 1 5 ? 31.179 49.145 125.326 1.00 13.13 5 ILE B CA 1
ATOM 2339 C C . ILE B 1 5 ? 31.960 49.762 124.174 1.00 14.20 5 ILE B C 1
ATOM 2340 O O . ILE B 1 5 ? 33.187 49.825 124.215 1.00 16.62 5 ILE B O 1
ATOM 2345 N N . ASP B 1 6 ? 31.242 50.210 123.150 1.00 13.82 6 ASP B N 1
ATOM 2346 C CA . ASP B 1 6 ? 31.856 50.852 121.997 1.00 14.00 6 ASP B CA 1
ATOM 2347 C C . ASP B 1 6 ? 31.408 52.310 121.966 1.00 13.37 6 ASP B C 1
ATOM 2348 O O . ASP B 1 6 ? 30.247 52.603 121.677 1.00 12.96 6 ASP B O 1
ATOM 2353 N N . ILE B 1 7 ? 32.334 53.213 122.273 1.00 13.79 7 ILE B N 1
ATOM 2354 C CA . ILE B 1 7 ? 32.025 54.639 122.283 1.00 14.25 7 ILE B CA 1
ATOM 2355 C C . ILE B 1 7 ? 32.375 55.289 120.945 1.00 15.12 7 ILE B C 1
ATOM 2356 O O . ILE B 1 7 ? 33.552 55.461 120.620 1.00 14.76 7 ILE B O 1
ATOM 2361 N N . GLY B 1 8 ? 31.354 55.643 120.173 1.00 16.57 8 GLY B N 1
ATOM 2362 C CA . GLY B 1 8 ? 31.578 56.291 118.891 1.00 16.46 8 GLY B CA 1
ATOM 2363 C C . GLY B 1 8 ? 31.549 57.799 119.081 1.00 18.35 8 GLY B C 1
ATOM 2364 O O . GLY B 1 8 ? 31.403 58.282 120.202 1.00 16.68 8 GLY B O 1
ATOM 2365 N N . GLY B 1 9 ? 31.682 58.549 117.994 1.00 19.00 9 GLY B N 1
ATOM 2366 C CA . GLY B 1 9 ? 31.664 59.998 118.107 1.00 21.18 9 GLY B CA 1
ATOM 2367 C C . GLY B 1 9 ? 30.352 60.562 118.625 1.00 21.91 9 GLY B C 1
ATOM 2368 O O . GLY B 1 9 ? 30.342 61.549 119.371 1.00 21.45 9 GLY B O 1
ATOM 2369 N N . ALA B 1 10 ? 29.241 59.942 118.237 1.00 20.99 10 ALA B N 1
ATOM 2370 C CA . ALA B 1 10 ? 27.924 60.408 118.655 1.00 21.73 10 ALA B CA 1
ATOM 2371 C C . ALA B 1 10 ? 27.041 59.317 119.251 1.00 21.89 10 ALA B C 1
ATOM 2372 O O . ALA B 1 10 ? 26.113 59.604 120.013 1.00 22.61 10 ALA B O 1
ATOM 2374 N N . ASN B 1 11 ? 27.320 58.065 118.910 1.00 21.35 11 ASN B N 1
ATOM 2375 C CA . ASN B 1 11 ? 26.519 56.968 119.427 1.00 21.55 11 ASN B CA 1
ATOM 2376 C C . ASN B 1 11 ? 27.348 55.916 120.137 1.00 21.01 11 ASN B C 1
ATOM 2377 O O . ASN B 1 11 ? 28.410 55.517 119.661 1.00 19.49 11 ASN B O 1
ATOM 2382 N N . THR B 1 12 ? 26.855 55.481 121.290 1.00 19.19 12 THR B N 1
ATOM 2383 C CA . THR B 1 12 ? 27.531 54.459 122.069 1.00 18.68 12 THR B CA 1
ATOM 2384 C C . THR B 1 12 ? 26.705 53.179 122.005 1.00 18.76 12 THR B C 1
ATOM 2385 O O . THR B 1 12 ? 25.474 53.222 122.061 1.00 17.83 12 THR B O 1
ATOM 2389 N N . LYS B 1 13 ? 27.389 52.048 121.866 1.00 17.08 13 LYS B N 1
ATOM 2390 C CA . LYS B 1 13 ? 26.716 50.760 121.790 1.00 18.25 13 LYS B CA 1
ATOM 2391 C C . LYS B 1 13 ? 27.215 49.906 122.944 1.00 17.69 13 LYS B C 1
ATOM 2392 O O . LYS B 1 13 ? 28.421 49.802 123.165 1.00 18.04 13 LYS B O 1
ATOM 2398 N N . ILE B 1 14 ? 26.290 49.301 123.681 1.00 18.60 14 ILE B N 1
ATOM 2399 C CA . ILE B 1 14 ? 26.660 48.469 124.815 1.00 18.28 14 ILE B CA 1
ATOM 2400 C C . ILE B 1 14 ? 26.099 47.064 124.662 1.00 20.49 14 ILE B C 1
ATOM 2401 O O . ILE B 1 14 ? 24.893 46.881 124.472 1.00 20.61 14 ILE B O 1
ATOM 2406 N N . THR B 1 15 ? 26.981 46.074 124.736 1.00 19.23 15 THR B N 1
ATOM 2407 C CA . THR B 1 15 ? 26.562 44.685 124.627 1.00 18.85 15 THR B CA 1
ATOM 2408 C C . THR B 1 15 ? 26.656 44.028 125.995 1.00 16.69 15 THR B C 1
ATOM 2409 O O . THR B 1 15 ? 27.696 44.091 126.640 1.00 17.08 15 THR B O 1
ATOM 2413 N N . GLU B 1 16 ? 25.565 43.414 126.439 1.00 16.56 16 GLU B N 1
ATOM 2414 C CA . GLU B 1 16 ? 25.554 42.699 127.708 1.00 19.22 16 GLU B CA 1
ATOM 2415 C C . GLU B 1 16 ? 25.673 41.231 127.309 1.00 18.98 16 GLU B C 1
ATOM 2416 O O . GLU B 1 16 ? 24.761 40.684 126.692 1.00 21.46 16 GLU B O 1
ATOM 2422 N N . LEU B 1 17 ? 26.799 40.603 127.633 1.00 16.73 17 LEU B N 1
ATOM 2423 C CA . LEU B 1 17 ? 27.010 39.195 127.295 1.00 18.06 17 LEU B CA 1
ATOM 2424 C C . LEU B 1 17 ? 26.923 38.361 128.569 1.00 18.28 17 LEU B C 1
ATOM 2425 O O . LEU B 1 17 ? 27.773 38.477 129.453 1.00 18.26 17 LEU B O 1
ATOM 2430 N N . HIS B 1 18 ? 25.893 37.522 128.646 1.00 19.42 18 HIS B N 1
ATOM 2431 C CA . HIS B 1 18 ? 25.653 36.679 129.818 1.00 20.50 18 HIS B CA 1
ATOM 2432 C C . HIS B 1 18 ? 26.417 35.364 129.811 1.00 20.62 18 HIS B C 1
ATOM 2433 O O . HIS B 1 18 ? 26.768 34.834 128.756 1.00 18.27 18 HIS B O 1
ATOM 2440 N N . GLU B 1 19 ? 26.654 34.837 131.007 1.00 20.87 19 GLU B N 1
ATOM 2441 C CA . GLU B 1 19 ? 27.381 33.589 131.163 1.00 22.30 19 GLU B CA 1
ATOM 2442 C C . GLU B 1 19 ? 26.777 32.439 130.364 1.00 22.95 19 GLU B C 1
ATOM 2443 O O . GLU B 1 19 ? 27.504 31.557 129.910 1.00 21.92 19 GLU B O 1
ATOM 2449 N N . ASN B 1 20 ? 25.458 32.451 130.175 1.00 23.40 20 ASN B N 1
ATOM 2450 C CA . ASN B 1 20 ? 24.808 31.382 129.419 1.00 24.85 20 ASN B CA 1
ATOM 2451 C C . ASN B 1 20 ? 24.813 31.613 127.905 1.00 24.90 20 ASN B C 1
ATOM 2452 O O . ASN B 1 20 ? 24.248 30.821 127.151 1.00 25.29 20 ASN B O 1
ATOM 2457 N N . GLY B 1 21 ? 25.446 32.696 127.464 1.00 22.12 21 GLY B N 1
ATOM 2458 C CA . GLY B 1 21 ? 25.516 32.973 126.038 1.00 23.64 21 GLY B CA 1
ATOM 2459 C C . GLY B 1 21 ? 24.470 33.934 125.507 1.00 22.66 21 GLY B C 1
ATOM 2460 O O . GLY B 1 21 ? 24.551 34.371 124.357 1.00 21.87 21 GLY B O 1
ATOM 2461 N N . GLU B 1 22 ? 23.475 34.256 126.326 1.00 22.99 22 GLU B N 1
ATOM 2462 C CA . GLU B 1 22 ? 22.441 35.189 125.900 1.00 22.85 22 GLU B CA 1
ATOM 2463 C C . GLU B 1 22 ? 23.051 36.580 125.916 1.00 22.22 22 GLU B C 1
ATOM 2464 O O . GLU B 1 22 ? 23.933 36.868 126.719 1.00 19.16 22 GLU B O 1
ATOM 2470 N N . PHE B 1 23 ? 22.578 37.445 125.032 1.00 22.25 23 PHE B N 1
ATOM 2471 C CA . PHE B 1 23 ? 23.104 38.799 124.981 1.00 23.94 23 PHE B CA 1
ATOM 2472 C C . PHE B 1 23 ? 22.048 39.789 124.541 1.00 24.03 23 PHE B C 1
ATOM 2473 O O . PHE B 1 23 ? 21.031 39.418 123.953 1.00 23.80 23 PHE B O 1
ATOM 2481 N N . LYS B 1 24 ? 22.305 41.057 124.835 1.00 23.37 24 LYS B N 1
ATOM 2482 C CA . LYS B 1 24 ? 21.401 42.138 124.486 1.00 25.98 24 LYS B CA 1
ATOM 2483 C C . LYS B 1 24 ? 22.261 43.339 124.127 1.00 24.78 24 LYS B C 1
ATOM 2484 O O . LYS B 1 24 ? 23.273 43.600 124.778 1.00 23.62 24 LYS B O 1
ATOM 2490 N N . VAL B 1 25 ? 21.868 44.064 123.088 1.00 26.22 25 VAL B N 1
ATOM 2491 C CA . VAL B 1 25 ? 22.625 45.239 122.683 1.00 26.46 25 VAL B CA 1
ATOM 2492 C C . VAL B 1 25 ? 21.804 46.495 122.933 1.00 28.51 25 VAL B C 1
ATOM 2493 O O . VAL B 1 25 ? 20.643 46.572 122.540 1.00 28.40 25 VAL B O 1
ATOM 2497 N N . HIS B 1 26 ? 22.412 47.471 123.598 1.00 30.68 26 HIS B N 1
ATOM 2498 C CA . HIS B 1 26 ? 21.746 48.733 123.901 1.00 33.90 26 HIS B CA 1
ATOM 2499 C C . HIS B 1 26 ? 22.381 49.855 123.089 1.00 35.61 26 HIS B C 1
ATOM 2500 O O . HIS B 1 26 ? 23.563 49.793 122.746 1.00 31.47 26 HIS B O 1
ATOM 2507 N N . HIS B 1 27 ? 21.591 50.880 122.787 1.00 38.62 27 HIS B N 1
ATOM 2508 C CA . HIS B 1 27 ? 22.079 52.021 122.022 1.00 42.85 27 HIS B CA 1
ATOM 2509 C C . HIS B 1 27 ? 21.830 53.308 122.801 1.00 44.09 27 HIS B C 1
ATOM 2510 O O . HIS B 1 27 ? 20.744 53.511 123.345 1.00 44.42 27 HIS B O 1
ATOM 2517 N N . LEU B 1 28 ? 22.840 54.171 122.853 1.00 44.99 28 LEU B N 1
ATOM 2518 C CA . LEU B 1 28 ? 22.738 55.432 123.580 1.00 46.40 28 LEU B CA 1
ATOM 2519 C C . LEU B 1 28 ? 23.339 56.595 122.799 1.00 45.80 28 LEU B C 1
ATOM 2520 O O . LEU B 1 28 ? 24.449 56.496 122.278 1.00 43.72 28 LEU B O 1
ATOM 2525 N N . TYR B 1 29 ? 22.603 57.698 122.719 1.00 45.89 29 TYR B N 1
ATOM 2526 C CA . TYR B 1 29 ? 23.096 58.878 122.026 1.00 45.86 29 TYR B CA 1
ATOM 2527 C C . TYR B 1 29 ? 23.992 59.625 123.008 1.00 43.85 29 TYR B C 1
ATOM 2528 O O . TYR B 1 29 ? 23.535 60.060 124.065 1.00 42.46 29 TYR B O 1
ATOM 2537 N N . PHE B 1 30 ? 25.268 59.755 122.664 1.00 41.02 30 PHE B N 1
ATOM 2538 C CA . PHE B 1 30 ? 26.222 60.441 123.525 1.00 39.11 30 PHE B CA 1
ATOM 2539 C C . PHE B 1 30 ? 27.287 61.184 122.732 1.00 35.98 30 PHE B C 1
ATOM 2540 O O . PHE B 1 30 ? 28.285 60.600 122.315 1.00 30.18 30 PHE B O 1
ATOM 2548 N N . PRO B 1 31 ? 27.082 62.490 122.507 1.00 34.10 31 PRO B N 1
ATOM 2549 C CA . PRO B 1 31 ? 28.053 63.292 121.756 1.00 34.20 31 PRO B CA 1
ATOM 2550 C C . PRO B 1 31 ? 29.353 63.392 122.547 1.00 33.09 31 PRO B C 1
ATOM 2551 O O . PRO B 1 31 ? 29.364 63.925 123.654 1.00 32.07 31 PRO B O 1
ATOM 2563 N N . TRP B 1 33 ? 31.853 65.246 121.993 1.00 28.38 33 TRP B N 1
ATOM 2564 C CA . TRP B 1 33 ? 32.387 66.599 122.036 1.00 27.84 33 TRP B CA 1
ATOM 2565 C C . TRP B 1 33 ? 31.797 67.454 123.159 1.00 27.34 33 TRP B C 1
ATOM 2566 O O . TRP B 1 33 ? 32.122 68.637 123.284 1.00 27.19 33 TRP B O 1
ATOM 2577 N N . LYS B 1 34 ? 30.940 66.851 123.979 1.00 24.94 34 LYS B N 1
ATOM 2578 C CA . LYS B 1 34 ? 30.331 67.563 125.100 1.00 24.37 34 LYS B CA 1
ATOM 2579 C C . LYS B 1 34 ? 30.585 66.830 126.416 1.00 22.53 34 LYS B C 1
ATOM 2580 O O . LYS B 1 34 ? 31.358 65.871 126.451 1.00 22.88 34 LYS B O 1
ATOM 2586 N N . ASN B 1 35 ? 29.953 67.283 127.498 1.00 20.18 35 ASN B N 1
ATOM 2587 C CA . ASN B 1 35 ? 30.163 66.671 128.806 1.00 17.37 35 ASN B CA 1
ATOM 2588 C C . ASN B 1 35 ? 29.833 65.176 128.829 1.00 17.26 35 ASN B C 1
ATOM 2589 O O . ASN B 1 35 ? 29.017 64.693 128.043 1.00 18.49 35 ASN B O 1
ATOM 2594 N N . ASN B 1 36 ? 30.462 64.453 129.748 1.00 17.37 36 ASN B N 1
ATOM 2595 C CA . ASN B 1 36 ? 30.268 63.008 129.848 1.00 20.08 36 ASN B CA 1
ATOM 2596 C C . ASN B 1 36 ? 29.259 62.558 130.901 1.00 20.59 36 ASN B C 1
ATOM 2597 O O . ASN B 1 36 ? 29.176 61.366 131.208 1.00 22.54 36 ASN B O 1
ATOM 2602 N N . ASP B 1 37 ? 28.485 63.491 131.449 1.00 20.64 37 ASP B N 1
ATOM 2603 C CA . ASP B 1 37 ? 27.524 63.139 132.493 1.00 21.98 37 ASP B CA 1
ATOM 2604 C C . ASP B 1 37 ? 26.541 62.025 132.131 1.00 21.77 37 ASP B C 1
ATOM 2605 O O . ASP B 1 37 ? 26.309 61.117 132.934 1.00 22.73 37 ASP B O 1
ATOM 2610 N N . LYS B 1 38 ? 25.967 62.085 130.935 1.00 22.52 38 LYS B N 1
ATOM 2611 C CA . LYS B 1 38 ? 25.009 61.064 130.518 1.00 23.48 38 LYS B CA 1
ATOM 2612 C C . LYS B 1 38 ? 25.649 59.684 130.435 1.00 22.73 38 LYS B C 1
ATOM 2613 O O . LYS B 1 38 ? 25.051 58.691 130.856 1.00 22.49 38 LYS B O 1
ATOM 2619 N N . LEU B 1 39 ? 26.861 59.624 129.891 1.00 21.02 39 LEU B N 1
ATOM 2620 C CA . LEU B 1 39 ? 27.578 58.357 129.771 1.00 21.16 39 LEU B CA 1
ATOM 2621 C C . LEU B 1 39 ? 27.852 57.800 131.165 1.00 21.96 39 LEU B C 1
ATOM 2622 O O . LEU B 1 39 ? 27.603 56.630 131.428 1.00 22.07 39 LEU B O 1
ATOM 2627 N N . ALA B 1 40 ? 28.359 58.648 132.057 1.00 22.32 40 ALA B N 1
ATOM 2628 C CA . ALA B 1 40 ? 28.655 58.225 133.422 1.00 21.65 40 ALA B CA 1
ATOM 2629 C C . ALA B 1 40 ? 27.394 57.691 134.094 1.00 22.03 40 ALA B C 1
ATOM 2630 O O . ALA B 1 40 ? 27.428 56.655 134.757 1.00 21.90 40 ALA B O 1
ATOM 2632 N N . GLU B 1 41 ? 26.282 58.398 133.909 1.00 23.11 41 GLU B N 1
ATOM 2633 C CA . GLU B 1 41 ? 25.001 58.006 134.496 1.00 25.39 41 GLU B CA 1
ATOM 2634 C C . GLU B 1 41 ? 24.553 56.617 134.035 1.00 26.33 41 GLU B C 1
ATOM 2635 O O . GLU B 1 41 ? 24.163 55.773 134.849 1.00 26.04 41 GLU B O 1
ATOM 2641 N N . VAL B 1 42 ? 24.607 56.380 132.730 1.00 24.22 42 VAL B N 1
ATOM 2642 C CA . VAL B 1 42 ? 24.198 55.091 132.188 1.00 24.39 42 VAL B CA 1
ATOM 2643 C C . VAL B 1 42 ? 25.115 53.962 132.645 1.00 24.86 42 VAL B C 1
ATOM 2644 O O . VAL B 1 42 ? 24.645 52.884 133.010 1.00 25.46 42 VAL B O 1
ATOM 2648 N N . LEU B 1 43 ? 26.421 54.203 132.632 1.00 22.39 43 LEU B N 1
ATOM 2649 C CA . LEU B 1 43 ? 27.362 53.170 133.047 1.00 23.16 43 LEU B CA 1
ATOM 2650 C C . LEU B 1 43 ? 27.231 52.825 134.527 1.00 24.26 43 LEU B C 1
ATOM 2651 O O . LEU B 1 43 ? 27.527 51.701 134.935 1.00 23.83 43 LEU B O 1
ATOM 2656 N N . LYS B 1 44 ? 26.785 53.787 135.331 1.00 23.48 44 LYS B N 1
ATOM 2657 C CA . LYS B 1 44 ? 26.641 53.547 136.762 1.00 25.50 44 LYS B CA 1
ATOM 2658 C C . LYS B 1 44 ? 25.550 52.549 137.130 1.00 26.01 44 LYS B C 1
ATOM 2659 O O . LYS B 1 44 ? 25.587 51.972 138.217 1.00 27.08 44 LYS B O 1
ATOM 2665 N N . THR B 1 45 ? 24.581 52.336 136.247 1.00 27.32 45 THR B N 1
ATOM 2666 C CA . THR B 1 45 ? 23.528 51.372 136.550 1.00 29.02 45 THR B CA 1
ATOM 2667 C C . THR B 1 45 ? 24.083 49.949 136.537 1.00 29.74 45 THR B C 1
ATOM 2668 O O . THR B 1 45 ? 23.390 49.000 136.912 1.00 30.84 45 THR B O 1
ATOM 2672 N N . TYR B 1 46 ? 25.333 49.807 136.102 1.00 28.42 46 TYR B N 1
ATOM 2673 C CA . TYR B 1 46 ? 25.988 48.498 136.034 1.00 27.80 46 TYR B CA 1
ATOM 2674 C C . TYR B 1 46 ? 27.058 48.371 137.116 1.00 27.47 46 TYR B C 1
ATOM 2675 O O . TYR B 1 46 ? 27.645 47.304 137.299 1.00 25.64 46 TYR B O 1
ATOM 2684 N N . SER B 1 47 ? 27.303 49.470 137.820 1.00 28.92 47 SER B N 1
ATOM 2685 C CA . SER B 1 47 ? 28.322 49.547 138.863 1.00 30.73 47 SER B CA 1
ATOM 2686 C C . SER B 1 47 ? 28.359 48.466 139.945 1.00 30.61 47 SER B C 1
ATOM 2687 O O . SER B 1 47 ? 29.435 47.980 140.291 1.00 30.55 47 SER B O 1
ATOM 2690 N N . ASN B 1 48 ? 27.209 48.086 140.488 1.00 32.44 48 ASN B N 1
ATOM 2691 C CA . ASN B 1 48 ? 27.218 47.085 141.549 1.00 30.88 48 ASN B CA 1
ATOM 2692 C C . ASN B 1 48 ? 26.906 45.656 141.121 1.00 32.01 48 ASN B C 1
ATOM 2693 O O . ASN B 1 48 ? 26.634 44.805 141.970 1.00 33.04 48 ASN B O 1
ATOM 2698 N N . ASP B 1 49 ? 26.945 45.381 139.821 1.00 29.11 49 ASP B N 1
ATOM 2699 C CA . ASP B 1 49 ? 26.668 44.031 139.331 1.00 28.47 49 ASP B CA 1
ATOM 2700 C C . ASP B 1 49 ? 27.730 43.550 138.353 1.00 27.89 49 ASP B C 1
ATOM 2701 O O . ASP B 1 49 ? 27.933 42.349 138.188 1.00 28.32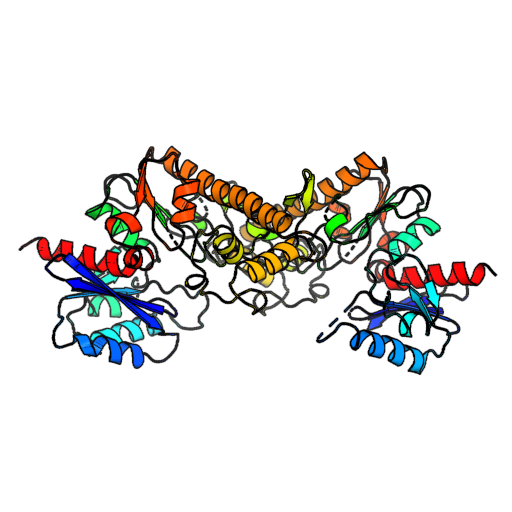 49 ASP B O 1
ATOM 2706 N N . VAL B 1 50 ? 28.411 44.496 137.716 1.00 26.59 50 VAL B N 1
ATOM 2707 C CA . VAL B 1 50 ? 29.422 44.181 136.712 1.00 24.91 50 VAL B CA 1
ATOM 2708 C C . VAL B 1 50 ? 30.839 44.593 137.099 1.00 27.40 50 VAL B C 1
ATOM 2709 O O . VAL B 1 50 ? 31.066 45.724 137.542 1.00 27.05 50 VAL B O 1
ATOM 2713 N N . SER B 1 51 ? 31.791 43.681 136.919 1.00 25.95 51 SER B N 1
ATOM 2714 C CA . SER B 1 51 ? 33.189 43.973 137.217 1.00 26.77 51 SER B CA 1
ATOM 2715 C C . SER B 1 51 ? 34.089 43.649 136.014 1.00 26.69 51 SER B C 1
ATOM 2716 O O . SER B 1 51 ? 35.283 43.959 136.020 1.00 28.41 51 SER B O 1
ATOM 2719 N N . HIS B 1 52 ? 33.514 43.021 134.990 1.00 23.96 52 HIS B N 1
ATOM 2720 C CA . HIS B 1 52 ? 34.257 42.686 133.776 1.00 21.79 52 HIS B CA 1
ATOM 2721 C C . HIS B 1 52 ? 33.733 43.569 132.650 1.00 19.03 52 HIS B C 1
ATOM 2722 O O . HIS B 1 52 ? 32.629 43.367 132.151 1.00 16.55 52 HIS B O 1
ATOM 2729 N N . VAL B 1 53 ? 34.534 44.553 132.261 1.00 18.98 53 VAL B N 1
ATOM 2730 C CA . VAL B 1 53 ? 34.130 45.492 131.224 1.00 18.23 53 VAL B CA 1
ATOM 2731 C C . VAL B 1 53 ? 35.195 45.677 130.149 1.00 16.77 53 VAL B C 1
ATOM 2732 O O . VAL B 1 53 ? 36.369 45.886 130.456 1.00 18.62 53 VAL B O 1
ATOM 2736 N N . ALA B 1 54 ? 34.775 45.580 128.890 1.00 16.19 54 ALA B N 1
ATOM 2737 C CA . ALA B 1 54 ? 35.667 45.774 127.751 1.00 15.86 54 ALA B CA 1
ATOM 2738 C C . ALA B 1 54 ? 35.223 47.100 127.150 1.00 15.99 54 ALA B C 1
ATOM 2739 O O . ALA B 1 54 ? 34.049 47.274 126.831 1.00 15.29 54 ALA B O 1
ATOM 2741 N N . LEU B 1 55 ? 36.158 48.031 127.008 1.00 14.25 55 LEU B N 1
ATOM 2742 C CA . LEU B 1 55 ? 35.838 49.348 126.472 1.00 16.35 55 LEU B CA 1
ATOM 2743 C C . LEU B 1 55 ? 36.668 49.691 125.241 1.00 15.54 55 LEU B C 1
ATOM 2744 O O . LEU B 1 55 ? 37.891 49.534 125.234 1.00 15.94 55 LEU B O 1
ATOM 2749 N N . VAL B 1 56 ? 35.992 50.151 124.193 1.00 16.54 56 VAL B N 1
ATOM 2750 C CA . VAL B 1 56 ? 36.670 50.535 122.962 1.00 15.66 56 VAL B CA 1
ATOM 2751 C C . VAL B 1 56 ? 36.047 51.831 122.450 1.00 17.31 56 VAL B C 1
ATOM 2752 O O . VAL B 1 56 ? 34.846 52.051 122.596 1.00 15.89 56 VAL B O 1
ATOM 2756 N N . THR B 1 57 ? 36.868 52.708 121.889 1.00 18.80 57 THR B N 1
ATOM 2757 C CA . THR B 1 57 ? 36.336 53.947 121.339 1.00 21.85 57 THR B CA 1
ATOM 2758 C C . THR B 1 57 ? 36.699 53.975 119.865 1.00 22.32 57 THR B C 1
ATOM 2759 O O . THR B 1 57 ? 37.875 53.977 119.503 1.00 23.23 57 THR B O 1
ATOM 2763 N N . THR B 1 58 ? 35.670 53.980 119.026 1.00 23.50 58 THR B N 1
ATOM 2764 C CA . THR B 1 58 ? 35.831 53.970 117.579 1.00 26.00 58 THR B CA 1
ATOM 2765 C C . THR B 1 58 ? 35.550 55.327 116.951 1.00 29.02 58 THR B C 1
ATOM 2766 O O . THR B 1 58 ? 35.521 55.454 115.728 1.00 29.42 58 THR B O 1
ATOM 2770 N N . ALA B 1 59 ? 35.345 56.337 117.788 1.00 32.28 59 ALA B N 1
ATOM 2771 C CA . ALA B 1 59 ? 35.050 57.681 117.307 1.00 36.66 59 ALA B CA 1
ATOM 2772 C C . ALA B 1 59 ? 36.089 58.202 116.326 1.00 39.72 59 ALA B C 1
ATOM 2773 O O . ALA B 1 59 ? 37.286 58.217 116.617 1.00 38.52 59 ALA B O 1
ATOM 2775 N N . GLU B 1 60 ? 35.610 58.624 115.161 1.00 44.06 60 GLU B N 1
ATOM 2776 C CA . GLU B 1 60 ? 36.458 59.173 114.114 1.00 49.15 60 GLU B CA 1
ATOM 2777 C C . GLU B 1 60 ? 36.174 60.667 114.036 1.00 50.98 60 GLU B C 1
ATOM 2778 O O . GLU B 1 60 ? 37.082 61.488 114.149 1.00 52.74 60 GLU B O 1
ATOM 2784 N N . LEU B 1 61 ? 34.897 60.998 113.861 1.00 52.42 61 LEU B N 1
ATOM 2785 C CA . LEU B 1 61 ? 34.425 62.377 113.775 1.00 52.44 61 LEU B CA 1
ATOM 2786 C C . LEU B 1 61 ? 35.397 63.388 113.171 1.00 52.43 61 LEU B C 1
ATOM 2787 O O . LEU B 1 61 ? 35.403 64.560 113.555 1.00 53.16 61 LEU B O 1
ATOM 2792 N N . ALA B 1 62 ? 36.205 62.931 112.217 1.00 52.26 62 ALA B N 1
ATOM 2793 C CA . ALA B 1 62 ? 37.177 63.780 111.527 1.00 51.34 62 ALA B CA 1
ATOM 2794 C C . ALA B 1 62 ? 37.616 64.997 112.342 1.00 50.56 62 ALA B C 1
ATOM 2795 O O . ALA B 1 62 ? 38.365 64.876 113.316 1.00 50.92 62 ALA B O 1
ATOM 2797 N N . ASP B 1 63 ? 37.149 66.171 111.931 1.00 48.40 63 ASP B N 1
ATOM 2798 C CA . ASP B 1 63 ? 37.486 67.413 112.614 1.00 46.02 63 ASP B CA 1
ATOM 2799 C C . ASP B 1 63 ? 36.426 67.771 113.650 1.00 42.86 63 ASP B C 1
ATOM 2800 O O . ASP B 1 63 ? 35.360 68.290 113.317 1.00 44.08 63 ASP B O 1
ATOM 2805 N N . SER B 1 64 ? 36.729 67.488 114.911 1.00 38.41 64 SER B N 1
ATOM 2806 C CA . SER B 1 64 ? 35.805 67.761 116.004 1.00 34.32 64 SER B CA 1
ATOM 2807 C C . SER B 1 64 ? 36.287 68.898 116.899 1.00 30.05 64 SER B C 1
ATOM 2808 O O . SER B 1 64 ? 35.701 69.155 117.947 1.00 29.43 64 SER B O 1
ATOM 2811 N N . TYR B 1 65 ? 37.363 69.561 116.490 1.00 27.19 65 TYR B N 1
ATOM 2812 C CA . TYR B 1 65 ? 37.924 70.675 117.250 1.00 23.70 65 TYR B CA 1
ATOM 2813 C C . TYR B 1 65 ? 38.217 70.326 118.708 1.00 23.28 65 TYR B C 1
ATOM 2814 O O . TYR B 1 65 ? 38.151 71.187 119.583 1.00 21.87 65 TYR B O 1
ATOM 2823 N N . GLU B 1 66 ? 38.539 69.065 118.967 1.00 21.87 66 GLU B N 1
ATOM 2824 C CA . GLU B 1 66 ? 38.855 68.630 120.322 1.00 22.19 66 GLU B CA 1
ATOM 2825 C C . GLU B 1 66 ? 40.083 67.736 120.277 1.00 21.70 66 GLU B C 1
ATOM 2826 O O . GLU B 1 66 ? 40.238 66.938 119.362 1.00 19.97 66 GLU B O 1
ATOM 2832 N N . THR B 1 67 ? 40.966 67.886 121.257 1.00 22.54 67 THR B N 1
ATOM 2833 C CA . THR B 1 67 ? 42.178 67.083 121.301 1.00 24.21 67 THR B CA 1
ATOM 2834 C C . THR B 1 67 ? 41.831 65.627 121.578 1.00 25.95 67 THR B C 1
ATOM 2835 O O . THR B 1 67 ? 40.781 65.327 122.148 1.00 24.13 67 THR B O 1
ATOM 2839 N N . LYS B 1 68 ? 42.713 64.722 121.172 1.00 26.97 68 LYS B N 1
ATOM 2840 C CA . LYS B 1 68 ? 42.483 63.304 121.405 1.00 29.35 68 LYS B CA 1
ATOM 2841 C C . LYS B 1 68 ? 42.524 63.047 122.909 1.00 28.33 68 LYS B C 1
ATOM 2842 O O . LYS B 1 68 ? 41.767 62.226 123.428 1.00 29.08 68 LYS B O 1
ATOM 2848 N N . LYS B 1 69 ? 43.393 63.771 123.611 1.00 27.36 69 LYS B N 1
ATOM 2849 C CA . LYS B 1 69 ? 43.528 63.595 125.054 1.00 26.51 69 LYS B CA 1
ATOM 2850 C C . LYS B 1 69 ? 42.251 63.899 125.827 1.00 25.61 69 LYS B C 1
ATOM 2851 O O . LYS B 1 69 ? 41.850 63.114 126.681 1.00 24.67 69 LYS B O 1
ATOM 2857 N N . GLU B 1 70 ? 41.610 65.030 125.545 1.00 23.77 70 GLU B N 1
ATOM 2858 C CA . GLU B 1 70 ? 40.379 65.358 126.255 1.00 24.01 70 GLU B CA 1
ATOM 2859 C C . GLU B 1 70 ? 39.256 64.375 125.930 1.00 22.36 70 GLU B C 1
ATOM 2860 O O . GLU B 1 70 ? 38.486 63.998 126.813 1.00 22.15 70 GLU B O 1
ATOM 2866 N N . GLY B 1 71 ? 39.164 63.970 124.667 1.00 21.46 71 GLY B N 1
ATOM 2867 C CA . GLY B 1 71 ? 38.131 63.030 124.267 1.00 22.86 71 GLY B CA 1
ATOM 2868 C C . GLY B 1 71 ? 38.288 61.717 125.014 1.00 22.17 71 GLY B C 1
ATOM 2869 O O . GLY B 1 71 ? 37.346 61.218 125.635 1.00 23.03 71 GLY B O 1
ATOM 2870 N N . VAL B 1 72 ? 39.491 61.162 124.958 1.00 21.54 72 VAL B N 1
ATOM 2871 C CA . VAL B 1 72 ? 39.782 59.908 125.639 1.00 22.53 72 VAL B CA 1
ATOM 2872 C C . VAL B 1 72 ? 39.610 60.061 127.152 1.00 22.40 72 VAL B C 1
ATOM 2873 O O . VAL B 1 72 ? 38.955 59.238 127.794 1.00 20.56 72 VAL B O 1
ATOM 2877 N N . ASP B 1 73 ? 40.188 61.118 127.721 1.00 21.03 73 ASP B N 1
ATOM 2878 C CA . ASP B 1 73 ? 40.078 61.346 129.160 1.00 22.78 73 ASP B CA 1
ATOM 2879 C C . ASP B 1 73 ? 38.634 61.373 129.641 1.00 22.44 73 ASP B C 1
ATOM 2880 O O . ASP B 1 73 ? 38.308 60.775 130.666 1.00 21.65 73 ASP B O 1
ATOM 2885 N N . ASN B 1 74 ? 37.772 62.074 128.911 1.00 22.25 74 ASN B N 1
ATOM 2886 C CA . ASN B 1 74 ? 36.370 62.163 129.294 1.00 23.23 74 ASN B CA 1
ATOM 2887 C C . ASN B 1 74 ? 35.689 60.805 129.284 1.00 22.12 74 ASN B C 1
ATOM 2888 O O . ASN B 1 74 ? 34.895 60.492 130.172 1.00 20.74 74 ASN B O 1
ATOM 2893 N N . ILE B 1 75 ? 35.999 59.993 128.280 1.00 22.64 75 ILE B N 1
ATOM 2894 C CA . ILE B 1 75 ? 35.410 58.662 128.197 1.00 24.49 75 ILE B CA 1
ATOM 2895 C C . ILE B 1 75 ? 35.901 57.793 129.351 1.00 24.57 75 ILE B C 1
ATOM 2896 O O . ILE B 1 75 ? 35.104 57.206 130.080 1.00 23.67 75 ILE B O 1
ATOM 2901 N N . LEU B 1 76 ? 37.217 57.715 129.511 1.00 26.11 76 LEU B N 1
ATOM 2902 C CA . LEU B 1 76 ? 37.802 56.902 130.568 1.00 30.24 76 LEU B CA 1
ATOM 2903 C C . LEU B 1 76 ? 37.333 57.319 131.958 1.00 32.40 76 LEU B C 1
ATOM 2904 O O . LEU B 1 76 ? 37.158 56.475 132.835 1.00 31.97 76 LEU B O 1
ATOM 2909 N N . ASN B 1 77 ? 37.128 58.616 132.164 1.00 34.61 77 ASN B N 1
ATOM 2910 C CA . ASN B 1 77 ? 36.678 59.097 133.464 1.00 37.75 77 ASN B CA 1
ATOM 2911 C C . ASN B 1 77 ? 35.227 58.726 133.729 1.00 36.62 77 ASN B C 1
ATOM 2912 O O . ASN B 1 77 ? 34.844 58.457 134.868 1.00 36.67 77 ASN B O 1
ATOM 2917 N N . ALA B 1 78 ? 34.418 58.712 132.677 1.00 35.39 78 ALA B N 1
ATOM 2918 C CA . ALA B 1 78 ? 33.014 58.351 132.814 1.00 35.71 78 ALA B CA 1
ATOM 2919 C C . ALA B 1 78 ? 32.925 56.870 133.180 1.00 36.82 78 ALA B C 1
ATOM 2920 O O . ALA B 1 78 ? 32.127 56.472 134.028 1.00 35.69 78 ALA B O 1
ATOM 2922 N N . ALA B 1 79 ? 33.758 56.062 132.535 1.00 36.39 79 ALA B N 1
ATOM 2923 C CA . ALA B 1 79 ? 33.780 54.627 132.791 1.00 38.42 79 ALA B CA 1
ATOM 2924 C C . ALA B 1 79 ? 34.349 54.346 134.179 1.00 38.64 79 ALA B C 1
ATOM 2925 O O . ALA B 1 79 ? 33.836 53.502 134.912 1.00 38.00 79 ALA B O 1
ATOM 2927 N N . GLU B 1 80 ? 35.410 55.062 134.534 1.00 40.09 80 GLU B N 1
ATOM 2928 C CA . GLU B 1 80 ? 36.056 54.894 135.831 1.00 42.32 80 GLU B CA 1
ATOM 2929 C C . GLU B 1 80 ? 35.134 55.271 136.988 1.00 41.93 80 GLU B C 1
ATOM 2930 O O . GLU B 1 80 ? 35.203 54.674 138.063 1.00 41.58 80 GLU B O 1
ATOM 2936 N N . SER B 1 81 ? 34.269 56.257 136.771 1.00 41.08 81 SER B N 1
ATOM 2937 C CA . SER B 1 81 ? 33.347 56.688 137.816 1.00 40.64 81 SER B CA 1
ATOM 2938 C C . SER B 1 81 ? 32.286 55.621 138.057 1.00 39.86 81 SER B C 1
ATOM 2939 O O . SER B 1 81 ? 31.539 55.684 139.033 1.00 38.59 81 SER B O 1
ATOM 2942 N N . ALA B 1 82 ? 32.228 54.637 137.167 1.00 38.61 82 ALA B N 1
ATOM 2943 C CA . ALA B 1 82 ? 31.241 53.575 137.287 1.00 38.31 82 ALA B CA 1
ATOM 2944 C C . ALA B 1 82 ? 31.837 52.215 137.627 1.00 37.85 82 ALA B C 1
ATOM 2945 O O . ALA B 1 82 ? 31.218 51.424 138.343 1.00 38.20 82 ALA B O 1
ATOM 2947 N N . PHE B 1 83 ? 33.041 51.949 137.128 1.00 36.23 83 PHE B N 1
ATOM 2948 C CA . PHE B 1 83 ? 33.689 50.661 137.356 1.00 35.24 83 PHE B CA 1
ATOM 2949 C C . PHE B 1 83 ? 35.055 50.760 138.020 1.00 36.15 83 PHE B C 1
ATOM 2950 O O . PHE B 1 83 ? 35.723 49.747 138.230 1.00 33.60 83 PHE B O 1
ATOM 2958 N N . GLY B 1 84 ? 35.474 51.975 138.347 1.00 36.74 84 GLY B N 1
ATOM 2959 C CA . GLY B 1 84 ? 36.769 52.144 138.977 1.00 38.69 84 GLY B CA 1
ATOM 2960 C C . GLY B 1 84 ? 37.891 51.612 138.105 1.00 38.94 84 GLY B C 1
ATOM 2961 O O . GLY B 1 84 ? 38.016 51.995 136.942 1.00 39.82 84 GLY B O 1
ATOM 2962 N N . SER B 1 85 ? 38.705 50.723 138.664 1.00 39.28 85 SER B N 1
ATOM 2963 C CA . SER B 1 85 ? 39.828 50.141 137.936 1.00 40.27 85 SER B CA 1
ATOM 2964 C C . SER B 1 85 ? 39.433 48.863 137.200 1.00 39.13 85 SER B C 1
ATOM 2965 O O . SER B 1 85 ? 40.254 48.254 136.515 1.00 39.06 85 SER B O 1
ATOM 2968 N N . ASN B 1 86 ? 38.174 48.462 137.345 1.00 38.02 86 ASN B N 1
ATOM 2969 C CA . ASN B 1 86 ? 37.669 47.253 136.699 1.00 37.24 86 ASN B CA 1
ATOM 2970 C C . ASN B 1 86 ? 37.274 47.510 135.246 1.00 36.31 86 ASN B C 1
ATOM 2971 O O . ASN B 1 86 ? 36.119 47.308 134.861 1.00 36.59 86 ASN B O 1
ATOM 2976 N N . ILE B 1 87 ? 38.238 47.951 134.442 1.00 31.99 87 ILE B N 1
ATOM 2977 C CA . ILE B 1 87 ? 37.988 48.234 133.033 1.00 29.87 87 ILE B CA 1
ATOM 2978 C C . ILE B 1 87 ? 39.155 47.780 132.161 1.00 27.60 87 ILE B C 1
ATOM 2979 O O . ILE B 1 87 ? 40.315 48.055 132.466 1.00 28.87 87 ILE B O 1
ATOM 2984 N N . SER B 1 88 ? 38.846 47.081 131.075 1.00 24.50 88 SER B N 1
ATOM 2985 C CA . SER B 1 88 ? 39.877 46.638 130.147 1.00 22.00 88 SER B CA 1
ATOM 2986 C C . SER B 1 88 ? 39.646 47.449 128.879 1.00 20.95 88 SER B C 1
ATOM 2987 O O . SER B 1 88 ? 38.597 47.333 128.256 1.00 19.02 88 SER B O 1
ATOM 2990 N N . VAL B 1 89 ? 40.611 48.283 128.512 1.00 20.53 89 VAL B N 1
ATOM 2991 C CA . VAL B 1 89 ? 40.465 49.103 127.319 1.00 20.47 89 VAL B CA 1
ATOM 2992 C C . VAL B 1 89 ? 41.172 48.491 126.110 1.00 20.26 89 VAL B C 1
ATOM 2993 O O . VAL B 1 89 ? 42.359 48.172 126.153 1.00 20.10 89 VAL B O 1
ATOM 2997 N N . PHE B 1 90 ? 40.416 48.323 125.033 1.00 19.00 90 PHE B N 1
ATOM 2998 C CA . PHE B 1 90 ? 40.921 47.738 123.796 1.00 20.82 90 PHE B CA 1
ATOM 2999 C C . PHE B 1 90 ? 41.599 48.845 122.995 1.00 22.59 90 PHE B C 1
ATOM 3000 O O . PHE B 1 90 ? 40.918 49.718 122.452 1.00 22.24 90 PHE B O 1
ATOM 3008 N N . ASP B 1 91 ? 42.927 48.817 122.910 1.00 23.32 91 ASP B N 1
ATOM 3009 C CA . ASP B 1 91 ? 43.632 49.879 122.196 1.00 26.01 91 ASP B CA 1
ATOM 3010 C C . ASP B 1 91 ? 43.742 49.708 120.688 1.00 26.76 91 ASP B C 1
ATOM 3011 O O . ASP B 1 91 ? 43.340 48.687 120.126 1.00 26.75 91 ASP B O 1
ATOM 3016 N N . SER B 1 92 ? 44.289 50.732 120.041 1.00 27.60 92 SER B N 1
ATOM 3017 C CA . SER B 1 92 ? 44.446 50.747 118.593 1.00 29.52 92 SER B CA 1
ATOM 3018 C C . SER B 1 92 ? 45.222 49.551 118.064 1.00 29.47 92 SER B C 1
ATOM 3019 O O . SER B 1 92 ? 45.030 49.149 116.918 1.00 28.95 92 SER B O 1
ATOM 3022 N N . ASN B 1 93 ? 46.094 48.985 118.894 1.00 30.28 93 ASN B N 1
ATOM 3023 C CA . ASN B 1 93 ? 46.895 47.835 118.485 1.00 30.85 93 ASN B CA 1
ATOM 3024 C C . ASN B 1 93 ? 46.123 46.526 118.627 1.00 30.24 93 ASN B C 1
ATOM 3025 O O . ASN B 1 93 ? 46.642 45.454 118.318 1.00 30.40 93 ASN B O 1
ATOM 3030 N N . GLY B 1 94 ? 44.888 46.616 119.109 1.00 28.40 94 GLY B N 1
ATOM 3031 C CA . GLY B 1 94 ? 44.072 45.427 119.280 1.00 27.49 94 GLY B CA 1
ATOM 3032 C C . GLY B 1 94 ? 44.342 44.657 120.562 1.00 28.40 94 GLY B C 1
ATOM 3033 O O . GLY B 1 94 ? 43.975 43.486 120.675 1.00 26.95 94 GLY B O 1
ATOM 3034 N N . ASN B 1 95 ? 44.975 45.309 121.533 1.00 27.45 95 ASN B N 1
ATOM 3035 C CA . ASN B 1 95 ? 45.281 44.663 122.805 1.00 27.70 95 ASN B CA 1
ATOM 3036 C C . ASN B 1 95 ? 44.527 45.325 123.950 1.00 26.48 95 ASN B C 1
ATOM 3037 O O . ASN B 1 95 ? 44.223 46.514 123.899 1.00 26.19 95 ASN B O 1
ATOM 3042 N N . PHE B 1 96 ? 44.225 44.549 124.984 1.00 24.43 96 PHE B N 1
ATOM 3043 C CA . PHE B 1 96 ? 43.544 45.094 126.147 1.00 24.72 96 PHE B CA 1
ATOM 3044 C C . PHE B 1 96 ? 44.607 45.645 127.082 1.00 25.33 96 PHE B C 1
ATOM 3045 O O . PHE B 1 96 ? 45.599 44.973 127.362 1.00 26.49 96 PHE B O 1
ATOM 3053 N N . ILE B 1 97 ? 44.410 46.873 127.547 1.00 24.49 97 ILE B N 1
ATOM 3054 C CA . ILE B 1 97 ? 45.343 47.490 128.478 1.00 23.58 97 ILE B CA 1
ATOM 3055 C C . ILE B 1 97 ? 44.546 48.023 129.659 1.00 23.78 97 ILE B C 1
ATOM 3056 O O . ILE B 1 97 ? 43.323 48.152 129.584 1.00 22.20 97 ILE B O 1
ATOM 3061 N N . SER B 1 98 ? 45.233 48.317 130.757 1.00 24.83 98 SER B N 1
ATOM 3062 C CA . SER B 1 98 ? 44.571 48.821 131.953 1.00 26.98 98 SER B CA 1
ATOM 3063 C C . SER B 1 98 ? 44.068 50.249 131.782 1.00 27.71 98 SER B C 1
ATOM 3064 O O . SER B 1 98 ? 44.470 50.959 130.859 1.00 26.52 98 SER B O 1
ATOM 3067 N N . LEU B 1 99 ? 43.191 50.660 132.693 1.00 28.83 99 LEU B N 1
ATOM 3068 C CA . LEU B 1 99 ? 42.623 52.001 132.684 1.00 29.86 99 LEU B CA 1
ATOM 3069 C C . LEU B 1 99 ? 43.733 53.040 132.798 1.00 29.98 99 LEU B C 1
ATOM 3070 O O . LEU B 1 99 ? 43.763 54.018 132.048 1.00 29.97 99 LEU B O 1
ATOM 3075 N N . GLU B 1 100 ? 44.643 52.828 133.744 1.00 31.23 100 GLU B N 1
ATOM 3076 C CA . GLU B 1 100 ? 45.751 53.752 133.944 1.00 31.47 100 GLU B CA 1
ATOM 3077 C C . GLU B 1 100 ? 46.667 53.796 132.731 1.00 30.76 100 GLU B C 1
ATOM 3078 O O . GLU B 1 100 ? 47.190 54.854 132.377 1.00 30.34 100 GLU B O 1
ATOM 3084 N N . SER B 1 101 ? 46.859 52.648 132.090 1.00 29.88 101 SER B N 1
ATOM 3085 C CA . SER B 1 101 ? 47.710 52.582 130.911 1.00 29.13 101 SER B CA 1
ATOM 3086 C C . SER B 1 101 ? 47.074 53.375 129.774 1.00 29.16 101 SER B C 1
ATOM 3087 O O . SER B 1 101 ? 47.770 53.985 128.961 1.00 28.83 101 SER B O 1
ATOM 3090 N N . ALA B 1 102 ? 45.746 53.360 129.723 1.00 28.80 102 ALA B N 1
ATOM 3091 C CA . ALA B 1 102 ? 45.014 54.088 128.692 1.00 30.46 102 ALA B CA 1
ATOM 3092 C C . ALA B 1 102 ? 45.167 55.595 128.908 1.00 30.74 102 ALA B C 1
ATOM 3093 O O . ALA B 1 102 ? 45.423 56.341 127.965 1.00 30.22 102 ALA B O 1
ATOM 3095 N N . LYS B 1 103 ? 45.004 56.035 130.153 1.00 33.26 103 LYS B N 1
ATOM 3096 C CA . LYS B 1 103 ? 45.142 57.450 130.485 1.00 35.13 103 LYS B CA 1
ATOM 3097 C C . LYS B 1 103 ? 46.517 57.952 130.062 1.00 36.61 103 LYS B C 1
ATOM 3098 O O . LYS B 1 103 ? 46.639 58.951 129.352 1.00 37.46 103 LYS B O 1
ATOM 3104 N N . THR B 1 104 ? 47.550 57.247 130.510 1.00 37.94 104 THR B N 1
ATOM 3105 C CA . THR B 1 104 ? 48.930 57.604 130.206 1.00 39.38 104 THR B CA 1
ATOM 3106 C C . THR B 1 104 ? 49.215 57.623 128.710 1.00 39.19 104 THR B C 1
ATOM 3107 O O . THR B 1 104 ? 49.754 58.597 128.182 1.00 39.69 104 THR B O 1
ATOM 3111 N N . ASN B 1 105 ? 48.854 56.539 128.033 1.00 38.12 105 ASN B N 1
ATOM 3112 C CA . ASN B 1 105 ? 49.077 56.417 126.598 1.00 37.07 105 ASN B CA 1
ATOM 3113 C C . ASN B 1 105 ? 47.772 56.684 125.852 1.00 35.11 105 ASN B C 1
ATOM 3114 O O . ASN B 1 105 ? 47.294 55.840 125.095 1.00 36.13 105 ASN B O 1
ATOM 3119 N N . ASN B 1 106 ? 47.207 57.867 126.067 1.00 34.04 106 ASN B N 1
ATOM 3120 C CA . ASN B 1 106 ? 45.949 58.244 125.436 1.00 33.25 106 ASN B CA 1
ATOM 3121 C C . ASN B 1 106 ? 45.999 58.270 123.911 1.00 35.32 106 ASN B C 1
ATOM 3122 O O . ASN B 1 106 ? 44.992 58.005 123.253 1.00 34.96 106 ASN B O 1
ATOM 3135 N N . LYS B 1 108 ? 47.178 56.209 121.948 1.00 37.13 108 LYS B N 1
ATOM 3136 C CA . LYS B 1 108 ? 47.038 54.879 121.362 1.00 37.44 108 LYS B CA 1
ATOM 3137 C C . LYS B 1 108 ? 45.765 54.154 121.796 1.00 35.08 108 LYS B C 1
ATOM 3138 O O . LYS B 1 108 ? 45.694 52.926 121.731 1.00 35.18 108 LYS B O 1
ATOM 3144 N N . VAL B 1 109 ? 44.759 54.910 122.225 1.00 32.18 109 VAL B N 1
ATOM 3145 C CA . VAL B 1 109 ? 43.504 54.317 122.670 1.00 31.51 109 VAL B CA 1
ATOM 3146 C C . VAL B 1 109 ? 42.471 54.168 121.551 1.00 32.18 109 VAL B C 1
ATOM 3147 O O . VAL B 1 109 ? 41.957 53.074 121.317 1.00 31.70 109 VAL B O 1
ATOM 3151 N N . SER B 1 110 ? 42.173 55.265 120.860 1.00 31.17 110 SER B N 1
ATOM 3152 C CA . SER B 1 110 ? 41.182 55.241 119.787 1.00 31.63 110 SER B CA 1
ATOM 3153 C C . SER B 1 110 ? 41.513 54.205 118.722 1.00 30.33 110 SER B C 1
ATOM 3154 O O . SER B 1 110 ? 42.621 54.179 118.181 1.00 29.84 110 SER B O 1
ATOM 3157 N N . ALA B 1 111 ? 40.539 53.352 118.422 1.00 27.34 111 ALA B N 1
ATOM 3158 C CA . ALA B 1 111 ? 40.724 52.309 117.425 1.00 26.05 111 ALA B CA 1
ATOM 3159 C C . ALA B 1 111 ? 39.804 52.518 116.230 1.00 24.77 111 ALA B C 1
ATOM 3160 O O . ALA B 1 111 ? 38.851 53.299 116.283 1.00 24.12 111 ALA B O 1
ATOM 3162 N N . SER B 1 112 ? 40.102 51.815 115.146 1.00 24.37 112 SER B N 1
ATOM 3163 C CA . SER B 1 112 ? 39.293 51.900 113.944 1.00 23.25 112 SER B CA 1
ATOM 3164 C C . SER B 1 112 ? 38.004 51.141 114.214 1.00 23.26 112 SER B C 1
ATOM 3165 O O . SER B 1 112 ? 37.934 50.326 115.138 1.00 22.52 112 SER B O 1
ATOM 3168 N N . ASN B 1 113 ? 36.986 51.397 113.406 1.00 20.77 113 ASN B N 1
ATOM 3169 C CA . ASN B 1 113 ? 35.712 50.721 113.588 1.00 22.48 113 ASN B CA 1
ATOM 3170 C C . ASN B 1 113 ? 35.819 49.226 113.300 1.00 18.85 113 ASN B C 1
ATOM 3171 O O . ASN B 1 113 ? 34.992 48.451 113.771 1.00 20.78 113 ASN B O 1
ATOM 3176 N N . TRP B 1 114 ? 36.831 48.823 112.533 1.00 16.82 114 TRP B N 1
ATOM 3177 C CA . TRP B 1 114 ? 36.997 47.410 112.176 1.00 16.20 114 TRP B CA 1
ATOM 3178 C C . TRP B 1 114 ? 38.031 46.617 112.971 1.00 16.22 114 TRP B C 1
ATOM 3179 O O . TRP B 1 114 ? 38.044 45.381 112.905 1.00 15.15 114 TRP B O 1
ATOM 3190 N N . CYS B 1 115 ? 38.889 47.310 113.714 1.00 14.89 115 CYS B N 1
ATOM 3191 C CA . CYS B 1 115 ? 39.945 46.647 114.478 1.00 17.54 115 CYS B CA 1
ATOM 3192 C C . CYS B 1 115 ? 39.472 45.522 115.397 1.00 17.25 115 CYS B C 1
ATOM 3193 O O . CYS B 1 115 ? 39.927 44.383 115.275 1.00 16.61 115 CYS B O 1
ATOM 3196 N N . GLY B 1 116 ? 38.568 45.844 116.315 1.00 16.86 116 GLY B N 1
ATOM 3197 C CA . GLY B 1 116 ? 38.063 44.839 117.235 1.00 17.41 116 GLY B CA 1
ATOM 3198 C C . GLY B 1 116 ? 37.345 43.714 116.515 1.00 16.32 116 GLY B C 1
ATOM 3199 O O . GLY B 1 116 ? 37.581 42.539 116.791 1.00 16.86 116 GLY B O 1
ATOM 3200 N N . THR B 1 117 ? 36.469 44.078 115.586 1.00 16.22 117 THR B N 1
ATOM 3201 C CA . THR B 1 117 ? 35.705 43.106 114.811 1.00 14.40 117 THR B CA 1
ATOM 3202 C C . THR B 1 117 ? 36.611 42.121 114.072 1.00 14.08 117 THR B C 1
ATOM 3203 O O . THR B 1 117 ? 36.381 40.911 114.108 1.00 13.89 117 THR B O 1
ATOM 3207 N N . ALA B 1 118 ? 37.645 42.636 113.412 1.00 12.37 118 ALA B N 1
ATOM 3208 C CA . ALA B 1 118 ? 38.574 41.780 112.678 1.00 12.19 118 ALA B CA 1
ATOM 3209 C C . ALA B 1 118 ? 39.328 40.831 113.607 1.00 14.54 118 ALA B C 1
ATOM 3210 O O . ALA B 1 118 ? 39.500 39.651 113.290 1.00 13.69 118 ALA B O 1
ATOM 3212 N N . LYS B 1 119 ? 39.787 41.331 114.750 1.00 15.20 119 LYS B N 1
ATOM 3213 C CA . LYS B 1 119 ? 40.506 40.454 115.660 1.00 14.59 119 LYS B CA 1
ATOM 3214 C C . LYS B 1 119 ? 39.569 39.384 116.201 1.00 15.10 119 LYS B C 1
ATOM 3215 O O . LYS B 1 119 ? 39.957 38.225 116.335 1.00 15.40 119 LYS B O 1
ATOM 3221 N N . TRP B 1 120 ? 38.334 39.768 116.504 1.00 13.05 120 TRP B N 1
ATOM 3222 C CA . TRP B 1 120 ? 37.354 38.813 117.013 1.00 13.36 120 TRP B CA 1
ATOM 3223 C C . TRP B 1 120 ? 37.122 37.713 115.974 1.00 14.03 120 TRP B C 1
ATOM 3224 O O . TRP B 1 120 ? 37.064 36.530 116.307 1.00 14.43 120 TRP B O 1
ATOM 3235 N N . VAL B 1 121 ? 36.994 38.106 114.712 1.00 13.87 121 VAL B N 1
ATOM 3236 C CA . VAL B 1 121 ? 36.796 37.134 113.649 1.00 14.09 121 VAL B CA 1
ATOM 3237 C C . VAL B 1 121 ? 37.979 36.173 113.603 1.00 14.33 121 VAL B C 1
ATOM 3238 O O . VAL B 1 121 ? 37.794 34.955 113.545 1.00 15.39 121 VAL B O 1
ATOM 3242 N N . SER B 1 122 ? 39.191 36.722 113.653 1.00 13.91 122 SER B N 1
ATOM 3243 C CA . SER B 1 122 ? 40.409 35.915 113.594 1.00 15.42 122 SER B CA 1
ATOM 3244 C C . SER B 1 122 ? 40.525 34.914 114.741 1.00 16.91 122 SER B C 1
ATOM 3245 O O . SER B 1 122 ? 41.178 33.878 114.600 1.00 16.88 122 SER B O 1
ATOM 3248 N N . LYS B 1 123 ? 39.898 35.222 115.870 1.00 16.69 123 LYS B N 1
ATOM 3249 C CA . LYS B 1 123 ? 39.969 34.348 117.040 1.00 17.18 123 LYS B CA 1
ATOM 3250 C C . LYS B 1 123 ? 38.794 33.392 117.196 1.00 16.96 123 LYS B C 1
ATOM 3251 O O . LYS B 1 123 ? 38.975 32.200 117.451 1.00 18.22 123 LYS B O 1
ATOM 3257 N N . ASN B 1 124 ? 37.590 33.926 117.048 1.00 15.43 124 ASN B N 1
ATOM 3258 C CA . ASN B 1 124 ? 36.376 33.153 117.259 1.00 16.93 124 ASN B CA 1
ATOM 3259 C C . ASN B 1 124 ? 35.636 32.612 116.051 1.00 16.92 124 ASN B C 1
ATOM 3260 O O . ASN B 1 124 ? 34.772 31.750 116.206 1.00 16.79 124 ASN B O 1
ATOM 3265 N N . ILE B 1 125 ? 35.954 33.103 114.859 1.00 14.28 125 ILE B N 1
ATOM 3266 C CA . ILE B 1 125 ? 35.243 32.648 113.676 1.00 15.66 125 ILE B CA 1
ATOM 3267 C C . ILE B 1 125 ? 36.086 31.900 112.648 1.00 17.06 125 ILE B C 1
ATOM 3268 O O . ILE B 1 125 ? 35.858 30.712 112.413 1.00 17.88 125 ILE B O 1
ATOM 3273 N N . GLU B 1 126 ? 37.056 32.576 112.039 1.00 17.76 126 GLU B N 1
ATOM 3274 C CA . GLU B 1 126 ? 37.896 31.936 111.023 1.00 19.01 126 GLU B CA 1
ATOM 3275 C C . GLU B 1 126 ? 39.294 32.549 110.976 1.00 18.30 126 GLU B C 1
ATOM 3276 O O . GLU B 1 126 ? 39.439 33.765 111.030 1.00 17.03 126 GLU B O 1
ATOM 3282 N N . GLU B 1 127 ? 40.318 31.707 110.863 1.00 17.13 127 GLU B N 1
ATOM 3283 C CA . GLU B 1 127 ? 41.694 32.194 110.843 1.00 18.88 127 GLU B CA 1
ATOM 3284 C C . GLU B 1 127 ? 42.213 32.608 109.469 1.00 18.10 127 GLU B C 1
ATOM 3285 O O . GLU B 1 127 ? 43.224 33.298 109.369 1.00 20.30 127 GLU B O 1
ATOM 3291 N N . ASN B 1 128 ? 41.527 32.183 108.417 1.00 19.34 128 ASN B N 1
ATOM 3292 C CA . ASN B 1 128 ? 41.914 32.541 107.057 1.00 19.37 128 ASN B CA 1
ATOM 3293 C C . ASN B 1 128 ? 40.658 32.947 106.310 1.00 18.74 128 ASN B C 1
ATOM 3294 O O . ASN B 1 128 ? 39.887 32.102 105.860 1.00 19.04 128 ASN B O 1
ATOM 3299 N N . CYS B 1 129 ? 40.449 34.253 106.190 1.00 17.30 129 CYS B N 1
ATOM 3300 C CA . CYS B 1 129 ? 39.261 34.762 105.519 1.00 16.44 129 CYS B CA 1
ATOM 3301 C C . CYS B 1 129 ? 39.407 36.253 105.275 1.00 16.33 129 CYS B C 1
ATOM 3302 O O . CYS B 1 129 ? 40.460 36.832 105.521 1.00 16.12 129 CYS B O 1
ATOM 3305 N N . ILE B 1 130 ? 38.336 36.862 104.786 1.00 16.01 130 ILE B N 1
ATOM 3306 C CA . ILE B 1 130 ? 38.308 38.297 104.556 1.00 15.97 130 ILE B CA 1
ATOM 3307 C C . ILE B 1 130 ? 37.062 38.834 105.238 1.00 15.17 130 ILE B C 1
ATOM 3308 O O . ILE B 1 130 ? 35.957 38.352 104.980 1.00 15.89 130 ILE B O 1
ATOM 3313 N N . LEU B 1 131 ? 37.239 39.807 106.123 1.00 13.85 131 LEU B N 1
ATOM 3314 C CA . LEU B 1 131 ? 36.104 40.427 106.796 1.00 12.91 131 LEU B CA 1
ATOM 3315 C C . LEU B 1 131 ? 35.605 41.530 105.871 1.00 14.75 131 LEU B C 1
ATOM 3316 O O . LEU B 1 131 ? 36.399 42.315 105.353 1.00 13.75 131 LEU B O 1
ATOM 3321 N N . VAL B 1 132 ? 34.299 41.571 105.635 1.00 13.89 132 VAL B N 1
ATOM 3322 C CA . VAL B 1 132 ? 33.724 42.625 104.808 1.00 14.80 132 VAL B CA 1
ATOM 3323 C C . VAL B 1 132 ? 32.612 43.228 105.652 1.00 16.27 132 VAL B C 1
ATOM 3324 O O . VAL B 1 132 ? 31.573 42.599 105.875 1.00 15.31 132 VAL B O 1
ATOM 3328 N N . ASP B 1 133 ? 32.856 44.441 106.136 1.00 14.39 133 ASP B N 1
ATOM 3329 C CA . ASP B 1 133 ? 31.909 45.148 106.987 1.00 16.18 133 ASP B CA 1
ATOM 3330 C C . ASP B 1 133 ? 31.453 46.411 106.286 1.00 16.27 133 ASP B C 1
ATOM 3331 O O . ASP B 1 133 ? 32.247 47.330 106.073 1.00 15.05 133 ASP B O 1
ATOM 3344 N N . GLY B 1 135 ? 28.901 49.470 106.609 1.00 14.70 135 GLY B N 1
ATOM 3345 C CA . GLY B 1 135 ? 27.988 50.182 107.475 1.00 17.36 135 GLY B CA 1
ATOM 3346 C C . GLY B 1 135 ? 27.161 51.170 106.680 1.00 16.41 135 GLY B C 1
ATOM 3347 O O . GLY B 1 135 ? 26.711 50.870 105.580 1.00 17.33 135 GLY B O 1
ATOM 3348 N N . SER B 1 136 ? 26.977 52.361 107.228 1.00 14.77 136 SER B N 1
ATOM 3349 C CA . SER B 1 136 ? 26.176 53.367 106.559 1.00 15.46 136 SER B CA 1
ATOM 3350 C C . SER B 1 136 ? 26.949 54.124 105.497 1.00 13.33 136 SER B C 1
ATOM 3351 O O . SER B 1 136 ? 26.362 54.614 104.539 1.00 12.98 136 SER B O 1
ATOM 3354 N N . THR B 1 137 ? 28.267 54.192 105.655 1.00 13.47 137 THR B N 1
ATOM 3355 C CA . THR B 1 137 ? 29.097 54.979 104.751 1.00 14.11 137 THR B CA 1
ATOM 3356 C C . THR B 1 137 ? 30.275 54.292 104.066 1.00 14.43 137 THR B C 1
ATOM 3357 O O . THR B 1 137 ? 30.590 54.596 102.911 1.00 14.07 137 THR B O 1
ATOM 3361 N N . THR B 1 138 ? 30.938 53.385 104.774 1.00 12.79 138 THR B N 1
ATOM 3362 C CA . THR B 1 138 ? 32.106 52.722 104.213 1.00 15.11 138 THR B CA 1
ATOM 3363 C C . THR B 1 138 ? 32.018 51.211 104.206 1.00 15.10 138 THR B C 1
ATOM 3364 O O . THR B 1 138 ? 31.169 50.620 104.872 1.00 16.33 138 THR B O 1
ATOM 3368 N N . THR B 1 139 ? 32.914 50.596 103.441 1.00 13.15 139 THR B N 1
ATOM 3369 C CA . THR B 1 139 ? 33.004 49.150 103.370 1.00 14.69 139 THR B CA 1
ATOM 3370 C C . THR B 1 139 ? 34.450 48.805 103.678 1.00 15.20 139 THR B C 1
ATOM 3371 O O . THR B 1 139 ? 35.365 49.253 102.979 1.00 15.83 139 THR B O 1
ATOM 3375 N N . ASP B 1 140 ? 34.659 48.042 104.744 1.00 13.26 140 ASP B N 1
ATOM 3376 C CA . ASP B 1 140 ? 36.004 47.628 105.119 1.00 15.50 140 ASP B CA 1
ATOM 3377 C C . ASP B 1 140 ? 36.207 46.208 104.597 1.00 14.30 140 ASP B C 1
ATOM 3378 O O . ASP B 1 140 ? 35.359 45.340 104.804 1.00 16.28 140 ASP B O 1
ATOM 3383 N N . ILE B 1 141 ? 37.319 45.981 103.903 1.00 13.83 141 ILE B N 1
ATOM 3384 C CA . ILE B 1 141 ? 37.645 44.666 103.356 1.00 13.19 141 ILE B CA 1
ATOM 3385 C C . ILE B 1 141 ? 38.984 44.325 103.987 1.00 14.19 141 ILE B C 1
ATOM 3386 O O . ILE B 1 141 ? 40.038 44.743 103.505 1.00 13.12 141 ILE B O 1
ATOM 3391 N N . ILE B 1 142 ? 38.919 43.542 105.062 1.00 13.96 142 ILE B N 1
ATOM 3392 C CA . ILE B 1 142 ? 40.087 43.204 105.866 1.00 13.32 142 ILE B CA 1
ATOM 3393 C C . ILE B 1 142 ? 40.562 41.759 105.798 1.00 15.97 142 ILE B C 1
ATOM 3394 O O . ILE B 1 142 ? 39.851 40.841 106.210 1.00 15.50 142 ILE B O 1
ATOM 3399 N N . PRO B 1 143 ? 41.787 41.540 105.297 1.00 15.33 143 PRO B N 1
ATOM 3400 C CA . PRO B 1 143 ? 42.310 40.177 105.203 1.00 15.78 143 PRO B CA 1
ATOM 3401 C C . PRO B 1 143 ? 42.787 39.643 106.549 1.00 15.15 143 PRO B C 1
ATOM 3402 O O . PRO B 1 143 ? 43.369 40.374 107.355 1.00 14.44 143 PRO B O 1
ATOM 3406 N N . ILE B 1 144 ? 42.519 38.362 106.779 1.00 15.38 144 ILE B N 1
ATOM 3407 C CA . ILE B 1 144 ? 42.917 37.677 108.003 1.00 16.31 144 ILE B CA 1
ATOM 3408 C C . ILE B 1 144 ? 43.681 36.452 107.529 1.00 16.11 144 ILE B C 1
ATOM 3409 O O . ILE B 1 144 ? 43.148 35.633 106.784 1.00 15.31 144 ILE B O 1
ATOM 3414 N N . VAL B 1 145 ? 44.939 36.351 107.946 1.00 17.98 145 VAL B N 1
ATOM 3415 C CA . VAL B 1 145 ? 45.800 35.250 107.531 1.00 18.82 145 VAL B CA 1
ATOM 3416 C C . VAL B 1 145 ? 46.415 34.534 108.726 1.00 17.67 145 VAL B C 1
ATOM 3417 O O . VAL B 1 145 ? 47.088 35.149 109.552 1.00 18.12 145 VAL B O 1
ATOM 3421 N N . GLU B 1 146 ? 46.189 33.229 108.803 1.00 20.54 146 GLU B N 1
ATOM 3422 C CA . GLU B 1 146 ? 46.719 32.427 109.896 1.00 23.26 146 GLU B CA 1
ATOM 3423 C C . GLU B 1 146 ? 46.405 33.036 111.261 1.00 22.11 146 GLU B C 1
ATOM 3424 O O . GLU B 1 146 ? 47.274 33.124 112.131 1.00 22.99 146 GLU B O 1
ATOM 3430 N N . GLY B 1 147 ? 45.157 33.467 111.431 1.00 21.19 147 GLY B N 1
ATOM 3431 C CA . GLY B 1 147 ? 44.718 34.039 112.694 1.00 20.45 147 GLY B CA 1
ATOM 3432 C C . GLY B 1 147 ? 45.235 35.424 113.027 1.00 20.79 147 GLY B C 1
ATOM 3433 O O . GLY B 1 147 ? 45.109 35.878 114.162 1.00 20.56 147 GLY B O 1
ATOM 3434 N N . LYS B 1 148 ? 45.816 36.099 112.043 1.00 20.17 148 LYS B N 1
ATOM 3435 C CA . LYS B 1 148 ? 46.353 37.438 112.246 1.00 21.06 148 LYS B CA 1
ATOM 3436 C C . LYS B 1 148 ? 45.707 38.411 111.266 1.00 17.91 148 LYS B C 1
ATOM 3437 O O . LYS B 1 148 ? 45.570 38.102 110.092 1.00 19.24 148 LYS B O 1
ATOM 3443 N N . VAL B 1 149 ? 45.300 39.578 111.754 1.00 18.01 149 VAL B N 1
ATOM 3444 C CA . VAL B 1 149 ? 44.701 40.579 110.878 1.00 17.90 149 VAL B CA 1
ATOM 3445 C C . VAL B 1 149 ? 45.884 41.274 110.208 1.00 18.26 149 VAL B C 1
ATOM 3446 O O . VAL B 1 149 ? 46.773 41.783 110.893 1.00 18.86 149 VAL B O 1
ATOM 3450 N N . VAL B 1 150 ? 45.898 41.288 108.878 1.00 18.75 150 VAL B N 1
ATOM 3451 C CA . VAL B 1 150 ? 47.009 41.883 108.143 1.00 19.26 150 VAL B CA 1
ATOM 3452 C C . VAL B 1 150 ? 46.633 42.983 107.150 1.00 20.46 150 VAL B C 1
ATOM 3453 O O . VAL B 1 150 ? 47.176 43.052 106.044 1.00 19.98 150 VAL B O 1
ATOM 3457 N N . ALA B 1 151 ? 45.717 43.851 107.559 1.00 21.16 151 ALA B N 1
ATOM 3458 C CA . ALA B 1 151 ? 45.281 44.956 106.715 1.00 22.46 151 ALA B CA 1
ATOM 3459 C C . ALA B 1 151 ? 46.337 46.052 106.720 1.00 24.10 151 ALA B C 1
ATOM 3460 O O . ALA B 1 151 ? 47.185 46.110 107.617 1.00 23.55 151 ALA B O 1
ATOM 3462 N N . GLU B 1 152 ? 46.292 46.920 105.715 1.00 24.81 152 GLU B N 1
ATOM 3463 C CA . GLU B 1 152 ? 47.233 48.028 105.642 1.00 27.51 152 GLU B CA 1
ATOM 3464 C C . GLU B 1 152 ? 46.995 48.951 106.837 1.00 27.65 152 GLU B C 1
ATOM 3465 O O . GLU B 1 152 ? 45.893 49.003 107.381 1.00 25.50 152 GLU B O 1
ATOM 3471 N N . LYS B 1 153 ? 48.031 49.686 107.229 1.00 29.22 153 LYS B N 1
ATOM 3472 C CA . LYS B 1 153 ? 47.964 50.578 108.384 1.00 31.83 153 LYS B CA 1
ATOM 3473 C C . LYS B 1 153 ? 47.035 51.787 108.304 1.00 31.47 153 LYS B C 1
ATOM 3474 O O . LYS B 1 153 ? 46.124 51.929 109.121 1.00 34.45 153 LYS B O 1
ATOM 3480 N N . THR B 1 154 ? 47.260 52.656 107.326 1.00 27.66 154 THR B N 1
ATOM 3481 C CA . THR B 1 154 ? 46.460 53.866 107.187 1.00 24.51 154 THR B CA 1
ATOM 3482 C C . THR B 1 154 ? 45.322 53.710 106.189 1.00 22.54 154 THR B C 1
ATOM 3483 O O . THR B 1 154 ? 45.331 52.799 105.360 1.00 20.69 154 THR B O 1
ATOM 3487 N N . ASP B 1 155 ? 44.345 54.608 106.267 1.00 20.51 155 ASP B N 1
ATOM 3488 C CA . ASP B 1 155 ? 43.217 54.553 105.348 1.00 19.86 155 ASP B CA 1
ATOM 3489 C C . ASP B 1 155 ? 43.697 54.753 103.914 1.00 17.13 155 ASP B C 1
ATOM 3490 O O . ASP B 1 155 ? 43.203 54.098 103.005 1.00 16.40 155 ASP B O 1
ATOM 3495 N N . LEU B 1 156 ? 44.657 55.655 103.714 1.00 16.70 156 LEU B N 1
ATOM 3496 C CA . LEU B 1 156 ? 45.191 55.902 102.375 1.00 15.28 156 LEU B CA 1
ATOM 3497 C C . LEU B 1 156 ? 45.748 54.607 101.809 1.00 14.41 156 LEU B C 1
ATOM 3498 O O . LEU B 1 156 ? 45.478 54.256 100.665 1.00 13.56 156 LEU B O 1
ATOM 3503 N N . GLU B 1 157 ? 46.535 53.895 102.609 1.00 16.09 157 GLU B N 1
ATOM 3504 C CA . GLU B 1 157 ? 47.109 52.644 102.143 1.00 15.91 157 GLU B CA 1
ATOM 3505 C C . GLU B 1 157 ? 46.020 51.616 101.847 1.00 14.48 157 GLU B C 1
ATOM 3506 O O . GLU B 1 157 ? 46.149 50.833 100.914 1.00 13.39 157 GLU B O 1
ATOM 3512 N N . ARG B 1 158 ? 44.942 51.625 102.627 1.00 13.16 158 ARG B N 1
ATOM 3513 C CA . ARG B 1 158 ? 43.849 50.692 102.375 1.00 13.15 158 ARG B CA 1
ATOM 3514 C C . ARG B 1 158 ? 43.128 51.090 101.080 1.00 13.75 158 ARG B C 1
ATOM 3515 O O . ARG B 1 158 ? 42.693 50.231 100.317 1.00 12.47 158 ARG B O 1
ATOM 3523 N N . LEU B 1 159 ? 43.010 52.390 100.830 1.00 12.01 159 LEU B N 1
ATOM 3524 C CA . LEU B 1 159 ? 42.364 52.867 99.601 1.00 12.38 159 LEU B CA 1
ATOM 3525 C C . LEU B 1 159 ? 43.191 52.433 98.382 1.00 13.99 159 LEU B C 1
ATOM 3526 O O . LEU B 1 159 ? 42.663 52.208 97.295 1.00 13.56 159 LEU B O 1
ATOM 3539 N N . ASN B 1 161 ? 44.903 49.649 98.253 1.00 15.79 161 ASN B N 1
ATOM 3540 C CA . ASN B 1 161 ? 44.965 48.191 98.180 1.00 16.28 161 ASN B CA 1
ATOM 3541 C C . ASN B 1 161 ? 43.612 47.480 98.310 1.00 17.35 161 ASN B C 1
ATOM 3542 O O . ASN B 1 161 ? 43.534 46.360 98.813 1.00 16.90 161 ASN B O 1
ATOM 3547 N N . HIS B 1 162 ? 42.557 48.143 97.844 1.00 16.71 162 HIS B N 1
ATOM 3548 C CA . HIS B 1 162 ? 41.198 47.602 97.861 1.00 16.16 162 HIS B CA 1
ATOM 3549 C C . HIS B 1 162 ? 40.679 47.149 99.223 1.00 14.79 162 HIS B C 1
ATOM 3550 O O . HIS B 1 162 ? 39.809 46.284 99.284 1.00 16.05 162 HIS B O 1
ATOM 3557 N N . GLU B 1 163 ? 41.188 47.738 100.302 1.00 14.33 163 GLU B N 1
ATOM 3558 C CA . GLU B 1 163 ? 40.750 47.359 101.642 1.00 14.14 163 GLU B CA 1
ATOM 3559 C C . GLU B 1 163 ? 39.790 48.363 102.275 1.00 13.04 163 GLU B C 1
ATOM 3560 O O . GLU B 1 163 ? 39.266 48.137 103.368 1.00 13.44 163 GLU B O 1
ATOM 3566 N N . LEU B 1 164 ? 39.568 49.477 101.585 1.00 13.05 164 LEU B N 1
ATOM 3567 C CA . LEU B 1 164 ? 38.628 50.500 102.037 1.00 13.19 164 LEU B CA 1
ATOM 3568 C C . LEU B 1 164 ? 37.923 50.994 100.784 1.00 13.78 164 LEU B C 1
ATOM 3569 O O . LEU B 1 164 ? 38.567 51.417 99.822 1.00 12.97 164 LEU B O 1
ATOM 3574 N N . LEU B 1 165 ? 36.601 50.915 100.798 1.00 13.13 165 LEU B N 1
ATOM 3575 C CA . LEU B 1 165 ? 35.784 51.346 99.672 1.00 13.47 165 LEU B CA 1
ATOM 3576 C C . LEU B 1 165 ? 34.699 52.279 100.206 1.00 13.68 165 LEU B C 1
ATOM 3577 O O . LEU B 1 165 ? 33.958 51.913 101.122 1.00 14.45 165 LEU B O 1
ATOM 3582 N N . TYR B 1 166 ? 34.604 53.480 99.647 1.00 12.16 166 TYR B N 1
ATOM 3583 C CA . TYR B 1 166 ? 33.600 54.419 100.111 1.00 14.31 166 TYR B CA 1
ATOM 3584 C C . TYR B 1 166 ? 32.214 54.261 99.519 1.00 16.10 166 TYR B C 1
ATOM 3585 O O . TYR B 1 166 ? 31.718 55.122 98.789 1.00 15.93 166 TYR B O 1
ATOM 3594 N N . VAL B 1 167 ? 31.605 53.125 99.822 1.00 15.94 167 VAL B N 1
ATOM 3595 C CA . VAL B 1 167 ? 30.235 52.861 99.429 1.00 15.87 167 VAL B CA 1
ATOM 3596 C C . VAL B 1 167 ? 29.646 52.329 100.726 1.00 15.25 167 VAL B C 1
ATOM 3597 O O . VAL B 1 167 ? 30.271 51.523 101.421 1.00 14.43 167 VAL B O 1
ATOM 3601 N N . GLY B 1 168 ? 28.473 52.836 101.077 1.00 15.73 168 GLY B N 1
ATOM 3602 C CA . GLY B 1 168 ? 27.822 52.420 102.301 1.00 14.70 168 GLY B CA 1
ATOM 3603 C C . GLY B 1 168 ? 26.366 52.144 102.022 1.00 14.47 168 GLY B C 1
ATOM 3604 O O . GLY B 1 168 ? 25.855 52.474 100.954 1.00 13.70 168 GLY B O 1
ATOM 3605 N N . THR B 1 169 ? 25.691 51.552 102.993 1.00 13.34 169 THR B N 1
ATOM 3606 C CA . THR B 1 169 ? 24.294 51.204 102.837 1.00 14.43 169 THR B CA 1
ATOM 3607 C C . THR B 1 169 ? 23.345 52.390 102.737 1.00 15.11 169 THR B C 1
AT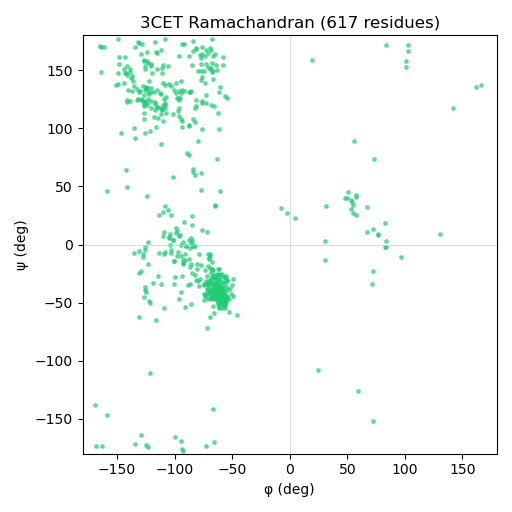OM 3608 O O . THR B 1 169 ? 22.311 52.302 102.066 1.00 14.37 169 THR B O 1
ATOM 3612 N N . LEU B 1 170 ? 23.706 53.503 103.373 1.00 13.65 170 LEU B N 1
ATOM 3613 C CA . LEU B 1 170 ? 22.832 54.676 103.401 1.00 14.95 170 LEU B CA 1
ATOM 3614 C C . LEU B 1 170 ? 23.305 56.024 102.864 1.00 15.24 170 LEU B C 1
ATOM 3615 O O . LEU B 1 170 ? 22.591 56.683 102.107 1.00 13.46 170 LEU B O 1
ATOM 3620 N N . ARG B 1 171 ? 24.495 56.444 103.279 1.00 14.78 171 ARG B N 1
ATOM 3621 C CA . ARG B 1 171 ? 24.998 57.771 102.939 1.00 15.23 171 ARG B CA 1
ATOM 3622 C C . ARG B 1 171 ? 25.749 58.067 101.643 1.00 15.09 171 ARG B C 1
ATOM 3623 O O . ARG B 1 171 ? 26.148 59.211 101.413 1.00 17.81 171 ARG B O 1
ATOM 3631 N N . THR B 1 172 ? 25.929 57.079 100.785 1.00 13.73 172 THR B N 1
ATOM 3632 C CA . THR B 1 172 ? 26.667 57.327 99.553 1.00 15.05 172 THR B CA 1
ATOM 3633 C C . THR B 1 172 ? 25.878 58.076 98.484 1.00 14.79 172 THR B C 1
ATOM 3634 O O . THR B 1 172 ? 24.812 57.620 98.077 1.00 15.67 172 THR B O 1
ATOM 3638 N N . PRO B 1 173 ? 26.374 59.245 98.038 1.00 14.02 173 PRO B N 1
ATOM 3639 C CA . PRO B 1 173 ? 25.650 59.979 96.994 1.00 15.25 173 PRO B CA 1
ATOM 3640 C C . PRO B 1 173 ? 25.616 59.020 95.807 1.00 14.08 173 PRO B C 1
ATOM 3641 O O . PRO B 1 173 ? 26.627 58.394 95.480 1.00 12.06 173 PRO B O 1
ATOM 3645 N N . ILE B 1 174 ? 24.468 58.889 95.157 1.00 14.75 174 ILE B N 1
ATOM 3646 C CA . ILE B 1 174 ? 24.389 57.937 94.064 1.00 14.04 174 ILE B CA 1
ATOM 3647 C C . ILE B 1 174 ? 25.390 58.111 92.920 1.00 13.77 174 ILE B C 1
ATOM 3648 O O . ILE B 1 174 ? 25.879 57.116 92.388 1.00 12.90 174 ILE B O 1
ATOM 3653 N N . SER B 1 175 ? 25.726 59.342 92.545 1.00 12.94 175 SER B N 1
ATOM 3654 C CA . SER B 1 175 ? 26.660 59.500 91.428 1.00 14.45 175 SER B CA 1
ATOM 3655 C C . SER B 1 175 ? 28.074 59.015 91.753 1.00 14.06 175 SER B C 1
ATOM 3656 O O . SER B 1 175 ? 28.887 58.817 90.850 1.00 12.41 175 SER B O 1
ATOM 3659 N N . HIS B 1 176 ? 28.372 58.811 93.033 1.00 12.70 176 HIS B N 1
ATOM 3660 C CA . HIS B 1 176 ? 29.692 58.305 93.403 1.00 12.68 176 HIS B CA 1
ATOM 3661 C C . HIS B 1 176 ? 29.816 56.891 92.845 1.00 12.95 176 HIS B C 1
ATOM 3662 O O . HIS B 1 176 ? 30.917 56.409 92.577 1.00 13.72 176 HIS B O 1
ATOM 3669 N N . LEU B 1 177 ? 28.675 56.226 92.678 1.00 13.19 177 LEU B N 1
ATOM 3670 C CA . LEU B 1 177 ? 28.648 54.866 92.132 1.00 11.63 177 LEU B CA 1
ATOM 3671 C C . LEU B 1 177 ? 28.932 54.860 90.628 1.00 12.68 177 LEU B C 1
ATOM 3672 O O . LEU B 1 177 ? 29.340 53.840 90.067 1.00 14.10 177 LEU B O 1
ATOM 3677 N N . GLY B 1 178 ? 28.705 55.997 89.978 1.00 12.37 178 GLY B N 1
ATOM 3678 C CA . GLY B 1 178 ? 28.936 56.100 88.543 1.00 12.08 178 GLY B CA 1
ATOM 3679 C C . GLY B 1 178 ? 28.272 57.359 88.024 1.00 13.02 178 GLY B C 1
ATOM 3680 O O . GLY B 1 178 ? 27.148 57.668 88.426 1.00 12.01 178 GLY B O 1
ATOM 3681 N N . ASN B 1 179 ? 28.948 58.100 87.148 1.00 9.89 179 ASN B N 1
ATOM 3682 C CA . ASN B 1 179 ? 28.361 59.330 86.629 1.00 12.47 179 ASN B CA 1
ATOM 3683 C C . ASN B 1 179 ? 27.484 59.144 85.395 1.00 11.89 179 ASN B C 1
ATOM 3684 O O . ASN B 1 179 ? 26.996 60.115 84.824 1.00 13.61 179 ASN B O 1
ATOM 3689 N N . THR B 1 180 ? 27.297 57.896 84.982 1.00 12.35 180 THR B N 1
ATOM 3690 C CA . THR B 1 180 ? 26.410 57.590 83.861 1.00 12.70 180 THR B CA 1
ATOM 3691 C C . THR B 1 180 ? 25.703 56.303 84.243 1.00 13.24 180 THR B C 1
ATOM 3692 O O . THR B 1 180 ? 26.228 55.500 85.023 1.00 13.95 180 THR B O 1
ATOM 3696 N N . ILE B 1 181 ? 24.511 56.105 83.697 1.00 12.26 181 ILE B N 1
ATOM 3697 C CA . ILE B 1 181 ? 23.739 54.916 84.006 1.00 12.33 181 ILE B CA 1
ATOM 3698 C C . ILE B 1 181 ? 22.905 54.577 82.775 1.00 11.61 181 ILE B C 1
ATOM 3699 O O . ILE B 1 181 ? 22.504 55.465 82.028 1.00 12.38 181 ILE B O 1
ATOM 3704 N N . SER B 1 182 ? 22.670 53.294 82.547 1.00 11.85 182 SER B N 1
ATOM 3705 C CA . SER B 1 182 ? 21.854 52.891 81.413 1.00 13.68 182 SER B CA 1
ATOM 3706 C C . SER B 1 182 ? 20.406 53.233 81.738 1.00 13.24 182 SER B C 1
ATOM 3707 O O . SER B 1 182 ? 19.905 52.878 82.804 1.00 13.20 182 SER B O 1
ATOM 3710 N N . PHE B 1 183 ? 19.736 53.933 80.827 1.00 12.55 183 PHE B N 1
ATOM 3711 C CA . PHE B 1 183 ? 18.342 54.292 81.034 1.00 12.17 183 PHE B CA 1
ATOM 3712 C C . PHE B 1 183 ? 17.615 54.178 79.701 1.00 11.48 183 PHE B C 1
ATOM 3713 O O . PHE B 1 183 ? 17.981 54.823 78.716 1.00 11.20 183 PHE B O 1
ATOM 3721 N N . LYS B 1 184 ? 16.575 53.356 79.681 1.00 10.60 184 LYS B N 1
ATOM 3722 C CA . LYS B 1 184 ? 15.820 53.118 78.463 1.00 11.30 184 LYS B CA 1
ATOM 3723 C C . LYS B 1 184 ? 16.755 52.662 77.332 1.00 11.55 184 LYS B C 1
ATOM 3724 O O . LYS B 1 184 ? 16.569 53.015 76.173 1.00 12.98 184 LYS B O 1
ATOM 3730 N N . GLY B 1 185 ? 17.764 51.871 77.693 1.00 11.97 185 GLY B N 1
ATOM 3731 C CA . GLY B 1 185 ? 18.694 51.343 76.707 1.00 14.54 185 GLY B CA 1
ATOM 3732 C C . GLY B 1 185 ? 19.873 52.193 76.253 1.00 16.65 185 GLY B C 1
ATOM 3733 O O . GLY B 1 185 ? 20.682 51.729 75.443 1.00 16.92 185 GLY B O 1
ATOM 3734 N N . VAL B 1 186 ? 19.989 53.421 76.747 1.00 15.19 186 VAL B N 1
ATOM 3735 C CA . VAL B 1 186 ? 21.099 54.280 76.336 1.00 15.63 186 VAL B CA 1
ATOM 3736 C C . VAL B 1 186 ? 21.894 54.815 77.518 1.00 13.59 186 VAL B C 1
ATOM 3737 O O . VAL B 1 186 ? 21.355 54.988 78.610 1.00 13.82 186 VAL B O 1
ATOM 3741 N N . ASP B 1 187 ? 23.180 55.075 77.292 1.00 13.54 187 ASP B N 1
ATOM 3742 C CA . ASP B 1 187 ? 24.045 55.605 78.346 0.50 12.06 187 ASP B CA 1
ATOM 3743 C C . ASP B 1 187 ? 23.586 57.019 78.641 1.00 13.58 187 ASP B C 1
ATOM 3744 O O . ASP B 1 187 ? 23.596 57.879 77.762 1.00 15.64 187 ASP B O 1
ATOM 3749 N N . THR B 1 188 ? 23.189 57.247 79.886 1.00 11.79 188 THR B N 1
ATOM 3750 C CA . THR B 1 188 ? 22.663 58.525 80.309 1.00 11.29 188 THR B CA 1
ATOM 3751 C C . THR B 1 188 ? 23.495 59.196 81.391 1.00 9.76 188 THR B C 1
ATOM 3752 O O . THR B 1 188 ? 23.842 58.570 82.397 1.00 11.49 188 THR B O 1
ATOM 3756 N N . ASN B 1 189 ? 23.811 60.473 81.189 1.00 11.66 189 ASN B N 1
ATOM 3757 C CA . ASN B 1 189 ? 24.590 61.200 82.188 1.00 11.27 189 ASN B CA 1
ATOM 3758 C C . ASN B 1 189 ? 23.700 61.477 83.393 1.00 13.10 189 ASN B C 1
ATOM 3759 O O . ASN B 1 189 ? 22.478 61.521 83.266 1.00 12.86 189 ASN B O 1
ATOM 3764 N N . VAL B 1 190 ? 24.312 61.661 84.559 1.00 12.36 190 VAL B N 1
ATOM 3765 C CA . VAL B 1 190 ? 23.540 61.906 85.771 1.00 12.59 190 VAL B CA 1
ATOM 3766 C C . VAL B 1 190 ? 23.982 63.157 86.513 1.00 12.00 190 VAL B C 1
ATOM 3767 O O . VAL B 1 190 ? 25.111 63.631 86.359 1.00 12.02 190 VAL B O 1
ATOM 3771 N N . SER B 1 191 ? 23.080 63.687 87.329 1.00 11.99 191 SER B N 1
ATOM 3772 C CA . SER B 1 191 ? 23.360 64.885 88.104 1.00 13.60 191 SER B CA 1
ATOM 3773 C C . SER B 1 191 ? 24.418 64.638 89.170 1.00 12.41 191 SER B C 1
ATOM 3774 O O . SER B 1 191 ? 24.521 63.541 89.713 1.00 13.19 191 SER B O 1
ATOM 3777 N N . SER B 1 192 ? 25.198 6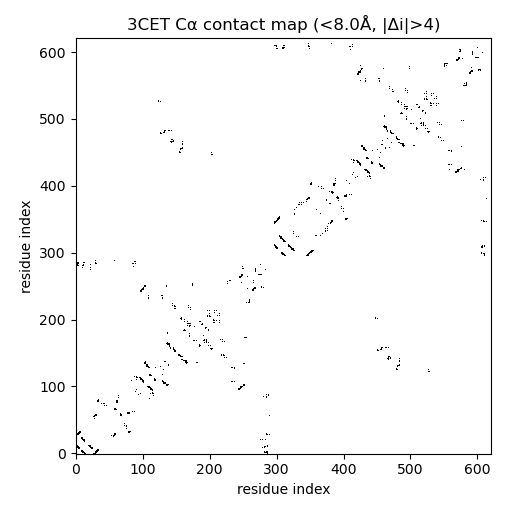5.673 89.465 1.00 13.53 192 SER B N 1
ATOM 3778 C CA . SER B 1 192 ? 26.227 65.583 90.496 1.00 14.07 192 SER B CA 1
ATOM 3779 C C . SER B 1 192 ? 25.655 66.102 91.812 1.00 16.70 192 SER B C 1
ATOM 3780 O O . SER B 1 192 ? 26.277 65.964 92.864 1.00 18.82 192 SER B O 1
ATOM 3783 N N . GLU B 1 193 ? 24.472 66.704 91.740 1.00 19.33 193 GLU B N 1
ATOM 3784 C CA . GLU B 1 193 ? 23.809 67.262 92.920 1.00 22.43 193 GLU B CA 1
ATOM 3785 C C . GLU B 1 193 ? 23.445 66.210 93.969 1.00 22.93 193 GLU B C 1
ATOM 3786 O O . GLU B 1 193 ? 23.171 65.051 93.647 1.00 21.15 193 GLU B O 1
ATOM 3792 N N . TYR B 1 194 ? 23.432 66.629 95.230 1.00 23.64 194 TYR B N 1
ATOM 3793 C CA . TYR B 1 194 ? 23.083 65.738 96.328 0.50 23.46 194 TYR B CA 1
ATOM 3794 C C . TYR B 1 194 ? 21.561 65.634 96.377 1.00 25.16 194 TYR B C 1
ATOM 3795 O O . TYR B 1 194 ? 20.900 66.423 97.051 1.00 26.98 194 TYR B O 1
ATOM 3804 N N . PHE B 1 195 ? 21.007 64.672 95.644 1.00 22.09 195 PHE B N 1
ATOM 3805 C CA . PHE B 1 195 ? 19.560 64.481 95.591 1.00 21.67 195 PHE B CA 1
ATOM 3806 C C . PHE B 1 195 ? 19.138 63.120 96.107 1.00 18.54 195 PHE B C 1
ATOM 3807 O O . PHE B 1 195 ? 18.052 62.974 96.658 1.00 17.43 195 PHE B O 1
ATOM 3815 N N . ALA B 1 196 ? 19.983 62.116 95.891 1.00 16.13 196 ALA B N 1
ATOM 3816 C CA . ALA B 1 196 ? 19.668 60.762 96.319 1.00 14.48 196 ALA B CA 1
ATOM 3817 C C . ALA B 1 196 ? 20.912 60.035 96.800 1.00 15.09 196 ALA B C 1
ATOM 3818 O O . ALA B 1 196 ? 22.029 60.308 96.343 1.00 13.42 196 ALA B O 1
ATOM 3820 N N . ILE B 1 197 ? 20.706 59.099 97.715 1.00 14.77 197 ILE B N 1
ATOM 3821 C CA . ILE B 1 197 ? 21.804 58.344 98.292 1.00 14.17 197 ILE B CA 1
ATOM 3822 C C . ILE B 1 197 ? 21.510 56.854 98.289 1.00 13.50 197 ILE B C 1
ATOM 3823 O O . ILE B 1 197 ? 20.411 56.428 97.928 1.00 14.52 197 ILE B O 1
ATOM 3828 N N . THR B 1 198 ? 22.491 56.050 98.683 1.00 12.68 198 THR B N 1
ATOM 3829 C CA . THR B 1 198 ? 22.285 54.615 98.690 1.00 14.33 198 THR B CA 1
ATOM 3830 C C . THR B 1 198 ? 21.122 54.170 99.571 1.00 14.10 198 THR B C 1
ATOM 3831 O O . THR B 1 198 ? 20.538 53.115 99.334 1.00 13.48 198 THR B O 1
ATOM 3835 N N . ALA B 1 199 ? 20.773 54.969 100.578 1.00 13.73 199 ALA B N 1
ATOM 3836 C CA . ALA B 1 199 ? 19.649 54.619 101.442 1.00 15.40 199 ALA B CA 1
ATOM 3837 C C . ALA B 1 199 ? 18.384 54.503 100.582 1.00 15.19 199 ALA B C 1
ATOM 3838 O O . ALA B 1 199 ? 17.546 53.629 100.804 1.00 13.93 199 ALA B O 1
ATOM 3840 N N . ASP B 1 200 ? 18.257 55.394 99.604 1.00 14.59 200 ASP B N 1
ATOM 3841 C CA . ASP B 1 200 ? 17.106 55.387 98.714 1.00 15.21 200 ASP B CA 1
ATOM 3842 C C . ASP B 1 200 ? 17.053 54.080 97.924 1.00 15.37 200 ASP B C 1
ATOM 3843 O O . ASP B 1 200 ? 15.995 53.460 97.807 1.00 15.84 200 ASP B O 1
ATOM 3848 N N . ILE B 1 201 ? 18.195 53.657 97.388 1.00 14.18 201 ILE B N 1
ATOM 3849 C CA . ILE B 1 201 ? 18.257 52.407 96.641 1.00 14.27 201 ILE B CA 1
ATOM 3850 C C . ILE B 1 201 ? 17.931 51.227 97.562 1.00 16.35 201 ILE B C 1
ATOM 3851 O O . ILE B 1 201 ? 17.166 50.329 97.198 1.00 14.24 201 ILE B O 1
ATOM 3856 N N . SER B 1 202 ? 18.507 51.240 98.761 1.00 16.25 202 SER B N 1
ATOM 3857 C CA . SER B 1 202 ? 18.291 50.158 99.721 1.00 17.51 202 SER B CA 1
ATOM 3858 C C . SER B 1 202 ? 16.832 49.962 100.130 1.00 18.05 202 SER B C 1
ATOM 3859 O O . SER B 1 202 ? 16.371 48.829 100.270 1.00 18.39 202 SER B O 1
ATOM 3862 N N . VAL B 1 203 ? 16.104 51.056 100.319 1.00 18.88 203 VAL B N 1
ATOM 3863 C CA . VAL B 1 203 ? 14.703 50.947 100.697 1.00 20.78 203 VAL B CA 1
ATOM 3864 C C . VAL B 1 203 ? 13.864 50.491 99.505 1.00 20.48 203 VAL B C 1
ATOM 3865 O O . VAL B 1 203 ? 13.009 49.615 99.633 1.00 20.76 203 VAL B O 1
ATOM 3869 N N . VAL B 1 204 ? 14.120 51.077 98.341 1.00 19.04 204 VAL B N 1
ATOM 3870 C CA . VAL B 1 204 ? 13.385 50.714 97.133 1.00 16.89 204 VAL B CA 1
ATOM 3871 C C . VAL B 1 204 ? 13.557 49.241 96.745 1.00 17.57 204 VAL B C 1
ATOM 3872 O O . VAL B 1 204 ? 12.617 48.602 96.268 1.00 18.94 204 VAL B O 1
ATOM 3876 N N . LEU B 1 205 ? 14.747 48.692 96.960 1.00 16.27 205 LEU B N 1
ATOM 3877 C CA . LEU B 1 205 ? 14.992 47.297 96.617 1.00 16.86 205 LEU B CA 1
ATOM 3878 C C . LEU B 1 205 ? 14.883 46.366 97.825 1.00 17.28 205 LEU B C 1
ATOM 3879 O O . LEU B 1 205 ? 15.232 45.189 97.749 1.00 15.97 205 LEU B O 1
ATOM 3884 N N . GLU B 1 206 ? 14.398 46.912 98.934 1.00 19.24 206 GLU B N 1
ATOM 3885 C CA . GLU B 1 206 ? 14.187 46.153 100.163 1.00 21.69 206 GLU B CA 1
ATOM 3886 C C . GLU B 1 206 ? 15.422 45.452 100.727 1.00 22.32 206 GLU B C 1
ATOM 3887 O O . GLU B 1 206 ? 15.345 44.300 101.162 1.00 22.43 206 GLU B O 1
ATOM 3893 N N . LYS B 1 207 ? 16.559 46.143 100.726 1.00 21.61 207 LYS B N 1
ATOM 3894 C CA . LYS B 1 207 ? 17.790 45.566 101.267 1.00 21.31 207 LYS B CA 1
ATOM 3895 C C . LYS B 1 207 ? 17.906 45.964 102.735 1.00 21.32 207 LYS B C 1
ATOM 3896 O O . LYS B 1 207 ? 18.673 45.371 103.493 1.00 21.25 207 LYS B O 1
ATOM 3902 N N . VAL B 1 208 ? 17.138 46.981 103.117 1.00 22.64 208 VAL B N 1
ATOM 3903 C CA . VAL B 1 208 ? 17.061 47.456 104.499 1.00 23.84 208 VAL B CA 1
ATOM 3904 C C . VAL B 1 208 ? 15.606 47.860 104.702 1.00 25.69 208 VAL B C 1
ATOM 3905 O O . VAL B 1 208 ? 14.877 48.073 103.727 1.00 24.69 208 VAL B O 1
ATOM 3909 N N . THR B 1 209 ? 15.178 47.957 105.956 1.00 26.32 209 THR B N 1
ATOM 3910 C CA . THR B 1 209 ? 13.806 48.349 106.248 1.00 27.70 209 THR B CA 1
ATOM 3911 C C . THR B 1 209 ? 13.713 49.869 106.312 1.00 27.85 209 THR B C 1
ATOM 3912 O O . THR B 1 209 ? 14.723 50.557 106.459 1.00 26.99 209 THR B O 1
ATOM 3916 N N . THR B 1 210 ? 12.494 50.387 106.205 1.00 30.21 210 THR B N 1
ATOM 3917 C CA . THR B 1 210 ? 12.263 51.822 106.260 1.00 33.14 210 THR B CA 1
ATOM 3918 C C . THR B 1 210 ? 12.783 52.394 107.573 1.00 33.27 210 THR B C 1
ATOM 3919 O O . THR B 1 210 ? 13.361 53.484 107.603 1.00 32.86 210 THR B O 1
ATOM 3923 N N . GLU B 1 211 ? 12.574 51.652 108.658 1.00 32.35 211 GLU B N 1
ATOM 3924 C CA . GLU B 1 211 ? 13.023 52.079 109.978 1.00 33.22 211 GLU B CA 1
ATOM 3925 C C . GLU B 1 211 ? 14.544 52.198 110.040 1.00 31.13 211 GLU B C 1
ATOM 3926 O O . GLU B 1 211 ? 15.081 52.968 110.836 1.00 30.48 211 GLU B O 1
ATOM 3932 N N . GLU B 1 212 ? 15.233 51.438 109.192 1.00 29.50 212 GLU B N 1
ATOM 3933 C CA . GLU B 1 212 ? 16.694 51.444 109.171 1.00 27.24 212 GLU B CA 1
ATOM 3934 C C . GLU B 1 212 ? 17.315 52.571 108.347 1.00 26.41 212 GLU B C 1
ATOM 3935 O O . GLU B 1 212 ? 18.540 52.686 108.264 1.00 23.58 212 GLU B O 1
ATOM 3941 N N . TYR B 1 213 ? 16.465 53.390 107.735 1.00 24.17 213 TYR B N 1
ATOM 3942 C CA . TYR B 1 213 ? 16.913 54.540 106.956 1.00 24.72 213 TYR B CA 1
ATOM 3943 C C . TYR B 1 213 ? 17.002 55.610 108.045 1.00 25.64 213 TYR B C 1
ATOM 3944 O O . TYR B 1 213 ? 16.123 56.460 108.175 1.00 26.75 213 TYR B O 1
ATOM 3953 N N . THR B 1 214 ? 18.069 55.536 108.838 1.00 27.32 214 THR B N 1
ATOM 3954 C CA . THR B 1 214 ? 18.272 56.442 109.967 1.00 28.41 214 THR B CA 1
ATOM 3955 C C . THR B 1 214 ? 18.954 57.778 109.705 1.00 29.04 214 THR B C 1
ATOM 3956 O O . THR B 1 214 ? 18.838 58.694 110.518 1.00 31.70 214 THR B O 1
ATOM 3960 N N . CYS B 1 215 ? 19.675 57.900 108.595 1.00 28.16 215 CYS B N 1
ATOM 3961 C CA . CYS B 1 215 ? 20.329 59.168 108.281 1.00 26.94 215 CYS B CA 1
ATOM 3962 C C . CYS B 1 215 ? 19.251 60.091 107.723 1.00 26.19 215 CYS B C 1
ATOM 3963 O O . CYS B 1 215 ? 18.184 59.624 107.335 1.00 25.01 215 CYS B O 1
ATOM 3966 N N . ASP B 1 216 ? 19.514 61.393 107.686 1.00 26.65 216 ASP B N 1
ATOM 3967 C CA . ASP B 1 216 ? 18.522 62.319 107.152 1.00 26.70 216 ASP B CA 1
ATOM 3968 C C . ASP B 1 216 ? 18.352 62.055 105.666 1.00 25.85 216 ASP B C 1
ATOM 3969 O O . ASP B 1 216 ? 19.295 61.637 104.994 1.00 23.63 216 ASP B O 1
ATOM 3974 N N . THR B 1 217 ? 17.149 62.292 105.155 1.00 24.37 217 THR B N 1
ATOM 3975 C CA . THR B 1 217 ? 16.899 62.114 103.731 1.00 23.31 217 THR B CA 1
ATOM 3976 C C . THR B 1 217 ? 17.442 63.365 103.047 1.00 22.28 217 THR B C 1
ATOM 3977 O O . THR B 1 217 ? 17.452 64.449 103.634 1.00 21.19 217 THR B O 1
ATOM 3981 N N . PRO B 1 218 ? 17.920 63.232 101.802 1.00 19.01 218 PRO B N 1
ATOM 3982 C CA . PRO B 1 218 ? 18.458 64.394 101.092 1.00 20.87 218 PRO B CA 1
ATOM 3983 C C . PRO B 1 218 ? 17.513 65.594 101.000 1.00 21.09 218 PRO B C 1
ATOM 3984 O O . PRO B 1 218 ? 17.949 66.734 101.125 1.00 21.96 218 PRO B O 1
ATOM 3988 N N . ASP B 1 219 ? 16.223 65.344 100.796 1.00 22.04 219 ASP B N 1
ATOM 3989 C CA . ASP B 1 219 ? 15.269 66.443 100.674 1.00 24.43 219 ASP B CA 1
ATOM 3990 C C . ASP B 1 219 ? 14.448 66.705 101.933 1.00 24.97 219 ASP B C 1
ATOM 3991 O O . ASP B 1 219 ? 13.566 67.562 101.934 1.00 25.17 219 ASP B O 1
ATOM 3996 N N . GLY B 1 220 ? 14.742 65.970 103.000 1.00 26.40 220 GLY B N 1
ATOM 3997 C CA . GLY B 1 220 ? 14.016 66.153 104.243 1.00 28.42 220 GLY B CA 1
ATOM 3998 C C . GLY B 1 220 ? 12.634 65.528 104.241 1.00 29.20 220 GLY B C 1
ATOM 3999 O O . GLY B 1 220 ? 11.853 65.738 105.173 1.00 28.62 220 GLY B O 1
ATOM 4000 N N . LYS B 1 221 ? 12.321 64.760 103.199 1.00 28.24 221 LYS B N 1
ATOM 4001 C CA . LYS B 1 221 ? 11.019 64.113 103.109 1.00 28.45 221 LYS B CA 1
ATOM 4002 C C . LYS B 1 221 ? 11.033 62.684 103.639 1.00 26.87 221 LYS B C 1
ATOM 4003 O O . LYS B 1 221 ? 12.000 62.252 104.266 1.00 28.92 221 LYS B O 1
ATOM 4009 N N . GLY B 1 222 ? 9.953 61.955 103.380 1.00 25.86 222 GLY B N 1
ATOM 4010 C CA . GLY B 1 222 ? 9.827 60.590 103.861 1.00 25.64 222 GLY B CA 1
ATOM 4011 C C . GLY B 1 222 ? 10.886 59.587 103.447 1.00 27.25 222 GLY B C 1
ATOM 4012 O O . GLY B 1 222 ? 11.627 59.788 102.480 1.00 25.19 222 GLY B O 1
ATOM 4013 N N . THR B 1 223 ? 10.949 58.488 104.192 1.00 27.12 223 THR B N 1
ATOM 4014 C CA . THR B 1 223 ? 11.904 57.424 103.918 1.00 27.00 223 THR B CA 1
ATOM 4015 C C . THR B 1 223 ? 11.222 56.259 103.202 1.00 26.80 223 THR B C 1
ATOM 4016 O O . THR B 1 223 ? 11.844 55.227 102.948 1.00 25.56 223 THR B O 1
ATOM 4020 N N . ASP B 1 224 ? 9.943 56.430 102.877 1.00 25.94 224 ASP B N 1
ATOM 4021 C CA . ASP B 1 224 ? 9.184 55.392 102.186 1.00 27.29 224 ASP B CA 1
ATOM 4022 C C . ASP B 1 224 ? 9.688 55.194 100.755 1.00 27.95 224 ASP B C 1
ATOM 4023 O O . ASP B 1 224 ? 10.441 56.018 100.235 1.00 26.39 224 ASP B O 1
ATOM 4028 N N . LYS B 1 225 ? 9.259 54.106 100.121 1.00 28.42 225 LYS B N 1
ATOM 4029 C CA . LYS B 1 225 ? 9.693 53.797 98.764 1.00 28.72 225 LYS B CA 1
ATOM 4030 C C . LYS B 1 225 ? 9.310 54.887 97.760 1.00 27.10 225 LYS B C 1
ATOM 4031 O O . LYS B 1 225 ? 10.117 55.259 96.911 1.00 23.90 225 LYS B O 1
ATOM 4037 N N . ARG B 1 226 ? 8.091 55.409 97.866 1.00 26.68 226 ARG B N 1
ATOM 4038 C CA . ARG B 1 226 ? 7.636 56.459 96.960 1.00 26.43 226 ARG B CA 1
ATOM 4039 C C . ARG B 1 226 ? 8.538 57.691 97.049 1.00 25.32 226 ARG B C 1
ATOM 4040 O O . ARG B 1 226 ? 8.995 58.212 96.026 1.00 23.19 226 ARG B O 1
ATOM 4048 N N . SER B 1 227 ? 8.794 58.157 98.269 1.00 22.67 227 SER B N 1
ATOM 4049 C CA . SER B 1 227 ? 9.651 59.326 98.465 1.00 20.47 227 SER B CA 1
ATOM 4050 C C . SER B 1 227 ? 11.066 59.043 97.967 1.00 18.96 227 SER B C 1
ATOM 4051 O O . SER B 1 227 ? 11.753 59.943 97.480 1.00 16.17 227 SER B O 1
ATOM 4054 N N . SER B 1 228 ? 11.496 57.791 98.098 1.00 18.01 228 SER B N 1
ATOM 4055 C CA . SER B 1 228 ? 12.825 57.393 97.652 1.00 18.16 228 SER B CA 1
ATOM 4056 C C . SER B 1 228 ? 12.897 57.419 96.123 1.00 17.66 228 SER B C 1
ATOM 4057 O O . SER B 1 228 ? 13.900 57.850 95.545 1.00 16.73 228 SER B O 1
ATOM 4060 N N . LEU B 1 229 ? 11.832 56.959 95.472 1.00 16.24 229 LEU B N 1
ATOM 4061 C CA . LEU B 1 229 ? 11.774 56.961 94.012 1.00 16.73 229 LEU B CA 1
ATOM 4062 C C . LEU B 1 229 ? 11.751 58.406 93.520 1.00 17.15 229 LEU B C 1
ATOM 4063 O O . LEU B 1 229 ? 12.285 58.720 92.452 1.00 15.77 229 LEU B O 1
ATOM 4068 N N . VAL B 1 230 ? 11.129 59.290 94.296 1.00 14.72 230 VAL B N 1
ATOM 4069 C CA . VAL B 1 230 ? 11.089 60.694 93.922 1.00 16.97 230 VAL B CA 1
ATOM 4070 C C . VAL B 1 230 ? 12.506 61.262 93.934 1.00 16.30 230 VAL B C 1
ATOM 4071 O O . VAL B 1 230 ? 12.893 61.996 93.030 1.00 16.12 230 VAL B O 1
ATOM 4075 N N . ARG B 1 231 ? 13.280 60.919 94.959 1.00 15.97 231 ARG B N 1
ATOM 4076 C CA . ARG B 1 231 ? 14.650 61.414 95.057 1.00 14.99 231 ARG B CA 1
ATOM 4077 C C . ARG B 1 231 ? 15.532 60.808 93.964 1.00 13.07 231 ARG B C 1
ATOM 4078 O O . ARG B 1 231 ? 16.342 61.507 93.348 1.00 13.39 231 ARG B O 1
ATOM 4086 N N . ILE B 1 232 ? 15.363 59.515 93.716 1.00 14.10 232 ILE B N 1
ATOM 4087 C CA . ILE B 1 232 ? 16.140 58.828 92.697 1.00 15.30 232 ILE B CA 1
ATOM 4088 C C . ILE B 1 232 ? 15.903 59.445 91.317 1.00 16.20 232 ILE B C 1
ATOM 4089 O O . ILE B 1 232 ? 16.838 59.595 90.528 1.00 14.79 232 ILE B O 1
ATOM 4094 N N . SER B 1 233 ? 14.659 59.824 91.036 1.00 14.89 233 SER B N 1
ATOM 4095 C CA . SER B 1 233 ? 14.320 60.430 89.753 1.00 16.12 233 SER B CA 1
ATOM 4096 C C . SER B 1 233 ? 15.077 61.735 89.520 1.00 15.35 233 SER B C 1
ATOM 4097 O O . SER B 1 233 ? 15.365 62.095 88.380 1.00 14.34 233 SER B O 1
ATOM 4100 N N . LYS B 1 234 ? 15.400 62.442 90.599 1.00 15.07 234 LYS B N 1
ATOM 4101 C CA . LYS B 1 234 ? 16.125 63.700 90.473 1.00 16.10 234 LYS B CA 1
ATOM 4102 C C . LYS B 1 234 ? 17.550 63.508 89.967 1.00 15.94 234 LYS B C 1
ATOM 4103 O O . LYS B 1 234 ? 18.166 64.448 89.470 1.00 16.82 234 LYS B O 1
ATOM 4109 N N . VAL B 1 235 ? 18.082 62.302 90.120 1.00 17.54 235 VAL B N 1
ATOM 4110 C CA . VAL B 1 235 ? 19.436 62.023 89.662 1.00 17.75 235 VAL B CA 1
ATOM 4111 C C . VAL B 1 235 ? 19.519 62.177 88.146 1.00 16.35 235 VAL B C 1
ATOM 4112 O O . VAL B 1 235 ? 20.587 62.448 87.596 1.00 15.24 235 VAL B O 1
ATOM 4116 N N . LEU B 1 236 ? 18.384 62.004 87.473 1.00 13.45 236 LEU B N 1
ATOM 4117 C CA . LEU B 1 236 ? 18.324 62.163 86.029 1.00 12.74 236 LEU B CA 1
ATOM 4118 C C . LEU B 1 236 ? 17.525 63.431 85.725 1.00 13.67 236 LEU B C 1
ATOM 4119 O O . LEU B 1 236 ? 16.895 63.554 84.676 1.00 12.64 236 LEU B O 1
ATOM 4124 N N . CYS B 1 237 ? 17.568 64.368 86.671 1.00 15.10 237 CYS B N 1
ATOM 4125 C CA . CYS B 1 237 ? 16.892 65.658 86.556 1.00 14.72 237 CYS B CA 1
ATOM 4126 C C . CYS B 1 237 ? 15.435 65.510 86.144 1.00 13.54 237 CYS B C 1
ATOM 4127 O O . CYS B 1 237 ? 14.916 66.302 85.357 1.00 13.32 237 CYS B O 1
ATOM 4130 N N . SER B 1 238 ? 14.771 64.508 86.699 1.00 14.83 238 SER B N 1
ATOM 4131 C CA . SER B 1 238 ? 13.391 64.259 86.340 1.00 15.46 238 SER B CA 1
ATOM 4132 C C . SER B 1 238 ? 12.498 64.131 87.572 1.00 15.79 238 SER B C 1
ATOM 4133 O O . SER B 1 238 ? 12.880 64.522 88.674 1.00 14.27 238 SER B O 1
ATOM 4136 N N . ASP B 1 239 ? 11.306 63.584 87.370 1.00 16.59 239 ASP B N 1
ATOM 4137 C CA . ASP B 1 239 ? 10.344 63.403 88.451 1.00 16.68 239 ASP B CA 1
ATOM 4138 C C . ASP B 1 239 ? 9.324 62.363 88.013 1.00 17.32 239 ASP B C 1
ATOM 4139 O O . ASP B 1 239 ? 9.288 61.983 86.840 1.00 15.73 239 ASP B O 1
ATOM 4144 N N . LEU B 1 240 ? 8.488 61.915 88.945 1.00 16.12 240 LEU B N 1
ATOM 4145 C CA . LEU B 1 240 ? 7.499 60.892 88.629 1.00 18.96 240 LEU B CA 1
ATOM 4146 C C . LEU B 1 240 ? 6.336 61.352 87.753 1.00 21.00 240 LEU B C 1
ATOM 4147 O O . LEU B 1 240 ? 5.354 60.629 87.582 1.00 21.79 240 LEU B O 1
ATOM 4152 N N . ASP B 1 241 ? 6.450 62.556 87.196 1.00 22.13 241 ASP B N 1
ATOM 4153 C CA . ASP B 1 241 ? 5.432 63.062 86.281 1.00 22.46 241 ASP B CA 1
ATOM 4154 C C . ASP B 1 241 ? 5.987 62.842 84.875 1.00 21.66 241 ASP B C 1
ATOM 4155 O O . ASP B 1 241 ? 5.237 62.678 83.909 1.00 23.49 241 ASP B O 1
ATOM 4160 N N . GLN B 1 242 ? 7.312 62.833 84.767 1.00 18.86 242 GLN B N 1
ATOM 4161 C CA . GLN B 1 242 ? 7.954 62.629 83.478 1.00 16.07 242 GLN B CA 1
ATOM 4162 C C . GLN B 1 242 ? 8.300 61.158 83.255 1.00 16.44 242 GLN B C 1
ATOM 4163 O O . GLN B 1 242 ? 8.126 60.642 82.152 1.00 16.63 242 GLN B O 1
ATOM 4169 N N . ILE B 1 243 ? 8.793 60.483 84.290 1.00 14.61 243 ILE B N 1
ATOM 4170 C CA . ILE B 1 243 ? 9.106 59.063 84.167 1.00 15.11 243 ILE B CA 1
ATOM 4171 C C . ILE B 1 243 ? 8.191 58.306 85.128 1.00 14.69 243 ILE B C 1
ATOM 4172 O O . ILE B 1 243 ? 7.574 58.907 86.009 1.00 14.88 243 ILE B O 1
ATOM 4177 N N . SER B 1 244 ? 8.102 56.993 84.961 1.00 13.69 244 SER B N 1
ATOM 4178 C CA . SER B 1 244 ? 7.224 56.182 85.803 1.00 13.53 244 SER B CA 1
ATOM 4179 C C . SER B 1 244 ? 7.916 55.588 87.016 1.00 13.21 244 SER B C 1
ATOM 4180 O O . SER B 1 244 ? 9.134 55.680 87.160 1.00 12.80 244 SER B O 1
ATOM 4183 N N . GLU B 1 245 ? 7.125 54.963 87.890 1.00 13.78 245 GLU B N 1
ATOM 4184 C CA . GLU B 1 245 ? 7.682 54.309 89.068 1.00 13.93 245 GLU B CA 1
ATOM 4185 C C . GLU B 1 245 ? 8.577 53.185 88.575 1.00 11.85 245 GLU B C 1
ATOM 4186 O O . GLU B 1 245 ? 9.643 52.940 89.135 1.00 13.41 245 GLU B O 1
ATOM 4192 N N . ILE B 1 246 ? 8.138 52.486 87.532 1.00 12.76 246 ILE B N 1
ATOM 4193 C CA . ILE B 1 246 ? 8.950 51.407 86.986 1.00 12.12 246 ILE B CA 1
ATOM 4194 C C . ILE B 1 246 ? 10.289 51.980 86.507 1.00 13.34 246 ILE B C 1
ATOM 4195 O O . ILE B 1 246 ? 11.347 51.393 86.769 1.00 13.35 246 ILE B O 1
ATOM 4200 N N . ASP B 1 247 ? 10.241 53.118 85.816 1.00 11.77 247 ASP B N 1
ATOM 4201 C CA . ASP B 1 247 ? 11.457 53.774 85.320 1.00 13.50 247 ASP B CA 1
ATOM 4202 C C . ASP B 1 247 ? 12.416 54.075 86.470 1.00 12.12 247 ASP B C 1
ATOM 4203 O O . ASP B 1 247 ? 13.607 53.781 86.395 1.00 11.97 247 ASP B O 1
ATOM 4208 N N . ALA B 1 248 ? 11.891 54.681 87.530 1.00 12.76 248 ALA B N 1
ATOM 4209 C CA . ALA B 1 248 ? 12.711 55.037 88.682 1.00 12.65 248 ALA B CA 1
ATOM 4210 C C . ALA B 1 248 ? 13.297 53.806 89.366 1.00 13.08 248 ALA B C 1
ATOM 4211 O O . ALA B 1 248 ? 14.438 53.828 89.835 1.00 11.87 248 ALA B O 1
ATOM 4213 N N . GLU B 1 249 ? 12.516 52.734 89.437 1.00 11.65 249 GLU B N 1
ATOM 4214 C CA . GLU B 1 249 ? 13.003 51.513 90.055 1.00 12.46 249 GLU B CA 1
ATOM 4215 C C . GLU B 1 249 ? 14.089 50.906 89.168 1.00 11.24 249 GLU B C 1
ATOM 4216 O O . GLU B 1 249 ? 15.007 50.257 89.666 1.00 11.71 249 GLU B O 1
ATOM 4222 N N . ASN B 1 250 ? 13.990 51.122 87.856 1.00 9.81 250 ASN B N 1
ATOM 4223 C CA . ASN B 1 250 ? 15.006 50.598 86.950 1.00 11.92 250 ASN B CA 1
ATOM 4224 C C . ASN B 1 250 ? 16.315 51.356 87.152 1.00 11.17 250 ASN B C 1
ATOM 4225 O O . ASN B 1 250 ? 17.399 50.792 87.011 1.00 11.14 250 ASN B O 1
ATOM 4230 N N . ILE B 1 251 ? 16.212 52.637 87.469 1.00 13.32 251 ILE B N 1
ATOM 4231 C CA . ILE B 1 251 ? 17.412 53.423 87.726 1.00 13.69 251 ILE B CA 1
ATOM 4232 C C . ILE B 1 251 ? 18.063 52.820 88.969 1.00 14.58 251 ILE B C 1
ATOM 4233 O O . ILE B 1 251 ? 19.273 52.594 89.005 1.00 13.56 251 ILE B O 1
ATOM 4238 N N . ALA B 1 252 ? 17.247 52.540 89.982 1.00 12.55 252 ALA B N 1
ATOM 4239 C CA . ALA B 1 252 ? 17.754 51.959 91.221 1.00 14.01 252 ALA B CA 1
ATOM 4240 C C . ALA B 1 252 ? 18.389 50.584 90.987 1.00 13.42 252 ALA B C 1
ATOM 4241 O O . ALA B 1 252 ? 19.467 50.292 91.511 1.00 13.14 252 ALA B O 1
ATOM 4243 N N . LYS B 1 253 ? 17.737 49.744 90.189 1.00 11.45 253 LYS B N 1
ATOM 4244 C CA . LYS B 1 253 ? 18.276 48.415 89.912 1.00 13.41 253 LYS B CA 1
ATOM 4245 C C . LYS B 1 253 ? 19.605 48.484 89.170 1.00 12.73 253 LYS B C 1
ATOM 4246 O O . LYS B 1 253 ? 20.526 47.725 89.472 1.00 14.80 253 LYS B O 1
ATOM 4252 N N . ASN B 1 254 ? 19.704 49.380 88.193 1.00 14.09 254 ASN B N 1
ATOM 4253 C CA . ASN B 1 254 ? 20.944 49.499 87.435 1.00 13.44 254 ASN B CA 1
ATOM 4254 C C . ASN B 1 254 ? 22.080 49.990 88.329 1.00 13.58 254 ASN B C 1
ATOM 4255 O O . ASN B 1 254 ? 23.218 49.533 88.200 1.00 12.92 254 ASN B O 1
ATOM 4260 N N . TYR B 1 255 ? 21.773 50.909 89.240 1.00 12.53 255 TYR B N 1
ATOM 4261 C CA . TYR B 1 255 ? 22.792 51.419 90.153 1.00 12.48 255 TYR B CA 1
ATOM 4262 C C . TYR B 1 255 ? 23.166 50.347 91.164 1.00 13.07 255 TYR B C 1
ATOM 4263 O O . TYR B 1 255 ? 24.316 50.275 91.617 1.00 12.88 255 TYR B O 1
ATOM 4272 N N . TYR B 1 256 ? 22.198 49.503 91.518 1.00 12.34 256 TYR B N 1
ATOM 4273 C CA . TYR B 1 256 ? 22.463 48.418 92.456 1.00 13.55 256 TYR B CA 1
ATOM 4274 C C . TYR B 1 256 ? 23.504 47.493 91.827 1.00 13.29 256 TYR B C 1
ATOM 4275 O O . TYR B 1 256 ? 24.380 46.973 92.519 1.00 12.91 256 TYR B O 1
ATOM 4284 N N . GLU B 1 257 ? 23.410 47.292 90.512 1.00 13.10 257 GLU B N 1
ATOM 4285 C CA . GLU B 1 257 ? 24.368 46.438 89.814 1.00 13.85 257 GLU B CA 1
ATOM 4286 C C . GLU B 1 257 ? 25.771 47.038 89.871 1.00 14.25 257 GLU B C 1
ATOM 4287 O O . GLU B 1 257 ? 26.749 46.325 90.091 1.00 14.21 257 GLU B O 1
ATOM 4293 N N . LEU B 1 258 ? 25.867 48.350 89.669 1.00 14.18 258 LEU B N 1
ATOM 4294 C CA . LEU B 1 258 ? 27.157 49.028 89.719 1.00 14.13 258 LEU B CA 1
ATOM 4295 C C . LEU B 1 258 ? 27.724 48.941 91.133 1.00 12.09 258 LEU B C 1
ATOM 4296 O O . LEU B 1 258 ? 28.914 48.725 91.322 1.00 13.38 258 LEU B O 1
ATOM 4301 N N . TRP B 1 259 ? 26.851 49.115 92.117 1.00 11.80 259 TRP B N 1
ATOM 4302 C CA . TRP B 1 259 ? 27.218 49.063 93.532 1.00 12.96 259 TRP B CA 1
ATOM 4303 C C . TRP B 1 259 ? 27.765 47.675 93.892 1.00 13.52 259 TRP B C 1
ATOM 4304 O O . TRP B 1 259 ? 28.829 47.554 94.504 1.00 12.78 259 TRP B O 1
ATOM 4315 N N . LYS B 1 260 ? 27.042 46.625 93.515 1.00 12.67 260 LYS B N 1
ATOM 4316 C CA . LYS B 1 260 ? 27.501 45.268 93.800 1.00 14.29 260 LYS B CA 1
ATOM 4317 C C . LYS B 1 260 ? 28.829 44.979 93.111 1.00 12.67 260 LYS B C 1
ATOM 4318 O O . LYS B 1 260 ? 29.688 44.305 93.670 1.00 14.01 260 LYS B O 1
ATOM 4324 N N . GLU B 1 261 ? 28.994 45.483 91.891 1.00 14.10 261 GLU B N 1
ATOM 4325 C CA . GLU B 1 261 ? 30.229 45.262 91.145 1.00 14.79 261 GLU B CA 1
ATOM 4326 C C . GLU B 1 261 ? 31.420 45.950 91.822 1.00 14.48 261 GLU B C 1
ATOM 4327 O O . GLU B 1 261 ? 32.524 45.405 91.837 1.00 14.27 261 GLU B O 1
ATOM 4333 N N . LEU B 1 262 ? 31.204 47.140 92.377 1.00 13.11 262 LEU B N 1
ATOM 4334 C CA . LEU B 1 262 ? 32.286 47.840 93.076 1.00 14.43 262 LEU B CA 1
ATOM 4335 C C . LEU B 1 262 ? 32.718 47.004 94.282 1.00 14.46 262 LEU B C 1
ATOM 4336 O O . LEU B 1 262 ? 33.910 46.810 94.532 1.00 13.33 262 LEU B O 1
ATOM 4341 N N . ILE B 1 263 ? 31.746 46.504 95.036 1.00 12.20 263 ILE B N 1
ATOM 4342 C CA . ILE B 1 263 ? 32.065 45.680 96.194 1.00 13.31 263 ILE B CA 1
ATOM 4343 C C . ILE B 1 263 ? 32.805 44.422 95.751 1.00 14.14 263 ILE B C 1
ATOM 4344 O O . ILE B 1 263 ? 33.857 44.081 96.289 1.00 15.49 263 ILE B O 1
ATOM 4349 N N . LEU B 1 264 ? 32.254 43.733 94.758 1.00 13.08 264 LEU B N 1
ATOM 4350 C CA . LEU B 1 264 ? 32.866 42.498 94.277 1.00 15.30 264 LEU B CA 1
ATOM 4351 C C . LEU B 1 264 ? 34.307 42.659 93.800 1.00 15.19 264 LEU B C 1
ATOM 4352 O O . LEU B 1 264 ? 35.191 41.909 94.220 1.00 16.38 264 LEU B O 1
ATOM 4357 N N . GLU B 1 265 ? 34.543 43.630 92.925 1.00 15.79 265 GLU B N 1
ATOM 4358 C CA . GLU B 1 265 ? 35.884 43.849 92.394 1.00 17.92 265 GLU B CA 1
ATOM 4359 C C . GLU B 1 265 ? 36.912 44.058 93.493 1.00 15.95 265 GLU B C 1
ATOM 4360 O O . GLU B 1 265 ? 38.010 43.512 93.428 1.00 15.05 265 GLU B O 1
ATOM 4366 N N . ASN B 1 266 ? 36.564 44.860 94.495 1.00 13.00 266 ASN B N 1
ATOM 4367 C CA . ASN B 1 266 ? 37.485 45.118 95.590 1.00 14.38 266 ASN B CA 1
ATOM 4368 C C . ASN B 1 266 ? 37.735 43.869 96.425 1.00 15.60 266 ASN B C 1
ATOM 4369 O O . ASN B 1 266 ? 38.883 43.543 96.742 1.00 14.14 266 ASN B O 1
ATOM 4374 N N . VAL B 1 267 ? 36.667 43.157 96.768 1.00 13.16 267 VAL B N 1
ATOM 4375 C CA . VAL B 1 267 ? 36.829 41.946 97.558 1.00 13.79 267 VAL B CA 1
ATOM 4376 C C . VAL B 1 267 ? 37.620 40.897 96.770 1.00 15.82 267 VAL B C 1
ATOM 4377 O O . VAL B 1 267 ? 38.497 40.227 97.327 1.00 16.70 267 VAL B O 1
ATOM 4381 N N . GLU B 1 268 ? 37.330 40.771 95.475 1.00 14.29 268 GLU B N 1
ATOM 4382 C CA . GLU B 1 268 ? 38.025 39.807 94.622 1.00 19.04 268 GLU B CA 1
ATOM 4383 C C . GLU B 1 268 ? 39.522 40.070 94.594 1.00 18.28 268 GLU B C 1
ATOM 4384 O O . GLU B 1 268 ? 40.320 39.134 94.635 1.00 18.58 268 GLU B O 1
ATOM 4390 N N . ASN B 1 269 ? 39.906 41.341 94.516 1.00 17.90 269 ASN B N 1
ATOM 4391 C CA . ASN B 1 269 ? 41.320 41.685 94.485 1.00 19.89 269 ASN B CA 1
ATOM 4392 C C . ASN B 1 269 ? 42.027 41.284 95.777 1.00 19.15 269 ASN B C 1
ATOM 4393 O O . ASN B 1 269 ? 43.144 40.765 95.745 1.00 18.73 269 ASN B O 1
ATOM 4398 N N . VAL B 1 270 ? 41.381 41.518 96.915 1.00 18.15 270 VAL B N 1
ATOM 4399 C CA . VAL B 1 270 ? 41.983 41.154 98.194 1.00 18.66 270 VAL B CA 1
ATOM 4400 C C . VAL B 1 270 ? 42.027 39.630 98.318 1.00 19.66 270 VAL B C 1
ATOM 4401 O O . VAL B 1 270 ? 43.002 39.064 98.811 1.00 20.20 270 VAL B O 1
ATOM 4405 N N . ALA B 1 271 ? 40.971 38.973 97.854 1.00 20.33 271 ALA B N 1
ATOM 4406 C CA . ALA B 1 271 ? 40.891 37.518 97.909 1.00 22.68 271 ALA B CA 1
ATOM 4407 C C . ALA B 1 271 ? 41.932 36.850 97.015 1.00 24.98 271 ALA B C 1
ATOM 4408 O O . ALA B 1 271 ? 42.561 35.870 97.416 1.00 26.87 271 ALA B O 1
ATOM 4410 N N . GLU B 1 272 ? 42.119 37.376 95.807 1.00 25.30 272 GLU B N 1
ATOM 4411 C CA . GLU B 1 272 ? 43.088 36.801 94.877 1.00 28.07 272 GLU B CA 1
ATOM 4412 C C . GLU B 1 272 ? 44.508 36.904 95.421 1.00 27.70 272 GLU B C 1
ATOM 4413 O O . GLU B 1 272 ? 45.340 36.030 95.175 1.00 29.21 272 GLU B O 1
ATOM 4419 N N . LYS B 1 273 ? 44.776 37.975 96.161 1.00 26.00 273 LYS B N 1
ATOM 4420 C CA . LYS B 1 273 ? 46.092 38.204 96.745 1.00 26.68 273 LYS B CA 1
ATOM 4421 C C . LYS B 1 273 ? 46.397 37.243 97.891 1.00 26.77 273 LYS B C 1
ATOM 4422 O O . LYS B 1 273 ? 47.520 36.753 98.020 1.00 25.39 273 LYS B O 1
ATOM 4428 N N . TYR B 1 274 ? 45.394 36.975 98.719 1.00 26.71 274 TYR B N 1
ATOM 4429 C CA . TYR B 1 274 ? 45.569 36.087 99.866 1.00 28.11 274 TYR B CA 1
ATOM 4430 C C . TYR B 1 274 ? 45.098 34.656 99.626 1.00 28.36 274 TYR B C 1
ATOM 4431 O O . TYR B 1 274 ? 45.352 33.770 100.440 1.00 29.64 274 TYR B O 1
ATOM 4440 N N . GLY B 1 275 ? 44.419 34.430 98.508 1.00 28.87 275 GLY B N 1
ATOM 4441 C CA . GLY B 1 275 ? 43.943 33.096 98.188 1.00 30.16 275 GLY B CA 1
ATOM 4442 C C . GLY B 1 275 ? 42.871 32.567 99.122 1.00 31.44 275 GLY B C 1
ATOM 4443 O O . GLY B 1 275 ? 42.794 31.363 99.371 1.00 30.83 275 GLY B O 1
ATOM 4444 N N . SER B 1 276 ? 42.036 33.461 99.638 1.00 32.29 276 SER B N 1
ATOM 4445 C CA . SER B 1 276 ? 40.968 33.056 100.542 1.00 32.77 276 SER B CA 1
ATOM 4446 C C . SER B 1 276 ? 39.621 33.077 99.832 1.00 32.16 276 SER B C 1
ATOM 4447 O O . SER B 1 276 ? 39.328 33.987 99.058 1.00 33.16 276 SER B O 1
ATOM 4450 N N . LYS B 1 277 ? 38.808 32.059 100.092 1.00 30.47 277 LYS B N 1
ATOM 4451 C CA . LYS B 1 277 ? 37.491 31.961 99.480 1.00 29.80 277 LYS B CA 1
ATOM 4452 C C . LYS B 1 277 ? 36.388 32.210 100.501 1.00 26.78 277 LYS B C 1
ATOM 4453 O O . LYS B 1 277 ? 35.215 32.310 100.145 1.00 27.35 277 LYS B O 1
ATOM 4459 N N . LYS B 1 278 ? 36.766 32.308 101.770 1.00 23.80 278 LYS B N 1
ATOM 4460 C CA . LYS B 1 278 ? 35.793 32.549 102.828 1.00 21.88 278 LYS B CA 1
ATOM 4461 C C . LYS B 1 278 ? 35.704 34.029 103.170 1.00 20.04 278 LYS B C 1
ATOM 4462 O O . LYS B 1 278 ? 36.719 34.697 103.355 1.00 21.08 278 LYS B O 1
ATOM 4468 N N . VAL B 1 279 ? 34.484 34.540 103.242 1.00 19.28 279 VAL B N 1
ATOM 4469 C CA . VAL B 1 279 ? 34.278 35.929 103.601 1.00 18.36 279 VAL B CA 1
ATOM 4470 C C . VAL B 1 279 ? 33.286 35.972 104.751 1.00 17.94 279 VAL B C 1
ATOM 4471 O O . VAL B 1 279 ? 32.293 35.243 104.761 1.00 18.35 279 VAL B O 1
ATOM 4475 N N . VAL B 1 280 ? 33.586 36.800 105.740 1.00 16.72 280 VAL B N 1
ATOM 4476 C CA . VAL B 1 280 ? 32.709 36.971 106.886 1.00 15.25 280 VAL B CA 1
ATOM 4477 C C . VAL B 1 280 ? 32.103 38.356 106.706 1.00 15.79 280 VAL B C 1
ATOM 4478 O O . VAL B 1 280 ? 32.828 39.349 106.691 1.00 16.99 280 VAL B O 1
ATOM 4482 N N . ILE B 1 281 ? 30.787 38.429 106.544 1.00 16.85 281 ILE B N 1
ATOM 4483 C CA . ILE B 1 281 ? 30.140 39.724 106.351 1.00 15.76 281 ILE B CA 1
ATOM 4484 C C . ILE B 1 281 ? 29.389 40.184 107.590 1.00 16.72 281 ILE B C 1
ATOM 4485 O O . ILE B 1 281 ? 28.959 39.374 108.409 1.00 15.69 281 ILE B O 1
ATOM 4490 N N . THR B 1 282 ? 29.241 41.496 107.727 1.00 17.03 282 THR B N 1
ATOM 4491 C CA . THR B 1 282 ? 28.531 42.065 108.860 1.00 16.71 282 THR B CA 1
ATOM 4492 C C . THR B 1 282 ? 28.183 43.514 108.534 1.00 17.09 282 THR B C 1
ATOM 4493 O O . THR B 1 282 ? 28.648 44.059 107.531 1.00 16.00 282 THR B O 1
ATOM 4497 N N . GLY B 1 283 ? 27.355 44.126 109.370 1.00 16.73 283 GLY B N 1
ATOM 4498 C CA . GLY B 1 283 ? 26.961 45.505 109.150 1.00 17.65 283 GLY B CA 1
ATOM 4499 C C . GLY B 1 283 ? 25.564 45.627 108.569 1.00 18.52 283 GLY B C 1
ATOM 4500 O O . GLY B 1 283 ? 24.986 44.647 108.103 1.00 15.98 283 GLY B O 1
ATOM 4501 N N . LEU B 1 284 ? 25.022 46.838 108.595 1.00 18.34 284 LEU B N 1
ATOM 4502 C CA . LEU B 1 284 ? 23.685 47.091 108.070 1.00 20.06 284 LEU B CA 1
ATOM 4503 C C . LEU B 1 284 ? 23.542 46.638 106.618 1.00 18.64 284 LEU B C 1
ATOM 4504 O O . LEU B 1 284 ? 22.454 46.260 106.183 1.00 18.29 284 LEU B O 1
ATOM 4509 N N . GLY B 1 285 ? 24.643 46.671 105.872 1.00 17.89 285 GLY B N 1
ATOM 4510 C CA . GLY B 1 285 ? 24.593 46.275 104.473 1.00 17.62 285 GLY B CA 1
ATOM 4511 C C . GLY B 1 285 ? 24.728 44.799 104.139 1.00 17.56 285 GLY B C 1
ATOM 4512 O O . GLY B 1 285 ? 24.990 44.457 102.984 1.00 16.83 285 GLY B O 1
ATOM 4513 N N . GLU B 1 286 ? 24.538 43.917 105.118 1.00 16.47 286 GLU B N 1
ATOM 4514 C CA . GLU B 1 286 ? 24.665 42.484 104.857 1.00 16.14 286 GLU B CA 1
ATOM 4515 C C . GLU B 1 286 ? 23.840 41.963 103.681 1.00 16.93 286 GLU B C 1
ATOM 4516 O O . GLU B 1 286 ? 24.291 41.087 102.950 1.00 16.05 286 GLU B O 1
ATOM 4522 N N . ASN B 1 287 ? 22.629 42.479 103.505 1.00 17.13 287 ASN B N 1
ATOM 4523 C CA . ASN B 1 287 ? 21.785 42.011 102.408 1.00 17.51 287 ASN B CA 1
ATOM 4524 C C . ASN B 1 287 ? 22.407 42.330 101.052 1.00 17.89 287 ASN B C 1
ATOM 4525 O O . ASN B 1 287 ? 22.288 41.547 100.106 1.00 18.80 287 ASN B O 1
ATOM 4530 N N . ILE B 1 288 ? 23.077 43.473 100.960 1.00 15.76 288 ILE B N 1
ATOM 4531 C CA . ILE B 1 288 ? 23.731 43.854 99.713 1.00 16.11 288 ILE B CA 1
ATOM 4532 C C . ILE B 1 288 ? 24.993 43.008 99.550 1.00 15.41 288 ILE B C 1
ATOM 4533 O O . ILE B 1 288 ? 25.285 42.512 98.463 1.00 18.39 288 ILE B O 1
ATOM 4538 N N . LEU B 1 289 ? 25.731 42.837 100.644 1.00 16.23 289 LEU B N 1
ATOM 4539 C CA . LEU B 1 289 ? 26.958 42.047 100.621 1.00 15.25 289 LEU B CA 1
ATOM 4540 C C . LEU B 1 289 ? 26.669 40.599 100.232 1.00 15.74 289 LEU B C 1
ATOM 4541 O O . LEU B 1 289 ? 27.436 39.989 99.485 1.00 16.31 289 LEU B O 1
ATOM 4546 N N . LYS B 1 290 ? 25.562 40.048 100.725 1.00 18.30 290 LYS B N 1
ATOM 4547 C CA . LYS B 1 290 ? 25.205 38.664 100.393 1.00 20.48 290 LYS B CA 1
ATOM 4548 C C . LYS B 1 290 ? 25.005 38.513 98.891 1.00 20.39 290 LYS B C 1
ATOM 4549 O O . LYS B 1 290 ? 25.395 37.504 98.305 1.00 21.95 290 LYS B O 1
ATOM 4555 N N . ASP B 1 291 ? 24.386 39.515 98.276 1.00 19.10 291 ASP B N 1
ATOM 4556 C CA . ASP B 1 291 ? 24.133 39.487 96.842 1.00 18.53 291 ASP B CA 1
ATOM 4557 C C . ASP B 1 291 ? 25.414 39.662 96.035 1.00 16.70 291 ASP B C 1
ATOM 4558 O O . ASP B 1 291 ? 25.666 38.926 95.088 1.00 17.08 291 ASP B O 1
ATOM 4563 N N . ALA B 1 292 ? 26.222 40.643 96.415 1.00 16.90 292 ALA B N 1
ATOM 4564 C CA . ALA B 1 292 ? 27.456 40.936 95.690 1.00 17.40 292 ALA B CA 1
ATOM 4565 C C . ALA B 1 292 ? 28.518 39.849 95.765 1.00 17.64 292 ALA B C 1
ATOM 4566 O O . ALA B 1 292 ? 29.222 39.599 94.787 1.00 17.12 292 ALA B O 1
ATOM 4568 N N . LEU B 1 293 ? 28.629 39.208 96.927 1.00 16.42 293 LEU B N 1
ATOM 4569 C CA . LEU B 1 293 ? 29.636 38.179 97.145 1.00 16.63 293 LEU B CA 1
ATOM 4570 C C . LEU B 1 293 ? 29.053 36.769 97.157 1.00 17.85 293 LEU B C 1
ATOM 4571 O O . LEU B 1 293 ? 29.589 35.883 97.814 1.00 16.90 293 LEU B O 1
ATOM 4576 N N . ALA B 1 294 ? 27.966 36.566 96.421 1.00 19.62 294 ALA B N 1
ATOM 4577 C CA . ALA B 1 294 ? 27.305 35.267 96.372 1.00 22.34 294 ALA B CA 1
ATOM 4578 C C . ALA B 1 294 ? 28.212 34.101 95.973 1.00 24.22 294 ALA B C 1
ATOM 4579 O O . ALA B 1 294 ? 27.996 32.970 96.413 1.00 25.26 294 ALA B O 1
ATOM 4581 N N . ASP B 1 295 ? 29.224 34.363 95.149 1.00 23.73 295 ASP B N 1
ATOM 4582 C CA . ASP B 1 295 ? 30.119 33.293 94.713 1.00 24.22 295 ASP B CA 1
ATOM 4583 C C . ASP B 1 295 ? 31.184 32.877 95.724 1.00 23.09 295 ASP B C 1
ATOM 4584 O O . ASP B 1 295 ? 31.892 31.894 95.513 1.00 22.99 295 ASP B O 1
ATOM 4589 N N . PHE B 1 296 ? 31.306 33.620 96.819 1.00 21.47 296 PHE B N 1
ATOM 4590 C CA . PHE B 1 296 ? 32.278 33.273 97.852 1.00 20.49 296 PHE B CA 1
ATOM 4591 C C . PHE B 1 296 ? 31.598 32.383 98.887 1.00 21.36 296 PHE B C 1
ATOM 4592 O O . PHE B 1 296 ? 30.387 32.181 98.839 1.00 19.80 296 PHE B O 1
ATOM 4600 N N . GLU B 1 297 ? 32.385 31.844 99.813 1.00 22.09 297 GLU B N 1
ATOM 4601 C CA . GLU B 1 297 ? 31.837 31.042 100.904 1.00 23.50 297 GLU B CA 1
ATOM 4602 C C . GLU B 1 297 ? 31.512 32.100 101.950 1.00 21.50 297 GLU B C 1
ATOM 4603 O O . GLU B 1 297 ? 32.407 32.577 102.651 1.00 21.60 297 GLU B O 1
ATOM 4609 N N . VAL B 1 298 ? 30.240 32.463 102.058 1.00 20.51 298 VAL B N 1
ATOM 4610 C CA . VAL B 1 298 ? 29.837 33.512 102.984 1.00 22.05 298 VAL B CA 1
ATOM 4611 C C . VAL B 1 298 ? 29.412 33.081 104.381 1.00 21.89 298 VAL B C 1
ATOM 4612 O O . VAL B 1 298 ? 28.615 32.161 104.552 1.00 24.76 298 VAL B O 1
ATOM 4616 N N . ILE B 1 299 ? 29.960 33.769 105.375 1.00 19.50 299 ILE B N 1
ATOM 4617 C CA . ILE B 1 299 ? 29.636 33.532 106.775 1.00 19.99 299 ILE B CA 1
ATOM 4618 C C . ILE B 1 299 ? 28.998 34.833 107.247 1.00 20.11 299 ILE B C 1
ATOM 4619 O O . ILE B 1 299 ? 29.648 35.880 107.258 1.00 18.61 299 ILE B O 1
ATOM 4624 N N . SER B 1 300 ? 27.726 34.764 107.623 1.00 18.43 300 SER B N 1
ATOM 4625 C CA . SER B 1 300 ? 26.983 35.939 108.063 1.00 17.82 300 SER B CA 1
ATOM 4626 C C . SER B 1 300 ? 26.923 36.132 109.573 1.00 18.50 300 SER B C 1
ATOM 4627 O O . SER B 1 300 ? 26.497 35.246 110.313 1.00 17.01 300 SER B O 1
ATOM 4630 N N . VAL B 1 301 ? 27.352 37.302 110.029 1.00 18.02 301 VAL B N 1
ATOM 4631 C CA . VAL B 1 301 ? 27.307 37.602 111.448 1.00 18.75 301 VAL B CA 1
ATOM 4632 C C . VAL B 1 301 ? 25.841 37.669 111.876 1.00 17.76 301 VAL B C 1
ATOM 4633 O O . VAL B 1 301 ? 25.477 37.181 112.941 1.00 19.09 301 VAL B O 1
ATOM 4637 N N . ALA B 1 302 ? 25.002 38.254 111.026 1.00 17.87 302 ALA B N 1
ATOM 4638 C CA . ALA B 1 302 ? 23.575 38.381 111.318 1.00 20.58 302 ALA B CA 1
ATOM 4639 C C . ALA B 1 302 ? 22.921 37.017 111.510 1.00 22.60 302 ALA B C 1
ATOM 4640 O O . ALA B 1 302 ? 22.092 36.835 112.403 1.00 22.06 302 ALA B O 1
ATOM 4642 N N . GLU B 1 303 ? 23.299 36.060 110.672 1.00 23.22 303 GLU B N 1
ATOM 4643 C CA . GLU B 1 303 ? 22.735 34.720 110.758 1.00 25.38 303 GLU B CA 1
ATOM 4644 C C . GLU B 1 303 ? 23.213 33.964 111.993 1.00 25.57 303 GLU B C 1
ATOM 4645 O O . GLU B 1 303 ? 22.430 33.274 112.650 1.00 24.99 303 GLU B O 1
ATOM 4651 N N . ARG B 1 304 ? 24.498 34.095 112.305 1.00 25.05 304 ARG B N 1
ATOM 4652 C CA . ARG B 1 304 ? 25.084 33.396 113.439 1.00 26.60 304 ARG B CA 1
ATOM 4653 C C . ARG B 1 304 ? 24.858 34.043 114.809 1.00 27.21 304 ARG B C 1
ATOM 4654 O O . ARG B 1 304 ? 24.770 33.339 115.816 1.00 27.57 304 ARG B O 1
ATOM 4662 N N . TYR B 1 305 ? 24.744 35.366 114.855 1.00 26.42 305 TYR B N 1
ATOM 4663 C CA . TYR B 1 305 ? 24.557 36.048 116.134 1.00 27.21 305 TYR B CA 1
ATOM 4664 C C . TYR B 1 305 ? 23.341 36.965 116.217 1.00 28.57 305 TYR B C 1
ATOM 4665 O O . TYR B 1 305 ? 23.047 37.521 117.279 1.00 30.58 305 TYR B O 1
ATOM 4674 N N . GLY B 1 306 ? 22.635 37.135 115.107 1.00 27.90 306 GLY B N 1
ATOM 4675 C CA . GLY B 1 306 ? 21.464 37.990 115.125 1.00 28.42 306 GLY B CA 1
ATOM 4676 C C . GLY B 1 306 ? 21.696 39.369 114.543 1.00 27.37 306 GLY B C 1
ATOM 4677 O O . GLY B 1 306 ? 22.826 39.861 114.485 1.00 25.76 306 GLY B O 1
ATOM 4678 N N . LYS B 1 307 ? 20.604 40.000 114.128 1.00 28.39 307 LYS B N 1
ATOM 4679 C CA . LYS B 1 307 ? 20.641 41.325 113.524 1.00 29.84 307 LYS B CA 1
ATOM 4680 C C . LYS B 1 307 ? 21.292 42.398 114.403 1.00 29.18 307 LYS B C 1
ATOM 4681 O O . LYS B 1 307 ? 22.106 43.185 113.922 1.00 26.11 307 LYS B O 1
ATOM 4687 N N . ASP B 1 308 ? 20.936 42.433 115.684 1.00 28.01 308 ASP B N 1
ATOM 4688 C CA . ASP B 1 308 ? 21.502 43.434 116.584 1.00 28.29 308 ASP B CA 1
ATOM 4689 C C . ASP B 1 308 ? 23.026 43.408 116.617 1.00 25.39 308 ASP B C 1
ATOM 4690 O O . ASP B 1 308 ? 23.670 44.457 116.579 1.00 24.76 308 ASP B O 1
ATOM 4695 N N . VAL B 1 309 ? 23.603 42.214 116.687 1.00 23.62 309 VAL B N 1
ATOM 4696 C CA . VAL B 1 309 ? 25.055 42.085 116.710 1.00 21.06 309 VAL B CA 1
ATOM 4697 C C . VAL B 1 309 ? 25.652 42.541 115.380 1.00 19.63 309 VAL B C 1
ATOM 4698 O O . VAL B 1 309 ? 26.708 43.177 115.348 1.00 16.94 309 VAL B O 1
ATOM 4702 N N . SER B 1 310 ? 24.965 42.221 114.288 1.00 18.57 310 SER B N 1
ATOM 4703 C CA . SER B 1 310 ? 25.426 42.610 112.960 1.00 20.43 310 SER B CA 1
ATOM 4704 C C . SER B 1 310 ? 25.458 44.132 112.827 1.00 21.04 310 SER B C 1
ATOM 4705 O O . SER B 1 310 ? 26.288 44.676 112.101 1.00 19.96 310 SER B O 1
ATOM 4708 N N . LEU B 1 311 ? 24.560 44.813 113.537 1.00 22.79 311 LEU B N 1
ATOM 4709 C CA . LEU B 1 311 ? 24.482 46.274 113.487 1.00 25.35 311 LEU B CA 1
ATOM 4710 C C . LEU B 1 311 ? 25.249 46.968 114.612 1.00 25.94 311 LEU B C 1
ATOM 4711 O O . LEU B 1 311 ? 25.141 48.184 114.785 1.00 27.63 311 LEU B O 1
ATOM 4716 N N . ALA B 1 312 ? 26.013 46.204 115.383 1.00 24.24 312 ALA B N 1
ATOM 4717 C CA . ALA B 1 312 ? 26.788 46.766 116.491 1.00 22.24 312 ALA B CA 1
ATOM 4718 C C . ALA B 1 312 ? 27.909 45.801 116.821 1.00 19.62 312 ALA B C 1
ATOM 4719 O O . ALA B 1 312 ? 28.161 45.500 117.984 1.00 18.73 312 ALA B O 1
ATOM 4721 N N . THR B 1 313 ? 28.596 45.331 115.787 1.00 18.27 313 THR B N 1
ATOM 4722 C CA . THR B 1 313 ? 29.653 44.354 115.976 1.00 15.57 313 THR B CA 1
ATOM 4723 C C . THR B 1 313 ? 30.826 44.744 116.874 1.00 14.80 313 THR B C 1
ATOM 4724 O O . THR B 1 313 ? 31.303 43.917 117.655 1.00 16.13 313 THR B O 1
ATOM 4728 N N . PRO B 1 314 ? 31.311 45.995 116.791 1.00 15.47 314 PRO B N 1
ATOM 4729 C CA . PRO B 1 314 ? 32.439 46.369 117.652 1.00 15.34 314 PRO B CA 1
ATOM 4730 C C . PRO B 1 314 ? 32.236 46.089 119.141 1.00 15.68 314 PRO B C 1
ATOM 4731 O O . PRO B 1 314 ? 33.119 45.530 119.795 1.00 16.08 314 PRO B O 1
ATOM 4735 N N . SER B 1 315 ? 31.083 46.469 119.684 1.00 14.40 315 SER B N 1
ATOM 4736 C CA . SER B 1 315 ? 30.836 46.248 121.106 1.00 15.92 315 SER B CA 1
ATOM 4737 C C . SER B 1 315 ? 30.783 44.764 121.445 1.00 15.02 315 SER B C 1
ATOM 4738 O O . SER B 1 315 ? 31.291 44.339 122.487 1.00 12.16 315 SER B O 1
ATOM 4741 N N . PHE B 1 316 ? 30.175 43.983 120.557 1.00 13.51 316 PHE B N 1
ATOM 4742 C CA . PHE B 1 316 ? 30.054 42.544 120.761 1.00 14.33 316 PHE B CA 1
ATOM 4743 C C . PHE B 1 316 ? 31.429 41.893 120.658 1.00 14.40 316 PHE B C 1
ATOM 4744 O O . PHE B 1 316 ? 31.788 41.042 121.479 1.00 12.63 316 PHE B O 1
ATOM 4752 N N . ALA B 1 317 ? 32.198 42.305 119.652 1.00 12.45 317 ALA B N 1
ATOM 4753 C CA . ALA B 1 317 ? 33.543 41.777 119.434 1.00 14.40 317 ALA B CA 1
ATOM 4754 C C . ALA B 1 317 ? 34.478 41.942 120.633 1.00 13.93 317 ALA B C 1
ATOM 4755 O O . ALA B 1 317 ? 35.190 41.001 120.996 1.00 12.77 317 ALA B O 1
ATOM 4757 N N . VAL B 1 318 ? 34.515 43.126 121.245 1.00 13.84 318 VAL B N 1
ATOM 4758 C CA . VAL B 1 318 ? 35.405 43.292 122.387 1.00 13.94 318 VAL B CA 1
ATOM 4759 C C . VAL B 1 318 ? 34.895 42.530 123.614 1.00 13.68 318 VAL B C 1
ATOM 4760 O O . VAL B 1 318 ? 35.681 42.105 124.457 1.00 12.53 318 VAL B O 1
ATOM 4764 N N . ALA B 1 319 ? 33.584 42.331 123.702 1.00 12.40 319 ALA B N 1
ATOM 4765 C CA . ALA B 1 319 ? 33.030 41.574 124.816 1.00 12.44 319 ALA B CA 1
ATOM 4766 C C . ALA B 1 319 ? 33.517 40.134 124.670 1.00 12.52 319 ALA B C 1
ATOM 4767 O O . ALA B 1 319 ? 33.927 39.515 125.645 1.00 13.03 319 ALA B O 1
ATOM 4769 N N . GLU B 1 320 ? 33.479 39.616 123.444 1.00 12.29 320 GLU B N 1
ATOM 4770 C CA . GLU B 1 320 ? 33.916 38.246 123.165 1.00 13.83 320 GLU B CA 1
ATOM 4771 C C . GLU B 1 320 ? 35.417 38.088 123.368 1.00 14.46 320 GLU B C 1
ATOM 4772 O O . GLU B 1 320 ? 35.880 37.072 123.894 1.00 15.36 320 GLU B O 1
ATOM 4778 N N . LEU B 1 321 ? 36.188 39.085 122.942 1.00 14.74 321 LEU B N 1
ATOM 4779 C CA . LEU B 1 321 ? 37.637 39.029 123.117 1.00 14.94 321 LEU B CA 1
ATOM 4780 C C . LEU B 1 321 ? 37.988 39.038 124.603 1.00 16.63 321 LEU B C 1
ATOM 4781 O O . LEU B 1 321 ? 38.956 38.390 125.024 1.00 16.74 321 LEU B O 1
ATOM 4786 N N . LEU B 1 322 ? 37.203 39.762 125.402 1.00 16.02 322 LEU B N 1
ATOM 4787 C CA . LEU B 1 322 ? 37.439 39.803 126.846 1.00 17.87 322 LEU B CA 1
ATOM 4788 C C . LEU B 1 322 ? 37.093 38.431 127.437 1.00 18.22 322 LEU B C 1
ATOM 4789 O O . LEU B 1 322 ? 37.805 37.921 128.301 1.00 19.62 322 LEU B O 1
ATOM 4794 N N . LYS B 1 323 ? 35.997 37.843 126.966 1.00 20.50 323 LYS B N 1
ATOM 4795 C CA . LYS B 1 323 ? 35.578 36.521 127.429 1.00 22.77 323 LYS B CA 1
ATOM 4796 C C . LYS B 1 323 ? 36.702 35.514 127.179 1.00 22.61 323 LYS B C 1
ATOM 4797 O O . LYS B 1 323 ? 36.995 34.674 128.032 1.00 21.25 323 LYS B O 1
ATOM 4803 N N . ASN B 1 324 ? 37.322 35.594 126.003 1.00 22.04 324 ASN B N 1
ATOM 4804 C CA . ASN B 1 324 ? 38.415 34.686 125.666 1.00 22.98 324 ASN B CA 1
ATOM 4805 C C . ASN B 1 324 ? 39.531 34.761 126.708 1.00 24.84 324 ASN B C 1
ATOM 4806 O O . ASN B 1 324 ? 39.971 33.734 127.226 1.00 24.02 324 ASN B O 1
ATOM 4811 N N . GLU B 1 325 ? 39.993 35.973 127.012 1.00 25.72 325 GLU B N 1
ATOM 4812 C CA . GLU B 1 325 ? 41.065 36.141 127.990 1.00 30.39 325 GLU B CA 1
ATOM 4813 C C . GLU B 1 325 ? 40.663 35.627 129.366 1.00 30.77 325 GLU B C 1
ATOM 4814 O O . GLU B 1 325 ? 41.487 35.074 130.093 1.00 31.65 325 GLU B O 1
ATOM 4820 N N . LEU B 1 326 ? 39.395 35.804 129.719 1.00 31.02 326 LEU B N 1
ATOM 4821 C CA . LEU B 1 326 ? 38.899 35.351 131.013 1.00 33.17 326 LEU B CA 1
ATOM 4822 C C . LEU B 1 326 ? 38.854 33.827 131.113 1.00 35.14 326 LEU B C 1
ATOM 4823 O O . LEU B 1 326 ? 39.290 33.250 132.109 1.00 33.83 326 LEU B O 1
ATOM 4828 N N . LEU B 1 327 ? 38.326 33.180 130.079 1.00 36.84 327 LEU B N 1
ATOM 4829 C CA . LEU B 1 327 ? 38.222 31.728 130.070 1.00 41.23 327 LEU B CA 1
ATOM 4830 C C . LEU B 1 327 ? 39.583 31.060 129.949 1.00 43.85 327 LEU B C 1
ATOM 4831 O O . LEU B 1 327 ? 39.710 29.853 130.158 1.00 43.98 327 LEU B O 1
ATOM 4836 N N . GLU B 1 328 ? 40.600 31.849 129.620 1.00 47.94 328 GLU B N 1
ATOM 4837 C CA . GLU B 1 328 ? 41.954 31.331 129.463 1.00 53.15 328 GLU B CA 1
ATOM 4838 C C . GLU B 1 328 ? 42.364 30.468 130.656 1.00 55.91 328 GLU B C 1
ATOM 4839 O O . GLU B 1 328 ? 43.162 29.539 130.516 1.00 57.05 328 GLU B O 1
ATOM 4845 N N . HIS B 1 329 ? 41.817 30.778 131.827 1.00 58.67 329 HIS B N 1
ATOM 4846 C CA . HIS B 1 329 ? 42.118 30.018 133.036 1.00 60.45 329 HIS B CA 1
ATOM 4847 C C . HIS B 1 329 ? 40.894 29.858 133.931 1.00 60.96 329 HIS B C 1
ATOM 4848 O O . HIS B 1 329 ? 40.861 30.360 135.055 1.00 61.27 329 HIS B O 1
ATOM 4855 N N . HIS B 1 330 ? 39.888 29.154 133.419 1.00 60.96 330 HIS B N 1
ATOM 4856 C CA . HIS B 1 330 ? 38.657 28.905 134.160 1.00 61.51 330 HIS B CA 1
ATOM 4857 C C . HIS B 1 330 ? 38.436 27.407 134.342 1.00 62.13 330 HIS B C 1
ATOM 4858 O O . HIS B 1 330 ? 39.234 26.623 133.784 1.00 62.64 330 HIS B O 1
#

Radius of gyration: 28.81 Å; Cα contacts (8 Å, |Δi|>4): 1292; chains: 2; bounding box: 54×74×82 Å

Foldseek 3Di:
DWFWEAQLIKIWDADDVGDIDMDGNPDAYEYAYQHVPPLVVLVVVLVVCCVPPNQRYWACFQANDTHGRPVCNVPVSRHHHLCRLLLLLCLPPPHQFAWEWEEQWKIATWTHHNSHTDADRDPVSNVLLGIDGAGQAAAQLCVLPQWFQFPRRTGGWDPDRQAGNLLLCPLVVLADQVVNPDQGSVNDGSHNQVSLQSQQVRRVGGCVVPPSVRSNVRSVRSLVSVLVSLQVSNVSNCVVRVHQEYEYAASRVSSPCVSNVSGNYDYPCVVPNNRCRHVVSSVSSVVVVVVVVVVD/DWFWEAEQFKIKIWDADPVGDIDIDIDTDHLDACVVVLVVLQVCQPPDLAYEYAYAYCVPDSVDDLLVVQVRNLVSNCSRRNFSYWAQAQVRHTDTSVVCNVVVSRHHHPCSLVVLLCLPPNHQFAWEWEEQWKTATWTHHRSRTDADDDPVSCCLLGIDGAHQAAAQLCVLPQWFQAPRDTAGWDPDRQAGNLLLCQLVVLADQVPNPDAGSVNDGSHNQVSLQSQQCRRPHGCVPPPSVRSNVRSVRSLVSVLVSNQVSNVSVCVVRVAQEYEYAYSRVSSPCVSSVRGNYHYPCVVPNNSCSHVVNSVSSVVVSVVVVVVPD

CATH classification: 3.30.420.40 (+1 more: 3.30.420.190)

B-factor: mean 26.96, std 13.08, range [8.07, 75.1]

Nearest PDB structures (foldseek):
  3cet-assembly1_B  TM=1.002E+00  e=4.025E-65  Methanococcus maripaludis S2
  3c0b-assembly1_A  TM=9.645E-01  e=6.680E-54  Methanococcus maripaludis S2
  3c0b-assembly2_C  TM=9.566E-01  e=3.017E-54  Methanococcus maripaludis S2
  3c0b-assembly2_D  TM=9.583E-01  e=2.924E-53  Methanococcus maripaludis S2
  3cet-assembly1_A  TM=9.665E-01  e=1.953E-51  Methanococcus maripaludis S2

Sequence (621 aa):
ILGIDIGNTKITELHENGEFKVHHLVSHVALVTTAETKKEGVDNILNAAESAFGSNISVFDSNGNFISLESAKTNNKVSASNWCGTAKWVSKNIEENCILVDGSTTTDIIPIVEGKVVAEKTDLERLNHELLYVGTLRTPISHLGNTISFKGVDTNVSSEYFAITADISVVLEKVTTEEYTCDTPDGKGTDKRSSLVRISKVLCSDLDQISEIDAENIAKNYYELWKELILENVENVAEKYGSKKVVITGLGENILKDALADFEVISVAERYGKDVSLATPSFAVAELLKNELLEHILGIDIGGANTKITELHENGEFKVHHLYFPWKNNDKLAEVLKTYSNDVSHVALVTTAELADSYETKKEGVDNILNAAESAFGSNISVFDSNGNFISLESAKTNNKVSASNWCGTAKWVSKNIEENCILVDGSTTTDIIPIVEGKVVAEKTDLERLNHELLYVGTLRTPISHLGNTISFKGVDTNVSSEYFAITADISVVLEKVTTEEYTCDTPDGKGTDKRSSLVRISKVLCSDLDQISEIDAENIAKNYYELWKELILENVENVAEKYGSKKVVITGLGENILKDALADFEVISVAERYGKDVSLATPSFAVAELLKNELLEHH

Organism: Methanococcus maripaludis (strain DSM 14266 / JCM 13030 / NBRC 101832 / S2 / LL) (NCBI:txid267377)